Protein AF-A0A9D9IRI4-F1 (afdb_monomer)

Foldseek 3Di:
DDDDDDDDDDDDDDDDDDDDDDPPDVPDLDLADFFAAADLAAEEEELAPPDLQLLQQLLLLQLQQSNVHNHYFYWYPFQVVVVVVCVVQSSHPHYDYDPDSLLVLLVRQDPSAQAAEEADPVALQSSLVRLLCCQQVVHGYGYPVCVVSNCVSRVGDDYHYVVVVVDPHNLSSLVCCVVPRVVRADLSAAEAADGPDQQRSQASSNCSNRSHRYGHAAAPPDPRHDVSVVVSVVVSLQVGDAQGEYEAAQDDDPPVGDHGQDRVRVQLVSQLSRYHYAHQTPHYSLSNQLNHDDPDDAADPVLLLDDDDAFDPLFFEEAEEAAVCQQYLNLLRGCHCVVLAVVDPLHPVFAYEYAHALCCCRRHVHSVVCCRVRHDSRYHYAHHEAFNHHHALPSNRNVNYPDSLVSLQCNAQPSRLSSCVRNVHQEGEYADDPADDDDPVNVVSCVRRHVNHPNHQEYEYHLADHPAAQQRQWDDDPRYIYGYAQHDEDPDQQASPPPVCLVVRLVRQLCSCCPRHVNHRAHYHYYHSRRHYSVSVSVNCVVCVVVRYDGGHPSVRSVNVVSVVVVVVVVD

Sequence (572 aa):
MGKFFIAAVLCLLSALGLVSCAPTQSDDCDYLPQSPSASEDIYSINVEDLTEGMRLSVLSAQGLLNRDGAEVYTYVGQDAWLLDFYKERGYVKEVRDYDDPYRLLSDICGDGISGIVVYDPEKKFTINLATNIAGVEDRIIVHPDDLQKVSEATGLTDVIDLRDMGFIDVKESFRWYMDNVFPEQNHSVLSVAKSGVFMFDVYRDYLVEFRIPVFWLPGKSDADYDPDYERQVIEMFKATPENIPVLGFWPGVEDGKDIGYAEMDGVGFAGKYGKFTLVNTWVGNYSFHSGVKPHLKEYSQERVRRDTLEYDPQKKYVALIMAESGDAPAYYLYTGLYPRQWNDPDRGKVAISYGITPSLRMLAPAVLADLYETRTDNDYFFCSISGAGYCYPFLGYGSLTPDPDRCRSRYFLEMTADNMKMLDLDMLGIYTHPDIAWTQEDRQIAEKYIFPMSGLRSVVSGMHRTEYTAGNAHELHGDVSVHHNVTFWSMENFVWDDMSIDEKAVDHLENEIKTYGADGNFIMAMFYSWHYGPRRLNMLRERLEPEGYVFVTLDDFDRLWRQSQITTKTSS

Nearest PDB structures (foldseek):
  3sgg-assembly1_A  TM=8.177E-01  e=4.515E-28  Bacteroides thetaiotaomicron
  7cs4-assembly1_F-2  TM=1.800E-01  e=6.016E-01  Isatis tinctoria
  7tff-assembly1_C  TM=1.931E-01  e=1.148E+00  Homo sapiens
  4x3m-assembly1_B  TM=2.832E-01  e=4.978E+00  Thermus thermophilus HB8
  8wm7-assembly1_C  TM=1.899E-01  e=4.695E+00  Nostoc sp. PCC 7120 = FACHB-418

pLDDT: mean 91.2, std 15.53, range [25.09, 98.81]

InterPro domains:
  IPR025832 GxGYxYP putative glycoside hydrolase, C-terminal [PF14323] (315-561)
  IPR038410 GxGYxYP putative glycoside hydrolase, C-terminal domain superfamily [G3DSA:3.20.20.490] (300-565)
  IPR048309 GxGYxYP putative glycoside hydrolase, third N-terminal domain [PF20958] (199-291)
  IPR048310 GxGYxYP putative glycoside hydrolase, second N-terminal domain [PF20957] (113-182)

Structure (mmCIF, N/CA/C/O backbone):
data_AF-A0A9D9IRI4-F1
#
_entry.id   AF-A0A9D9IRI4-F1
#
loop_
_atom_site.group_PDB
_atom_site.id
_atom_site.type_symbol
_atom_site.label_atom_id
_atom_site.label_alt_id
_atom_site.label_comp_id
_atom_site.label_asym_id
_atom_site.label_entity_id
_atom_site.label_seq_id
_atom_site.pdbx_PDB_ins_code
_atom_site.Cartn_x
_atom_site.Cartn_y
_atom_site.Cartn_z
_atom_site.occupancy
_atom_site.B_iso_or_equiv
_atom_site.auth_seq_id
_atom_site.auth_comp_id
_atom_site.auth_asym_id
_atom_site.auth_atom_id
_atom_site.pdbx_PDB_model_num
ATOM 1 N N . MET A 1 1 ? 26.068 -35.580 58.996 1.00 31.72 1 MET A N 1
ATOM 2 C CA . MET A 1 1 ? 27.336 -35.937 58.318 1.00 31.72 1 MET A CA 1
ATOM 3 C C . MET A 1 1 ? 26.994 -36.711 57.048 1.00 31.72 1 MET A C 1
ATOM 5 O O . MET A 1 1 ? 26.300 -37.702 57.187 1.00 31.72 1 MET A O 1
ATOM 9 N N . GLY A 1 2 ? 27.469 -36.266 55.873 1.00 28.67 2 GLY A N 1
ATOM 10 C CA . GLY A 1 2 ? 27.495 -37.025 54.597 1.00 28.67 2 GLY A CA 1
ATOM 11 C C . GLY A 1 2 ? 26.173 -37.036 53.808 1.00 28.67 2 GLY A C 1
ATOM 12 O O . GLY A 1 2 ? 25.200 -37.554 54.327 1.00 28.67 2 GLY A O 1
ATOM 13 N N . LYS A 1 3 ? 25.989 -36.343 52.671 1.00 28.56 3 LYS A N 1
ATOM 14 C CA . LYS A 1 3 ? 26.628 -36.371 51.323 1.00 28.56 3 LYS A CA 1
ATOM 15 C C . LYS A 1 3 ? 25.971 -37.385 50.348 1.00 28.56 3 LYS A C 1
ATOM 17 O O . LYS A 1 3 ? 25.960 -38.563 50.659 1.00 28.56 3 LYS A O 1
ATOM 22 N N . PHE A 1 4 ? 25.282 -36.889 49.300 1.00 26.59 4 PHE A N 1
ATOM 23 C CA . PHE A 1 4 ? 25.613 -36.870 47.838 1.00 26.59 4 PHE A CA 1
ATOM 24 C C . PHE A 1 4 ? 25.393 -38.224 47.092 1.00 26.59 4 PHE A C 1
ATOM 26 O O . PHE A 1 4 ? 25.833 -39.237 47.611 1.00 26.59 4 PHE A O 1
ATOM 33 N N . PHE A 1 5 ? 24.606 -38.372 46.002 1.00 27.12 5 PHE A N 1
ATOM 34 C CA . PHE A 1 5 ? 24.633 -37.856 44.595 1.00 27.12 5 PHE A CA 1
ATOM 35 C C . PHE A 1 5 ? 25.507 -38.690 43.608 1.00 27.12 5 PHE A C 1
ATOM 37 O O . PHE A 1 5 ? 26.605 -39.077 43.991 1.00 27.12 5 PHE A O 1
ATOM 44 N N . ILE A 1 6 ? 25.049 -38.797 42.332 1.00 27.72 6 ILE A N 1
ATOM 45 C CA . ILE A 1 6 ? 25.803 -39.011 41.044 1.00 27.72 6 ILE A CA 1
ATOM 46 C C . ILE A 1 6 ? 26.210 -40.474 40.712 1.00 27.72 6 ILE A C 1
ATOM 48 O O . ILE A 1 6 ? 26.640 -41.182 41.608 1.00 27.72 6 ILE A O 1
ATOM 52 N N . ALA A 1 7 ? 26.223 -41.024 39.480 1.00 25.41 7 ALA A N 1
ATOM 53 C CA . ALA A 1 7 ? 25.723 -40.742 38.112 1.00 25.41 7 ALA A CA 1
ATOM 54 C C . ALA A 1 7 ? 26.097 -41.971 37.211 1.00 25.41 7 ALA A C 1
ATOM 56 O O . ALA A 1 7 ? 27.032 -42.687 37.550 1.00 25.41 7 ALA A O 1
ATOM 57 N N . ALA A 1 8 ? 25.282 -42.361 36.215 1.00 25.09 8 ALA A N 1
ATOM 58 C CA . ALA A 1 8 ? 25.439 -42.178 34.748 1.00 25.09 8 ALA A CA 1
ATOM 59 C C . ALA A 1 8 ? 26.263 -43.232 33.955 1.00 25.09 8 ALA A C 1
ATOM 61 O O . ALA A 1 8 ? 27.268 -43.722 34.457 1.00 25.09 8 ALA A O 1
ATOM 62 N N . VAL A 1 9 ? 25.831 -43.469 32.689 1.00 26.92 9 VAL A N 1
ATOM 63 C CA . VAL A 1 9 ? 26.614 -43.493 31.409 1.00 26.92 9 VAL A CA 1
ATOM 64 C C . VAL A 1 9 ? 26.321 -44.657 30.407 1.00 26.92 9 VAL A C 1
ATOM 66 O O . VAL A 1 9 ? 26.696 -45.793 30.664 1.00 26.92 9 VAL A O 1
ATOM 69 N N . LEU A 1 10 ? 25.751 -44.271 29.232 1.00 26.03 10 LEU A N 1
ATOM 70 C CA . LEU A 1 10 ? 25.992 -44.673 27.803 1.00 26.03 10 LEU A CA 1
ATOM 71 C C . LEU A 1 10 ? 25.719 -46.125 27.285 1.00 26.03 10 LEU A C 1
ATOM 73 O O . LEU A 1 10 ? 25.955 -47.074 28.010 1.00 26.03 10 LEU A O 1
ATOM 77 N N . CYS A 1 11 ? 25.357 -46.438 26.015 1.00 25.14 11 CYS A N 1
ATOM 78 C CA . CYS A 1 11 ? 24.922 -45.727 24.783 1.00 25.14 11 CYS A CA 1
ATOM 79 C C . CYS A 1 11 ? 24.646 -46.729 23.603 1.00 25.14 11 CYS A C 1
ATOM 81 O O . CYS A 1 11 ? 25.235 -47.806 23.596 1.00 25.14 11 CYS A O 1
ATOM 83 N N . LEU A 1 12 ? 23.907 -46.258 22.570 1.00 25.86 12 LEU A N 1
ATOM 84 C CA . LEU A 1 12 ? 23.994 -46.500 21.090 1.00 25.86 12 LEU A CA 1
ATOM 85 C C . LEU A 1 12 ? 23.214 -47.631 20.338 1.00 25.86 12 LEU A C 1
ATOM 87 O O . LEU A 1 12 ? 23.572 -48.799 20.414 1.00 25.86 12 LEU A O 1
ATOM 91 N N . LEU A 1 13 ? 22.285 -47.150 19.467 1.00 29.25 13 LEU A N 1
ATOM 92 C CA . LEU A 1 13 ? 22.023 -47.416 18.011 1.00 29.25 13 LEU A CA 1
ATOM 93 C C . LEU A 1 13 ? 21.553 -48.816 17.524 1.00 29.25 13 LEU A C 1
ATOM 95 O O . LEU A 1 13 ? 22.035 -49.824 18.012 1.00 29.25 13 LEU A O 1
ATOM 99 N N . SER A 1 14 ? 20.658 -49.001 16.526 1.00 29.80 14 SER A N 1
ATOM 100 C CA . SER A 1 14 ? 20.136 -48.152 15.416 1.00 29.80 14 SER A CA 1
ATOM 101 C C . SER A 1 14 ? 18.959 -48.816 14.635 1.00 29.80 14 SER A C 1
ATOM 103 O O . SER A 1 14 ? 18.997 -50.032 14.482 1.00 29.80 14 SER A O 1
ATOM 105 N N . ALA A 1 15 ? 18.021 -47.980 14.118 1.00 30.72 15 ALA A N 1
ATOM 106 C CA . ALA A 1 15 ? 17.304 -47.904 12.796 1.00 30.72 15 ALA A CA 1
ATOM 107 C C . ALA A 1 15 ? 16.653 -49.162 12.125 1.00 30.72 15 ALA A C 1
ATOM 109 O O . ALA A 1 15 ? 17.154 -50.258 12.308 1.00 30.72 15 ALA A O 1
ATOM 110 N N . LEU A 1 16 ? 15.582 -49.180 11.293 1.00 31.47 16 LEU A N 1
ATOM 111 C CA . LEU A 1 16 ? 14.730 -48.287 10.447 1.00 31.47 16 LEU A CA 1
ATOM 112 C C . LEU A 1 16 ? 13.278 -48.890 10.411 1.00 31.47 16 LEU A C 1
ATOM 114 O O . LEU A 1 16 ? 13.134 -50.049 10.779 1.00 31.47 16 LEU A O 1
ATOM 118 N N . GLY A 1 17 ? 12.156 -48.297 9.960 1.00 25.95 17 GLY A N 1
ATOM 119 C CA . GLY A 1 17 ? 11.840 -47.136 9.115 1.00 25.95 17 GLY A CA 1
ATOM 120 C C . GLY A 1 17 ? 10.311 -47.011 8.859 1.00 25.95 17 GLY A C 1
ATOM 121 O O . GLY A 1 17 ? 9.536 -47.807 9.386 1.00 25.95 17 GLY A O 1
ATOM 122 N N . LEU A 1 18 ? 9.939 -46.045 8.000 1.00 29.84 18 LEU A N 1
ATOM 123 C CA . LEU A 1 18 ? 8.602 -45.587 7.541 1.00 29.84 18 LEU A CA 1
ATOM 124 C C . LEU A 1 18 ? 7.936 -44.471 8.370 1.00 29.84 18 LEU A C 1
ATOM 126 O O . LEU A 1 18 ? 6.955 -44.676 9.077 1.00 29.84 18 LEU A O 1
ATOM 130 N N . VAL A 1 19 ? 8.449 -43.250 8.185 1.00 31.09 19 VAL A N 1
ATOM 131 C CA . VAL A 1 19 ? 7.706 -42.000 8.400 1.00 31.09 19 VAL A CA 1
ATOM 132 C C . VAL A 1 19 ? 7.176 -41.545 7.040 1.00 31.09 19 VAL A C 1
ATOM 134 O O . VAL A 1 19 ? 7.938 -41.424 6.083 1.00 31.09 19 VAL A O 1
ATOM 137 N N . SER A 1 20 ? 5.867 -41.323 6.957 1.00 28.22 20 SER A N 1
ATOM 138 C CA . SER A 1 20 ? 5.221 -40.617 5.852 1.00 28.22 20 SER A CA 1
ATOM 139 C C . SER A 1 20 ? 5.609 -39.141 5.931 1.00 28.22 20 SER A C 1
ATOM 141 O O . SER A 1 20 ? 5.132 -38.433 6.813 1.00 28.22 20 SER A O 1
ATOM 143 N N . CYS A 1 21 ? 6.479 -38.676 5.037 1.00 30.52 21 CYS A N 1
ATOM 144 C CA . CYS A 1 21 ? 6.724 -37.249 4.842 1.00 30.52 21 CYS A CA 1
ATOM 145 C C . CYS A 1 21 ? 5.589 -36.658 3.998 1.00 30.52 21 CYS A C 1
ATOM 147 O O . CYS A 1 21 ? 5.571 -36.830 2.782 1.00 30.52 21 CYS A O 1
ATOM 149 N N . ALA A 1 22 ? 4.662 -35.949 4.640 1.00 33.28 22 ALA A N 1
ATOM 150 C CA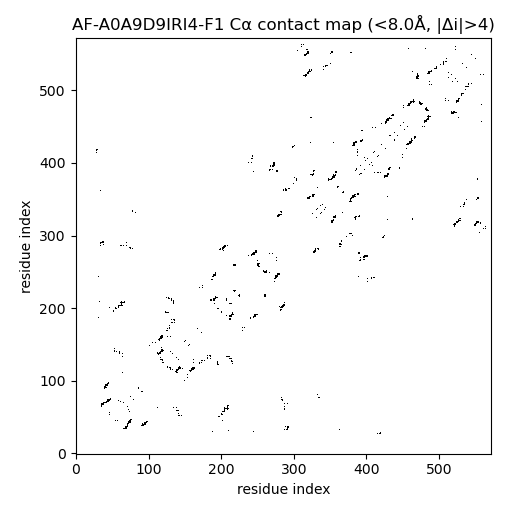 . ALA A 1 22 ? 4.047 -34.792 4.000 1.00 33.28 22 ALA A CA 1
ATOM 151 C C . ALA A 1 22 ? 5.086 -33.653 4.021 1.00 33.28 22 ALA A C 1
ATOM 153 O O . ALA A 1 22 ? 5.814 -33.540 5.014 1.00 33.28 22 ALA A O 1
ATOM 154 N N . PRO A 1 23 ? 5.218 -32.838 2.964 1.00 29.80 23 PRO A N 1
ATOM 155 C CA . PRO A 1 23 ? 6.068 -31.662 3.027 1.00 29.80 23 PRO A CA 1
ATOM 156 C C . PRO A 1 23 ? 5.391 -30.644 3.950 1.00 29.80 23 PRO A C 1
ATOM 158 O O . PRO A 1 23 ? 4.359 -30.083 3.607 1.00 29.80 23 PRO A O 1
ATOM 161 N N . THR A 1 24 ? 5.944 -30.427 5.140 1.00 32.06 24 THR A N 1
ATOM 162 C CA . THR A 1 24 ? 5.640 -29.233 5.933 1.00 32.06 24 THR A CA 1
ATOM 163 C C . THR A 1 24 ? 6.379 -28.073 5.277 1.00 32.06 24 THR A C 1
ATOM 165 O O . THR A 1 24 ? 7.594 -27.930 5.447 1.00 32.06 24 THR A O 1
ATOM 168 N N . GLN A 1 25 ? 5.659 -27.309 4.459 1.00 36.75 25 GLN A N 1
ATOM 169 C CA . GLN A 1 25 ? 6.038 -25.957 4.066 1.00 36.75 25 GLN A CA 1
ATOM 170 C C . GLN A 1 25 ? 6.251 -25.163 5.371 1.00 36.75 25 GLN A C 1
ATOM 172 O O . GLN A 1 25 ? 5.558 -25.388 6.361 1.00 36.75 25 GLN A O 1
ATOM 177 N N . SER A 1 26 ? 7.312 -24.363 5.473 1.00 36.03 26 SER A N 1
ATOM 178 C CA . SER A 1 26 ? 7.543 -23.546 6.669 1.00 36.03 26 SER A CA 1
ATOM 179 C C . SER A 1 26 ? 6.494 -22.430 6.690 1.00 36.03 26 SER A C 1
ATOM 181 O O . SER A 1 26 ? 6.667 -21.422 6.012 1.00 36.03 26 SER A O 1
ATOM 183 N N . ASP A 1 27 ? 5.395 -22.667 7.403 1.00 44.41 27 ASP A N 1
ATOM 184 C CA . ASP A 1 27 ? 4.094 -22.009 7.210 1.00 44.41 27 ASP A CA 1
ATOM 185 C C . ASP A 1 27 ? 3.921 -20.594 7.791 1.00 44.41 27 ASP A C 1
ATOM 187 O O . ASP A 1 27 ? 2.798 -20.111 7.781 1.00 44.41 27 ASP A O 1
ATOM 191 N N . ASP A 1 28 ? 4.948 -19.884 8.271 1.00 64.12 28 ASP A N 1
ATOM 192 C CA . ASP A 1 28 ? 4.696 -18.547 8.846 1.00 64.12 28 ASP A CA 1
ATOM 193 C C . ASP A 1 28 ? 5.734 -17.498 8.428 1.00 64.12 28 ASP A C 1
ATOM 195 O O . ASP A 1 28 ? 6.610 -17.093 9.191 1.00 64.12 28 ASP A O 1
ATOM 199 N N . CYS A 1 29 ? 5.655 -17.092 7.155 1.00 83.62 29 CYS A N 1
ATOM 200 C CA . CYS A 1 29 ? 6.262 -15.844 6.673 1.00 83.62 29 CYS A CA 1
ATOM 201 C C . CYS A 1 29 ? 5.263 -14.672 6.693 1.00 83.62 29 CYS A C 1
ATOM 203 O O . CYS A 1 29 ? 5.580 -13.592 6.189 1.00 83.62 29 CYS A O 1
ATOM 205 N N . ASP A 1 30 ? 4.068 -14.880 7.257 1.00 93.19 30 ASP A N 1
ATOM 206 C CA . ASP A 1 30 ? 3.081 -13.827 7.462 1.00 93.19 30 ASP A CA 1
ATOM 207 C C . ASP A 1 30 ? 3.568 -12.824 8.517 1.00 93.19 30 ASP A C 1
ATOM 209 O O . ASP A 1 30 ? 4.240 -13.155 9.493 1.00 93.19 30 ASP A O 1
ATOM 213 N N . TYR A 1 31 ? 3.262 -11.552 8.283 1.00 95.31 31 TYR A N 1
ATOM 214 C CA . TYR A 1 31 ? 3.676 -10.427 9.130 1.00 95.31 31 TYR A CA 1
ATOM 215 C C . TYR A 1 31 ? 2.544 -9.439 9.408 1.00 95.31 31 TYR A C 1
ATOM 217 O O . TYR A 1 31 ? 2.758 -8.368 9.977 1.00 95.31 31 TYR A O 1
ATOM 225 N N . LEU A 1 32 ? 1.333 -9.798 8.997 1.00 97.19 32 LEU A N 1
ATOM 226 C CA . LEU A 1 32 ? 0.100 -9.121 9.338 1.00 97.19 32 LEU A CA 1
ATOM 227 C C . LEU A 1 32 ? -0.859 -10.169 9.892 1.00 97.19 32 LEU A C 1
ATOM 229 O O . LEU A 1 32 ? -0.914 -11.281 9.362 1.00 97.19 32 LEU A O 1
ATOM 233 N N . PRO A 1 33 ? -1.614 -9.832 10.944 1.00 96.75 33 PRO A N 1
ATOM 234 C CA . PRO A 1 33 ? -2.674 -10.711 11.396 1.00 96.75 33 PRO A CA 1
ATOM 235 C C . PRO A 1 33 ? -3.741 -10.851 10.300 1.00 96.75 33 PRO A C 1
ATOM 237 O O . PRO A 1 33 ? -3.838 -10.028 9.399 1.00 96.75 33 PRO A O 1
ATOM 240 N N . GLN A 1 34 ? -4.533 -11.911 10.346 1.00 96.31 34 GLN A N 1
ATOM 241 C CA . GLN A 1 34 ? -5.636 -12.104 9.411 1.00 96.31 34 GLN A CA 1
ATOM 242 C C . GLN A 1 34 ? -6.868 -12.506 10.185 1.00 96.31 34 GLN A C 1
ATOM 244 O O . GLN A 1 34 ? -6.775 -13.240 11.174 1.00 96.31 34 GLN A O 1
ATOM 249 N N . SER A 1 35 ? -8.018 -12.071 9.696 1.00 97.06 35 SER A N 1
ATOM 250 C CA . SER A 1 35 ? -9.283 -12.395 10.328 1.00 97.06 35 SER A CA 1
ATOM 251 C C . SER A 1 35 ? -9.578 -13.889 10.192 1.00 97.06 35 SER A C 1
ATOM 253 O O . SER A 1 35 ? -9.046 -14.573 9.289 1.00 97.06 35 SER A O 1
ATOM 255 N N . PRO A 1 36 ? -10.438 -14.427 11.074 1.00 95.31 36 PRO A N 1
ATOM 256 C CA . PRO A 1 36 ? -11.089 -15.705 10.842 1.00 95.31 36 PRO A CA 1
ATOM 257 C C . PRO A 1 36 ? -11.739 -15.759 9.457 1.00 95.31 36 PRO A C 1
ATOM 259 O O . PRO A 1 36 ? -11.851 -14.760 8.748 1.00 95.31 36 PRO A O 1
ATOM 262 N N . SER A 1 37 ? -12.171 -16.951 9.047 1.00 95.81 37 SER A N 1
ATOM 263 C CA . SER A 1 37 ? -12.811 -17.094 7.734 1.00 95.81 37 SER A CA 1
ATOM 264 C C . SER A 1 37 ? -14.010 -16.151 7.616 1.00 95.81 37 SER A C 1
ATOM 266 O O . SER A 1 37 ? -14.868 -16.138 8.498 1.00 95.81 37 SER A O 1
ATOM 268 N N . ALA A 1 38 ? -14.044 -15.373 6.535 1.00 95.88 38 ALA A N 1
ATOM 269 C CA . ALA A 1 38 ? -15.162 -14.492 6.231 1.00 95.88 38 ALA A CA 1
ATOM 270 C C . ALA A 1 38 ? -16.454 -15.300 6.059 1.00 95.88 38 ALA A C 1
ATOM 272 O O . ALA A 1 38 ? -16.438 -16.402 5.500 1.00 95.88 38 ALA A O 1
ATOM 273 N N . SER A 1 39 ? -17.558 -14.746 6.553 1.00 95.31 39 SER A N 1
ATOM 274 C CA . SER A 1 39 ? -18.883 -15.329 6.393 1.00 95.31 39 SER A CA 1
ATOM 275 C C . SER A 1 39 ? -19.359 -15.192 4.949 1.00 95.31 39 SER A C 1
ATOM 277 O O . SER A 1 39 ? -19.117 -14.184 4.286 1.00 95.31 39 SER A O 1
ATOM 279 N N . GLU A 1 40 ? -20.082 -16.205 4.474 1.00 96.00 40 GLU A N 1
ATOM 280 C CA . GLU A 1 40 ? -20.793 -16.134 3.194 1.00 96.00 40 GLU A CA 1
ATOM 281 C C . GLU A 1 40 ? -22.097 -15.317 3.312 1.00 96.00 40 GLU A C 1
ATOM 283 O O . GLU A 1 40 ? -22.609 -14.836 2.301 1.00 96.00 40 GLU A O 1
ATOM 288 N N . ASP A 1 41 ? -22.614 -15.142 4.533 1.00 96.62 41 ASP A N 1
ATOM 289 C CA . ASP A 1 41 ? -23.808 -14.358 4.853 1.00 96.62 41 ASP A CA 1
ATOM 290 C C . ASP A 1 41 ? -23.386 -13.116 5.648 1.00 96.62 41 ASP A C 1
ATOM 292 O O . ASP A 1 41 ? -22.897 -13.243 6.774 1.00 96.62 41 ASP A O 1
ATOM 296 N N . ILE A 1 42 ? -23.559 -11.923 5.073 1.00 97.44 42 ILE A N 1
ATOM 297 C CA . ILE A 1 42 ? -22.985 -10.687 5.630 1.00 97.44 42 ILE A CA 1
ATOM 298 C C . ILE A 1 42 ? -24.023 -9.604 5.929 1.00 97.44 42 ILE A C 1
ATOM 300 O O . ILE A 1 42 ? -25.061 -9.497 5.267 1.00 97.44 42 ILE A O 1
ATOM 304 N N . TYR A 1 43 ? -23.697 -8.751 6.899 1.00 97.56 43 TYR A N 1
ATOM 305 C CA . TYR A 1 43 ? -24.343 -7.458 7.124 1.00 97.56 43 TYR A CA 1
ATOM 306 C C . TYR A 1 43 ? -23.554 -6.389 6.371 1.00 97.56 43 TYR A C 1
ATOM 308 O O . TYR A 1 43 ? -22.345 -6.281 6.570 1.00 97.56 43 TYR A O 1
ATOM 316 N N . SER A 1 44 ? -24.211 -5.596 5.525 1.00 97.56 44 SER A N 1
ATOM 317 C CA . SER A 1 44 ? -23.539 -4.552 4.750 1.00 97.56 44 SER A CA 1
ATOM 318 C C . SER A 1 44 ? -24.103 -3.161 4.998 1.00 97.56 44 SER A C 1
ATOM 320 O O . SER A 1 44 ? -25.305 -2.991 5.193 1.00 97.56 44 SER A O 1
ATOM 322 N N . ILE A 1 45 ? -23.219 -2.163 4.994 1.00 97.69 45 ILE A N 1
ATOM 323 C CA . ILE A 1 45 ? -23.567 -0.746 5.114 1.00 97.69 45 ILE A CA 1
ATOM 324 C C . ILE A 1 45 ? -22.550 0.124 4.367 1.00 97.69 45 ILE A C 1
ATOM 326 O O . ILE A 1 45 ? -21.340 -0.110 4.431 1.00 97.69 45 ILE A O 1
ATOM 330 N N . ASN A 1 46 ? -23.044 1.161 3.687 1.00 96.94 46 ASN A N 1
ATOM 331 C CA . ASN A 1 46 ? -22.202 2.228 3.152 1.00 96.94 46 ASN A CA 1
ATOM 332 C C . ASN A 1 46 ? -21.847 3.214 4.278 1.00 96.94 46 ASN A C 1
ATOM 334 O O . ASN A 1 46 ? -22.735 3.746 4.946 1.00 96.94 46 ASN A O 1
ATOM 338 N N . VAL A 1 47 ? -20.555 3.474 4.481 1.00 96.50 47 VAL A N 1
ATOM 339 C CA . VAL A 1 47 ? -20.061 4.363 5.548 1.00 96.50 47 VAL A CA 1
ATOM 340 C C . VAL A 1 47 ? -19.608 5.747 5.060 1.00 96.50 47 VAL A C 1
ATOM 342 O O . VAL A 1 47 ? -19.184 6.580 5.870 1.00 96.50 47 VAL A O 1
ATOM 345 N N . GLU A 1 48 ? -19.688 6.013 3.754 1.00 93.62 48 GLU A N 1
ATOM 346 C CA . GLU A 1 48 ? -19.278 7.278 3.133 1.00 93.62 48 GLU A CA 1
ATOM 347 C C . GLU A 1 48 ? -20.146 8.445 3.622 1.00 93.62 48 GLU A C 1
ATOM 349 O O . GLU A 1 48 ? -19.618 9.419 4.166 1.00 93.62 48 GLU A O 1
ATOM 354 N N . ASP A 1 49 ? -21.469 8.281 3.544 1.00 90.38 49 ASP A N 1
ATOM 355 C CA . ASP A 1 49 ? -22.463 9.314 3.871 1.00 90.38 49 ASP A CA 1
ATOM 356 C C . ASP A 1 49 ? -22.773 9.439 5.375 1.00 90.38 49 ASP A C 1
ATOM 358 O O . ASP A 1 49 ? -23.524 10.323 5.799 1.00 90.38 49 ASP A O 1
ATOM 362 N N . LEU A 1 50 ? -22.195 8.571 6.211 1.00 95.94 50 LEU A N 1
ATOM 363 C CA . LEU A 1 50 ? -22.346 8.653 7.662 1.00 95.94 50 LEU A CA 1
ATOM 364 C C . LEU A 1 50 ? -21.590 9.863 8.230 1.00 95.94 50 LEU A C 1
ATOM 366 O O . LEU A 1 50 ? -20.550 10.288 7.719 1.00 95.94 50 LEU A O 1
ATOM 370 N N . THR A 1 51 ? -22.080 10.396 9.354 1.00 96.19 51 THR A N 1
ATOM 371 C CA . THR A 1 51 ? -21.306 11.359 10.151 1.00 96.19 51 THR A CA 1
ATOM 372 C C . THR A 1 51 ? -19.999 10.715 10.629 1.00 96.19 51 THR A C 1
ATOM 374 O O . THR A 1 51 ? -19.927 9.496 10.781 1.00 96.19 51 THR A O 1
ATOM 377 N N . GLU A 1 52 ? -18.963 11.519 10.904 1.00 94.88 52 GLU A N 1
ATOM 378 C CA . GLU A 1 52 ? -17.688 11.016 11.454 1.00 94.88 52 GLU A CA 1
ATOM 379 C C . GLU A 1 52 ? -17.924 10.140 12.697 1.00 94.88 52 GLU A C 1
ATOM 381 O O . GLU A 1 52 ? -17.447 9.010 12.754 1.00 94.88 52 GLU A O 1
ATOM 386 N N . GLY A 1 53 ? -18.740 10.625 13.638 1.00 96.56 53 GLY A N 1
ATOM 387 C CA . GLY A 1 53 ? -19.093 9.898 14.856 1.00 96.56 53 GLY A CA 1
ATOM 388 C C . GLY A 1 53 ? -19.733 8.538 14.589 1.00 96.56 53 GLY A C 1
ATOM 389 O O . GLY A 1 53 ? -19.281 7.530 15.127 1.00 96.56 53 GLY A O 1
ATOM 390 N N . MET A 1 54 ? -20.743 8.492 13.716 1.00 97.56 54 MET A N 1
ATOM 391 C CA . MET A 1 54 ? -21.443 7.246 13.410 1.00 97.56 54 MET A CA 1
ATOM 392 C C . MET A 1 54 ? -20.576 6.272 12.609 1.00 97.56 54 MET A C 1
ATOM 394 O O . MET A 1 54 ? -20.633 5.064 12.830 1.00 97.56 54 MET A O 1
ATOM 398 N N . ARG A 1 55 ? -19.717 6.785 11.721 1.00 97.56 55 ARG A N 1
ATOM 399 C CA . ARG A 1 55 ? -18.718 5.979 11.016 1.00 97.56 55 ARG A CA 1
ATOM 400 C C . ARG A 1 55 ? -17.778 5.287 12.003 1.00 97.56 55 ARG A C 1
ATOM 402 O O . ARG A 1 55 ? -17.558 4.088 11.879 1.00 97.56 55 ARG A O 1
ATOM 409 N N . LEU A 1 56 ? -17.265 6.009 13.002 1.00 97.94 56 LEU A N 1
ATOM 410 C CA . LEU A 1 56 ? -16.416 5.425 14.047 1.00 97.94 56 LEU A CA 1
ATOM 411 C C . LEU A 1 56 ? -17.158 4.349 14.855 1.00 97.94 56 LEU A C 1
ATOM 413 O O . LEU A 1 56 ? -16.566 3.312 15.164 1.00 97.94 56 LEU A O 1
ATOM 417 N N . SER A 1 57 ? -18.448 4.545 15.148 1.00 98.31 57 SER A N 1
ATOM 418 C CA . SER A 1 57 ? -19.271 3.532 15.824 1.00 98.31 57 SER A CA 1
ATOM 419 C C . SER A 1 57 ? -19.429 2.262 14.992 1.00 98.31 57 SER A C 1
ATOM 421 O O . SER A 1 57 ? -19.175 1.171 15.494 1.00 98.31 57 SER A O 1
ATOM 423 N N . VAL A 1 58 ? -19.775 2.390 13.710 1.00 98.12 58 VAL A N 1
ATOM 424 C CA . VAL A 1 58 ? -19.930 1.241 12.806 1.00 98.12 58 VAL A CA 1
ATOM 425 C C . VAL A 1 58 ? -18.606 0.498 12.610 1.00 98.12 58 VAL A C 1
ATOM 427 O O . VAL A 1 58 ? -18.577 -0.723 12.726 1.00 98.12 58 VAL A O 1
ATOM 430 N N . LEU A 1 59 ? -17.503 1.211 12.361 1.00 97.88 59 LEU A N 1
ATOM 431 C CA . LEU A 1 59 ? -16.199 0.589 12.097 1.00 97.88 59 LEU A CA 1
ATOM 432 C C . LEU A 1 59 ? -15.604 -0.080 13.339 1.00 97.88 59 LEU A C 1
ATOM 434 O O . LEU A 1 59 ? -15.035 -1.163 13.238 1.00 97.88 59 LEU A O 1
ATOM 438 N N . SER A 1 60 ? -15.756 0.517 14.525 1.00 98.25 60 SER A N 1
ATOM 439 C CA . SER A 1 60 ? -15.323 -0.145 15.763 1.00 98.25 60 SER A CA 1
ATOM 440 C C . SER A 1 60 ? -16.174 -1.377 16.077 1.00 98.25 60 SER A C 1
ATOM 442 O O . SER A 1 60 ? -15.611 -2.412 16.418 1.00 98.25 60 SER A O 1
ATOM 444 N N . ALA A 1 61 ? -17.497 -1.321 15.880 1.00 97.62 61 ALA A N 1
ATOM 445 C CA . ALA A 1 61 ? -18.359 -2.495 16.020 1.00 97.62 61 ALA A CA 1
ATOM 446 C C . ALA A 1 61 ? -17.991 -3.606 15.019 1.00 97.62 61 ALA A C 1
ATOM 448 O O . ALA A 1 61 ? -17.870 -4.763 15.413 1.00 97.62 61 ALA A O 1
ATOM 449 N N . GLN A 1 62 ? -17.741 -3.254 13.752 1.00 97.56 62 GLN A N 1
ATOM 450 C CA . GLN A 1 62 ? -17.251 -4.181 12.729 1.00 97.56 62 GLN A CA 1
ATOM 451 C C . GLN A 1 62 ? -15.969 -4.887 13.182 1.00 97.56 62 GLN A C 1
ATOM 453 O O . GLN A 1 62 ? -15.905 -6.113 13.154 1.00 97.56 62 GLN A O 1
ATOM 458 N N . GLY A 1 63 ? -14.967 -4.121 13.624 1.00 97.44 63 GLY A N 1
ATOM 459 C CA . GLY A 1 63 ? -13.696 -4.675 14.082 1.00 97.44 63 GLY A CA 1
ATOM 460 C C . GLY A 1 63 ? -13.851 -5.645 15.251 1.00 97.44 63 GLY A C 1
ATOM 461 O O . GLY A 1 63 ? -13.176 -6.666 15.296 1.00 97.44 63 GLY A O 1
ATOM 462 N N . LEU A 1 64 ? -14.757 -5.361 16.190 1.00 97.19 64 LEU A N 1
ATOM 463 C CA . LEU A 1 64 ? -15.016 -6.251 17.323 1.00 97.19 64 LEU A CA 1
ATOM 464 C C . LEU A 1 64 ? -15.698 -7.553 16.902 1.00 97.19 64 LEU A C 1
ATOM 466 O O . LEU A 1 64 ? -15.279 -8.617 17.347 1.00 97.19 64 LEU A O 1
ATOM 470 N N . LEU A 1 65 ? -16.712 -7.485 16.039 1.00 94.94 65 LEU A N 1
ATOM 471 C CA . LEU A 1 65 ? -17.462 -8.673 15.623 1.00 94.94 65 LEU A CA 1
ATOM 472 C C . LEU A 1 65 ? -16.682 -9.568 14.666 1.00 94.94 65 LEU A C 1
ATOM 474 O O . LEU A 1 65 ? -16.751 -10.791 14.774 1.00 94.94 65 LEU A O 1
ATOM 478 N N . ASN A 1 66 ? -15.880 -8.973 13.782 1.00 95.38 66 ASN A N 1
ATOM 479 C CA . ASN A 1 66 ? -15.106 -9.733 12.808 1.00 95.38 66 ASN A CA 1
ATOM 480 C C . ASN A 1 66 ? -14.022 -10.627 13.453 1.00 95.38 66 ASN A C 1
ATOM 482 O O . ASN A 1 66 ? -13.522 -11.533 12.790 1.00 95.38 66 ASN A O 1
ATOM 486 N N . ARG A 1 67 ? -13.749 -10.475 14.762 1.00 93.81 67 ARG A N 1
ATOM 487 C CA . ARG A 1 67 ? -12.862 -11.357 15.547 1.00 93.81 67 ARG A CA 1
ATOM 488 C C . ARG A 1 67 ? -13.336 -12.800 15.672 1.00 93.81 67 ARG A C 1
ATOM 490 O O . ARG A 1 67 ? -12.493 -13.680 15.842 1.00 93.81 67 ARG A O 1
ATOM 497 N N . ASP A 1 68 ? -14.645 -13.037 15.629 1.00 86.81 68 ASP A N 1
ATOM 498 C CA . ASP A 1 68 ? -15.241 -14.373 15.800 1.00 86.81 68 ASP A CA 1
ATOM 499 C C . ASP A 1 68 ? -15.755 -14.960 14.473 1.00 86.81 68 ASP A C 1
ATOM 501 O O . ASP A 1 68 ? -15.883 -16.177 14.322 1.00 86.81 68 ASP A O 1
ATOM 505 N N . GLY A 1 69 ? -15.969 -14.096 13.482 1.00 85.69 69 GLY A N 1
ATOM 506 C CA . GLY A 1 69 ? -16.335 -14.420 12.110 1.00 85.69 69 GLY A CA 1
ATOM 507 C C . GLY A 1 69 ? -16.487 -13.120 11.333 1.00 85.69 69 GLY A C 1
ATOM 508 O O . GLY A 1 69 ? -17.219 -12.236 11.766 1.00 85.69 69 GLY A O 1
ATOM 509 N N . ALA A 1 70 ? -15.779 -12.968 10.210 1.00 87.12 70 ALA A N 1
ATOM 510 C CA . ALA A 1 70 ? -15.832 -11.737 9.423 1.00 87.12 70 ALA A CA 1
ATOM 511 C C . ALA A 1 70 ? -17.207 -11.603 8.733 1.00 87.12 70 ALA A C 1
ATOM 513 O O . ALA A 1 70 ? -17.407 -12.087 7.621 1.00 87.12 70 ALA A O 1
ATOM 514 N N . GLU A 1 71 ? -18.170 -11.003 9.434 1.00 92.81 71 GLU A N 1
ATOM 515 C CA . GLU A 1 71 ? -19.602 -10.963 9.102 1.00 92.81 71 GLU A CA 1
ATOM 516 C C . GLU A 1 71 ? -20.090 -9.567 8.702 1.00 92.81 71 GLU A C 1
ATOM 518 O O . GLU A 1 71 ? -21.097 -9.438 8.001 1.00 92.81 71 GLU A O 1
ATOM 523 N N . VAL A 1 72 ? -19.400 -8.513 9.139 1.00 96.06 72 VAL A N 1
ATOM 524 C CA . VAL A 1 72 ? -19.769 -7.131 8.820 1.00 96.06 72 VAL A CA 1
ATOM 525 C C . VAL A 1 72 ? -18.882 -6.616 7.693 1.00 96.06 72 VAL A C 1
ATOM 527 O O . VAL A 1 72 ? -17.652 -6.625 7.802 1.00 96.06 72 VAL A O 1
ATOM 530 N N . TYR A 1 73 ? -19.527 -6.146 6.626 1.00 97.44 73 TYR A N 1
ATOM 531 C CA . TYR A 1 73 ? -18.914 -5.614 5.416 1.00 97.44 73 TYR A CA 1
ATOM 532 C C . TYR A 1 73 ? -19.248 -4.129 5.259 1.00 97.44 73 TYR A C 1
ATOM 534 O O . TYR A 1 73 ? -20.383 -3.755 4.948 1.00 97.44 73 TYR A O 1
ATOM 542 N N . THR A 1 74 ? -18.251 -3.271 5.426 1.00 97.38 74 THR A N 1
ATOM 543 C CA . THR A 1 74 ? -18.380 -1.834 5.160 1.00 97.38 74 THR A CA 1
ATOM 544 C C . THR A 1 74 ? -17.788 -1.488 3.800 1.00 97.38 74 THR A C 1
ATOM 546 O O . THR A 1 74 ? -16.906 -2.181 3.299 1.00 97.38 74 THR A O 1
ATOM 549 N N . TYR A 1 75 ? -18.297 -0.433 3.171 1.00 95.62 75 TYR A N 1
ATOM 550 C CA . TYR A 1 75 ? -17.746 0.075 1.916 1.00 95.62 75 TYR A CA 1
ATOM 551 C C . TYR A 1 75 ? -18.005 1.569 1.755 1.00 95.62 75 TYR A C 1
ATOM 553 O O . TYR A 1 75 ? -18.809 2.174 2.473 1.00 95.62 75 TYR A O 1
ATOM 561 N N . VAL A 1 76 ? -17.310 2.150 0.788 1.00 94.44 76 VAL A N 1
ATOM 562 C CA . VAL A 1 76 ? -17.445 3.522 0.306 1.00 94.44 76 VAL A CA 1
ATOM 563 C C . VAL A 1 76 ? -17.626 3.489 -1.216 1.00 94.44 76 VAL A C 1
ATOM 565 O O . VAL A 1 76 ? -17.424 2.461 -1.863 1.00 94.44 76 VAL A O 1
ATOM 568 N N . GLY A 1 77 ? -17.994 4.603 -1.849 1.00 91.69 77 GLY A N 1
ATOM 569 C CA . GLY A 1 77 ? -18.235 4.619 -3.295 1.00 91.69 77 GLY A CA 1
ATOM 570 C C . GLY A 1 77 ? -17.044 4.137 -4.136 1.00 91.69 77 GLY A C 1
ATOM 571 O O . GLY A 1 77 ? -17.233 3.557 -5.204 1.00 91.69 77 GLY A O 1
ATOM 572 N N . GLN A 1 78 ? -15.812 4.330 -3.652 1.00 89.12 78 GLN A N 1
ATOM 573 C CA . GLN A 1 78 ? -14.592 3.968 -4.381 1.00 89.12 78 GLN A CA 1
ATOM 574 C C . GLN A 1 78 ? -14.250 2.469 -4.367 1.00 89.12 78 GLN A C 1
ATOM 576 O O . GLN A 1 78 ? -13.515 2.021 -5.247 1.00 89.12 78 GLN A O 1
ATOM 581 N N . ASP A 1 79 ? -14.752 1.701 -3.402 1.00 92.81 79 ASP A N 1
ATOM 582 C CA . ASP A 1 79 ? -14.491 0.261 -3.266 1.00 92.81 79 ASP A CA 1
ATOM 583 C C . ASP A 1 79 ? -15.770 -0.593 -3.346 1.00 92.81 79 ASP A C 1
ATOM 585 O O . ASP A 1 79 ? -15.704 -1.817 -3.262 1.00 92.81 79 ASP A O 1
ATOM 589 N N . ALA A 1 80 ? -16.928 0.023 -3.618 1.00 91.94 80 ALA A N 1
ATOM 590 C CA . ALA A 1 80 ? -18.220 -0.655 -3.759 1.00 91.94 80 ALA A CA 1
ATOM 591 C C . ALA A 1 80 ? -18.202 -1.836 -4.753 1.00 91.94 80 ALA A C 1
ATOM 593 O O . ALA A 1 80 ? -18.904 -2.828 -4.551 1.00 91.94 80 ALA A O 1
ATOM 594 N N . TRP A 1 81 ? -17.361 -1.768 -5.792 1.00 93.12 81 TRP A N 1
ATOM 595 C CA . TRP A 1 81 ? -17.184 -2.841 -6.778 1.00 93.12 81 TRP A CA 1
ATOM 596 C C . TRP A 1 81 ? -16.695 -4.162 -6.157 1.00 93.12 81 TRP A C 1
ATOM 598 O O . TRP A 1 81 ? -16.970 -5.232 -6.700 1.00 93.12 81 TRP A O 1
ATOM 608 N N . LEU A 1 82 ? -15.992 -4.109 -5.017 1.00 95.56 82 LEU A N 1
ATOM 609 C CA . LEU A 1 82 ? -15.475 -5.299 -4.343 1.00 95.56 82 LEU A CA 1
ATOM 610 C C . LEU A 1 82 ? -16.598 -6.208 -3.847 1.00 95.56 82 LEU A C 1
ATOM 612 O O . LEU A 1 82 ? -16.437 -7.426 -3.862 1.00 95.56 82 LEU A O 1
ATOM 616 N N . LEU A 1 83 ? -17.742 -5.651 -3.439 1.00 95.31 83 LEU A N 1
ATOM 617 C CA . LEU A 1 83 ? -18.865 -6.463 -2.976 1.00 95.31 83 LEU A CA 1
ATOM 618 C C . LEU A 1 83 ? -19.428 -7.315 -4.119 1.00 95.31 83 LEU A C 1
ATOM 620 O O . LEU A 1 83 ? -19.658 -8.512 -3.942 1.00 95.31 83 LEU A O 1
ATOM 624 N N . ASP A 1 84 ? -19.590 -6.719 -5.302 1.00 95.25 84 ASP A N 1
ATOM 625 C CA . ASP A 1 84 ? -19.999 -7.446 -6.505 1.00 95.25 84 ASP A CA 1
ATOM 626 C C . ASP A 1 84 ? -18.956 -8.506 -6.879 1.00 95.25 84 ASP A C 1
ATOM 628 O O . ASP A 1 84 ? -19.314 -9.663 -7.094 1.00 95.25 84 ASP A O 1
ATOM 632 N N . PHE A 1 85 ? -17.665 -8.163 -6.827 1.00 95.56 85 PHE A N 1
ATOM 633 C CA . PHE A 1 85 ? -16.570 -9.117 -7.017 1.00 95.56 85 PHE A CA 1
ATOM 634 C C . PHE A 1 85 ? -16.664 -10.321 -6.060 1.00 95.56 85 PHE A C 1
ATOM 636 O O . PHE A 1 85 ? -16.583 -11.471 -6.500 1.00 95.56 85 PHE A O 1
ATOM 643 N N . TYR A 1 86 ? -16.885 -10.099 -4.759 1.00 97.19 86 TYR A N 1
ATOM 644 C CA . TYR A 1 86 ? -17.011 -11.188 -3.786 1.00 97.19 86 TYR A CA 1
ATOM 645 C C . TYR A 1 86 ? -18.231 -12.078 -4.056 1.00 97.19 86 TYR A C 1
ATOM 647 O O . TYR A 1 86 ? -18.144 -13.297 -3.878 1.00 97.19 86 TYR A O 1
ATOM 655 N N . LYS A 1 87 ? -19.345 -11.501 -4.525 1.00 97.00 87 LYS A N 1
ATOM 656 C CA . LYS A 1 87 ? -20.558 -12.246 -4.904 1.00 97.00 87 LYS A CA 1
ATOM 657 C C . LYS A 1 87 ? -20.339 -13.073 -6.167 1.00 97.00 87 LYS A C 1
ATOM 659 O O . LYS A 1 87 ? -20.657 -14.259 -6.190 1.00 97.00 87 LYS A O 1
ATOM 664 N N . GLU A 1 88 ? -19.741 -12.483 -7.199 1.00 96.31 88 GLU A N 1
ATOM 665 C CA . GLU A 1 88 ? -19.437 -13.158 -8.467 1.00 96.31 88 GLU A CA 1
ATOM 666 C C . GLU A 1 88 ? -18.458 -14.321 -8.289 1.00 96.31 88 GLU A C 1
ATOM 668 O O . GLU A 1 88 ? -18.608 -15.373 -8.915 1.00 96.31 88 GLU A O 1
ATOM 673 N N . ARG A 1 89 ? -17.476 -14.160 -7.396 1.00 95.44 89 ARG A N 1
ATOM 674 C CA . ARG A 1 89 ? -16.513 -15.208 -7.040 1.00 95.44 89 ARG A CA 1
ATOM 675 C C . ARG A 1 89 ? -17.064 -16.242 -6.051 1.00 95.44 89 ARG A C 1
ATOM 677 O O . ARG A 1 89 ? -16.401 -17.246 -5.808 1.00 95.44 89 ARG A O 1
ATOM 684 N N . GLY A 1 90 ? -18.271 -16.036 -5.519 1.00 95.88 90 GLY A N 1
ATOM 685 C CA . GLY A 1 90 ? -18.948 -16.966 -4.614 1.00 95.88 90 GLY A CA 1
ATOM 686 C C . GLY A 1 90 ? -18.438 -16.948 -3.171 1.00 95.88 90 GLY A C 1
ATOM 687 O O . GLY A 1 90 ? -18.764 -17.862 -2.416 1.00 95.88 90 GLY A O 1
ATOM 688 N N . TYR A 1 91 ? -17.660 -15.932 -2.786 1.00 96.56 91 TYR A N 1
ATOM 689 C CA . TYR A 1 91 ? -17.213 -15.721 -1.405 1.00 96.56 91 TYR A CA 1
ATOM 690 C C . TYR A 1 91 ? -18.326 -15.147 -0.521 1.00 96.56 91 TYR A C 1
ATOM 692 O O . TYR A 1 91 ? -18.339 -15.392 0.679 1.00 96.56 91 TYR A O 1
ATOM 700 N N . VAL A 1 92 ? -19.266 -14.415 -1.123 1.00 97.44 92 VAL A N 1
ATOM 701 C CA . VAL A 1 92 ? -20.479 -13.901 -0.477 1.00 97.44 92 VAL A CA 1
ATOM 702 C C . VAL A 1 92 ? -21.695 -14.461 -1.210 1.00 97.44 92 VAL A C 1
ATOM 704 O O . VAL A 1 92 ? -21.763 -14.412 -2.438 1.00 97.44 92 VAL A O 1
ATOM 707 N N . LYS A 1 93 ? -22.662 -14.995 -0.463 1.00 97.06 93 LYS A N 1
ATOM 708 C CA . LYS A 1 93 ? -23.903 -15.588 -0.982 1.00 97.06 93 LYS A CA 1
ATOM 709 C C . LYS A 1 93 ? -25.112 -14.728 -0.658 1.00 97.06 93 LYS A C 1
ATOM 711 O O . LYS A 1 93 ? -25.885 -14.420 -1.562 1.00 97.06 93 LYS A O 1
ATOM 716 N N . GLU A 1 94 ? -25.241 -14.301 0.593 1.00 97.12 94 GLU A N 1
ATOM 717 C CA . GLU A 1 94 ? -26.357 -13.478 1.052 1.00 97.12 94 GLU A CA 1
ATOM 718 C C . GLU A 1 94 ? -25.852 -12.161 1.637 1.00 97.12 94 GLU A C 1
ATOM 720 O O . GLU A 1 94 ? -24.856 -12.110 2.359 1.00 97.12 94 GLU A O 1
ATOM 725 N N . VAL A 1 95 ? -26.569 -11.079 1.332 1.00 97.75 95 VAL A N 1
ATOM 726 C CA . VAL A 1 95 ? -26.258 -9.736 1.826 1.00 97.75 95 VAL A CA 1
ATOM 727 C C . VAL A 1 95 ? -27.502 -9.159 2.486 1.00 97.75 95 VAL A C 1
ATOM 729 O O . VAL A 1 95 ? -28.568 -9.095 1.870 1.00 97.75 95 VAL A O 1
ATOM 732 N N . ARG A 1 96 ? -27.373 -8.741 3.746 1.00 97.62 96 ARG A N 1
ATOM 733 C CA . ARG A 1 96 ? -28.366 -7.912 4.435 1.00 97.62 96 ARG A CA 1
ATOM 734 C C . ARG A 1 96 ? -27.880 -6.473 4.448 1.00 97.62 96 ARG A C 1
ATOM 736 O O . ARG A 1 96 ? -27.004 -6.131 5.237 1.00 97.62 96 ARG A O 1
ATOM 743 N N . ASP A 1 97 ? -28.467 -5.653 3.588 1.00 96.94 97 ASP A N 1
ATOM 744 C CA . ASP A 1 97 ? -28.119 -4.239 3.468 1.00 96.94 97 ASP A CA 1
ATOM 745 C C . ASP A 1 97 ? -28.832 -3.380 4.523 1.00 96.94 97 ASP A C 1
ATOM 747 O O . ASP A 1 97 ? -30.032 -3.537 4.780 1.00 96.94 97 ASP A O 1
ATOM 751 N N . TYR A 1 98 ? -28.085 -2.447 5.113 1.00 97.69 98 TYR A N 1
ATOM 752 C CA . TYR A 1 98 ? -28.560 -1.477 6.092 1.00 97.69 98 TYR A CA 1
ATOM 753 C C . TYR A 1 98 ? -28.282 -0.056 5.613 1.00 97.69 98 TYR A C 1
ATOM 755 O O . TYR A 1 98 ? -27.141 0.304 5.343 1.00 97.69 98 TYR A O 1
ATOM 763 N N . ASP A 1 99 ? -29.328 0.769 5.625 1.00 95.88 99 ASP A N 1
ATOM 764 C CA . ASP A 1 99 ? -29.218 2.226 5.466 1.00 95.88 99 ASP A CA 1
ATOM 765 C C . ASP A 1 99 ? -29.247 2.957 6.822 1.00 95.88 99 ASP A C 1
ATOM 767 O O . ASP A 1 99 ? -28.821 4.105 6.936 1.00 95.88 99 ASP A O 1
ATOM 771 N N . ASP A 1 100 ? -29.783 2.305 7.862 1.00 97.12 100 ASP A N 1
ATOM 772 C CA . ASP A 1 100 ? -29.874 2.848 9.219 1.00 97.12 100 ASP A CA 1
ATOM 773 C C . ASP A 1 100 ? -28.779 2.236 10.109 1.00 97.12 100 ASP A C 1
ATOM 775 O O . ASP A 1 100 ? -28.879 1.056 10.479 1.00 97.12 100 ASP A O 1
ATOM 779 N N . PRO A 1 101 ? -27.754 3.017 10.496 1.00 97.38 101 PRO A N 1
ATOM 780 C CA . PRO A 1 101 ? -26.650 2.510 11.295 1.00 97.38 101 PRO A CA 1
ATOM 781 C C . PRO A 1 101 ? -27.079 2.125 12.717 1.00 97.38 101 PRO A C 1
ATOM 783 O O . PRO A 1 101 ? -26.486 1.220 13.292 1.00 97.38 101 PRO A O 1
ATOM 786 N N . TYR A 1 102 ? -28.130 2.726 13.290 1.00 97.62 102 TYR A N 1
ATOM 787 C CA . TYR A 1 102 ? -28.610 2.316 14.615 1.00 97.62 102 TYR A CA 1
ATOM 788 C C . TYR A 1 102 ? -29.283 0.948 14.557 1.00 97.62 102 TYR A C 1
ATOM 790 O O . TYR A 1 102 ? -29.123 0.143 15.472 1.00 97.62 102 TYR A O 1
ATOM 798 N N . ARG A 1 103 ? -30.009 0.660 13.471 1.00 97.56 103 ARG A N 1
ATOM 799 C CA . ARG A 1 103 ? -30.595 -0.663 13.256 1.00 97.56 103 ARG A CA 1
ATOM 800 C C . ARG A 1 103 ? -29.513 -1.717 13.048 1.00 97.56 103 ARG A C 1
ATOM 802 O O . ARG A 1 103 ? -29.623 -2.790 13.626 1.00 97.56 103 ARG A O 1
ATOM 809 N N . LEU A 1 104 ? -28.473 -1.393 12.275 1.00 97.31 104 LEU A N 1
ATOM 810 C CA . LEU A 1 104 ? -27.307 -2.263 12.136 1.00 97.31 104 LEU A CA 1
ATOM 811 C C . LEU A 1 104 ? -26.709 -2.558 13.512 1.00 97.31 104 LEU A C 1
ATOM 813 O O . LEU A 1 104 ? -26.632 -3.716 13.894 1.00 97.31 104 LEU A O 1
ATOM 817 N N . LEU A 1 105 ? -26.358 -1.518 14.277 1.00 97.12 105 LEU A N 1
ATOM 818 C CA . LEU A 1 105 ? -25.786 -1.663 15.616 1.00 97.12 105 LEU A CA 1
ATOM 819 C C . LEU A 1 105 ? -26.686 -2.496 16.539 1.00 97.12 105 LEU A C 1
ATOM 821 O O . LEU A 1 105 ? -26.176 -3.335 17.269 1.00 97.12 105 LEU A O 1
ATOM 825 N N . SER A 1 106 ? -28.006 -2.322 16.476 1.00 96.00 106 SER A N 1
ATOM 826 C CA . SER A 1 106 ? -28.955 -3.129 17.252 1.00 96.00 106 SER A CA 1
ATOM 827 C C . SER A 1 106 ? -28.933 -4.615 16.879 1.00 96.00 106 SER A C 1
ATOM 829 O O . SER A 1 106 ? -29.026 -5.465 17.759 1.00 96.00 106 SER A O 1
ATOM 831 N N . ASP A 1 107 ? -28.782 -4.927 15.590 1.00 94.25 107 ASP A N 1
ATOM 832 C CA . ASP A 1 107 ? -28.778 -6.305 15.094 1.00 94.25 107 ASP A CA 1
ATOM 833 C C . ASP A 1 107 ? -27.427 -7.009 15.319 1.00 94.25 107 ASP A C 1
ATOM 835 O O . ASP A 1 107 ? -27.402 -8.228 15.493 1.00 94.25 107 ASP A O 1
ATOM 839 N N . ILE A 1 108 ? -26.315 -6.260 15.321 1.00 91.81 108 ILE A N 1
ATOM 840 C CA . ILE A 1 108 ? -24.960 -6.832 15.379 1.00 91.81 108 ILE A CA 1
ATOM 841 C C . ILE A 1 108 ? -24.326 -6.775 16.779 1.00 91.81 108 ILE A C 1
ATOM 843 O O . ILE A 1 108 ? -23.484 -7.609 17.103 1.00 91.81 108 ILE A O 1
ATOM 847 N N . CYS A 1 109 ? -24.702 -5.816 17.633 1.00 88.31 109 CYS A N 1
ATOM 848 C CA . CYS A 1 109 ? -24.109 -5.696 18.968 1.00 88.31 109 CYS A CA 1
ATOM 849 C C . CYS A 1 109 ? -24.673 -6.773 19.903 1.00 88.31 109 CYS A C 1
ATOM 851 O O . CYS A 1 109 ? -25.807 -6.675 20.370 1.00 88.31 109 CYS A O 1
ATOM 853 N N . GLY A 1 110 ? -23.862 -7.796 20.177 1.00 78.88 110 GLY A N 1
ATOM 854 C CA . GLY A 1 110 ? -24.167 -8.883 21.112 1.00 78.88 110 GLY A CA 1
ATOM 855 C C . GLY A 1 110 ? -23.172 -8.976 22.273 1.00 78.88 110 GLY A C 1
ATOM 856 O O . GLY A 1 110 ? -22.454 -8.025 22.575 1.00 78.88 110 GLY A O 1
ATOM 857 N N . ASP A 1 111 ? -23.096 -10.157 22.895 1.00 75.94 111 ASP A N 1
ATOM 858 C CA . ASP A 1 111 ? -22.287 -10.429 24.100 1.00 75.94 111 ASP A CA 1
ATOM 859 C C . ASP A 1 111 ? -20.767 -10.188 23.930 1.00 75.94 111 ASP A C 1
ATOM 861 O O . ASP A 1 111 ? -20.042 -10.143 24.922 1.00 75.94 111 ASP A O 1
ATOM 865 N N . GLY A 1 112 ? -20.272 -10.039 22.694 1.00 79.88 112 GLY A N 1
ATOM 866 C CA . GLY A 1 112 ? -18.861 -9.774 22.380 1.00 79.88 112 GLY A CA 1
ATOM 867 C C . GLY A 1 112 ? -18.419 -8.313 22.540 1.00 79.88 112 GLY A C 1
ATOM 868 O O . GLY A 1 112 ? -17.239 -8.018 22.373 1.00 79.88 112 GLY A O 1
ATOM 869 N N . ILE A 1 113 ? -19.339 -7.394 22.854 1.00 93.00 113 ILE A N 1
ATOM 870 C CA . ILE A 1 113 ? -19.043 -5.969 23.045 1.00 93.00 113 ILE A CA 1
ATOM 871 C C . ILE A 1 113 ? -19.308 -5.594 24.503 1.00 93.00 113 ILE A C 1
ATOM 873 O O . ILE A 1 113 ? -20.436 -5.658 24.988 1.00 93.00 113 ILE A O 1
ATOM 877 N N . SER A 1 114 ? -18.257 -5.173 25.203 1.00 95.62 114 SER A N 1
ATOM 878 C CA . SER A 1 114 ? -18.285 -4.922 26.647 1.00 95.62 114 SER A CA 1
ATOM 879 C C . SER A 1 114 ? -18.838 -3.545 27.017 1.00 95.62 114 SER A C 1
ATOM 881 O O . SER A 1 114 ? -19.333 -3.359 28.129 1.00 95.62 114 SER A O 1
ATOM 883 N N . GLY A 1 115 ? -18.774 -2.561 26.114 1.00 97.75 115 GLY A N 1
ATOM 884 C CA . GLY A 1 115 ? -19.261 -1.218 26.416 1.00 97.75 115 GLY A CA 1
ATOM 885 C C . GLY A 1 115 ? -18.992 -0.175 25.339 1.00 97.75 115 GLY A C 1
ATOM 886 O O . GLY A 1 115 ? -18.780 -0.480 24.168 1.00 97.75 115 GLY A O 1
ATOM 887 N N . ILE A 1 116 ? -19.010 1.085 25.761 1.00 98.69 116 ILE A N 1
ATOM 888 C CA . ILE A 1 116 ? -18.812 2.263 24.918 1.00 98.69 116 ILE A CA 1
ATOM 889 C C . ILE A 1 116 ? -17.594 3.045 25.416 1.00 98.69 116 ILE A C 1
ATOM 891 O O . ILE A 1 116 ? -17.370 3.166 26.623 1.00 98.69 116 ILE A O 1
ATOM 895 N N . VAL A 1 117 ? -16.824 3.601 24.483 1.00 98.75 117 VAL A N 1
ATOM 896 C CA . VAL A 1 117 ? -15.831 4.646 24.742 1.00 98.75 117 VAL A CA 1
ATOM 897 C C . VAL A 1 117 ? -16.225 5.918 23.989 1.00 98.75 117 VAL A C 1
ATOM 899 O O . VAL A 1 117 ? -16.387 5.917 22.769 1.00 98.75 117 VAL A O 1
ATOM 902 N N . VAL A 1 118 ? -16.406 7.015 24.722 1.00 98.69 118 VAL A N 1
ATOM 903 C CA . VAL A 1 118 ? -16.763 8.330 24.176 1.00 98.69 118 VAL A CA 1
ATOM 904 C C . VAL A 1 118 ? -15.502 9.167 24.028 1.00 98.69 118 VAL A C 1
ATOM 906 O O . VAL A 1 118 ? -14.785 9.387 25.003 1.00 98.69 118 VAL A O 1
ATOM 909 N N . TYR A 1 119 ? -15.226 9.635 22.812 1.00 98.12 119 TYR A N 1
ATOM 910 C CA . TYR A 1 119 ? -14.093 10.524 22.545 1.00 98.12 119 TYR A CA 1
ATOM 911 C C . TYR A 1 119 ? -14.448 11.998 22.786 1.00 98.12 119 TYR A C 1
ATOM 913 O O . TYR A 1 119 ? -15.618 12.374 22.857 1.00 98.12 119 TYR A O 1
ATOM 921 N N . ASP A 1 120 ? -13.425 12.845 22.908 1.00 97.19 120 ASP A N 1
ATOM 922 C CA . ASP A 1 120 ? -13.581 14.294 23.042 1.00 97.19 120 ASP A CA 1
ATOM 923 C C . ASP A 1 120 ? -13.478 14.956 21.650 1.00 97.19 120 ASP A C 1
ATOM 925 O O . ASP A 1 120 ? -12.374 15.029 21.096 1.00 97.19 120 ASP A O 1
ATOM 929 N N . PRO A 1 121 ? -14.586 15.441 21.053 1.00 95.31 121 PRO A N 1
ATOM 930 C CA . PRO A 1 121 ? -14.562 16.050 19.722 1.00 95.31 121 PRO A CA 1
ATOM 931 C C . PRO A 1 121 ? -13.752 17.356 19.669 1.00 95.31 121 PRO A C 1
ATOM 933 O O . PRO A 1 121 ? -13.236 17.705 18.606 1.00 95.31 121 PRO A O 1
ATOM 936 N N . GLU A 1 122 ? -13.556 18.037 20.804 1.00 94.38 122 GLU A N 1
ATOM 937 C CA . GLU A 1 122 ? -12.716 19.240 20.892 1.00 94.38 122 GLU A CA 1
ATOM 938 C C . GLU A 1 122 ? -11.217 18.894 20.931 1.00 94.38 122 GLU A C 1
ATOM 940 O O . GLU A 1 122 ? -10.360 19.753 20.714 1.00 94.38 122 GLU A O 1
ATOM 945 N N . LYS A 1 123 ? -10.876 17.623 21.177 1.00 94.50 123 LYS A N 1
ATOM 946 C CA . LYS A 1 123 ? -9.505 17.103 21.237 1.00 94.50 123 LYS A CA 1
ATOM 947 C C . LYS A 1 123 ? -9.381 15.879 20.344 1.00 94.50 123 LYS A C 1
ATOM 949 O O . LYS A 1 123 ? -9.313 14.747 20.824 1.00 94.50 123 LYS A O 1
ATOM 954 N N . LYS A 1 124 ? -9.293 16.105 19.029 1.00 90.50 124 LYS A N 1
ATOM 955 C CA . LYS A 1 124 ? -9.282 15.038 18.009 1.00 90.50 124 LYS A CA 1
ATOM 956 C C . LYS A 1 124 ? -8.279 13.908 18.270 1.00 90.50 124 LYS A C 1
ATOM 958 O O . LYS A 1 124 ? -8.585 12.771 17.935 1.00 90.50 124 LYS A O 1
ATOM 963 N N . PHE A 1 125 ? -7.136 14.161 18.920 1.00 92.31 125 PHE A N 1
ATOM 964 C CA . PHE A 1 125 ? -6.182 13.102 19.296 1.00 92.31 125 PHE A CA 1
ATOM 965 C C . PHE A 1 125 ? -6.808 11.983 20.154 1.00 92.31 125 PHE A C 1
ATOM 967 O O . PHE A 1 125 ? -6.322 10.851 20.151 1.00 92.31 125 PHE A O 1
ATOM 974 N N . THR A 1 126 ? -7.911 12.266 20.856 1.00 96.94 126 THR A N 1
ATOM 975 C CA . THR A 1 126 ? -8.655 11.273 21.638 1.00 96.94 126 THR A CA 1
ATOM 976 C C . THR A 1 126 ? -9.368 10.231 20.775 1.00 96.94 126 THR A C 1
ATOM 978 O O . THR A 1 126 ? -9.698 9.176 21.299 1.00 96.94 126 THR A O 1
ATOM 981 N N . ILE A 1 127 ? -9.540 10.438 19.462 1.00 97.44 127 ILE A N 1
ATOM 982 C CA . ILE A 1 127 ? -10.073 9.408 18.550 1.00 97.44 127 ILE A CA 1
ATOM 983 C C . ILE A 1 127 ? -9.102 8.222 18.456 1.00 97.44 127 ILE A C 1
ATOM 985 O O . ILE A 1 127 ? -9.524 7.067 18.525 1.00 97.44 127 ILE A O 1
ATOM 989 N N . ASN A 1 128 ? -7.792 8.479 18.347 1.00 97.62 128 ASN A N 1
ATOM 990 C CA . ASN A 1 128 ? -6.795 7.403 18.360 1.00 97.62 128 ASN A CA 1
ATOM 991 C C . ASN A 1 128 ? -6.736 6.728 19.737 1.00 97.62 128 ASN A C 1
ATOM 993 O O . ASN A 1 128 ? -6.678 5.503 19.800 1.00 97.62 128 ASN A O 1
ATOM 997 N N . LEU A 1 129 ? -6.850 7.495 20.831 1.00 98.44 129 LEU A N 1
ATOM 998 C CA . LEU A 1 129 ? -6.964 6.922 22.176 1.00 98.44 129 LEU A CA 1
ATOM 999 C C . LEU A 1 129 ? -8.191 6.008 22.305 1.00 98.44 129 LEU A C 1
ATOM 1001 O O . LEU A 1 129 ? -8.063 4.881 22.775 1.00 98.44 129 LEU A O 1
ATOM 1005 N N . ALA A 1 130 ? -9.355 6.470 21.846 1.00 98.62 130 ALA A N 1
ATOM 1006 C CA . ALA A 1 130 ? -10.590 5.698 21.837 1.00 98.62 130 ALA A CA 1
ATOM 1007 C C . ALA A 1 130 ? -10.457 4.439 20.976 1.00 98.62 130 ALA A C 1
ATOM 1009 O O . ALA A 1 130 ? -10.928 3.390 21.384 1.00 98.62 130 ALA A O 1
ATOM 1010 N N . THR A 1 131 ? -9.757 4.509 19.838 1.00 98.69 131 THR A N 1
ATOM 1011 C CA . THR A 1 131 ? -9.466 3.336 18.993 1.00 98.69 131 THR A CA 1
ATOM 1012 C C . THR A 1 131 ? -8.603 2.311 19.728 1.00 98.69 131 THR A C 1
ATOM 1014 O O . THR A 1 131 ? -8.902 1.119 19.701 1.00 98.69 131 THR A O 1
ATOM 1017 N N . ASN A 1 132 ? -7.566 2.767 20.436 1.00 98.75 132 ASN A N 1
ATOM 1018 C CA . ASN A 1 132 ? -6.699 1.890 21.220 1.00 98.75 132 ASN A CA 1
ATOM 1019 C C . ASN A 1 132 ? -7.461 1.215 22.373 1.00 98.75 132 ASN A C 1
ATOM 1021 O O . ASN A 1 132 ? -7.341 0.005 22.561 1.00 98.75 132 ASN A O 1
ATOM 1025 N N . ILE A 1 133 ? -8.281 1.978 23.106 1.00 98.81 133 ILE A N 1
ATOM 1026 C CA . ILE A 1 133 ? -9.138 1.456 24.184 1.00 98.81 133 ILE A CA 1
ATOM 1027 C C . ILE A 1 133 ? -10.182 0.488 23.621 1.00 98.81 133 ILE A C 1
ATOM 1029 O O . ILE A 1 133 ? -10.354 -0.593 24.168 1.00 98.81 133 ILE A O 1
ATOM 1033 N N . ALA A 1 134 ? -10.839 0.839 22.513 1.00 98.69 134 ALA A N 1
ATOM 1034 C CA . ALA A 1 134 ? -11.838 0.006 21.847 1.00 98.69 134 ALA A CA 1
ATOM 1035 C C . ALA A 1 134 ? -11.296 -1.384 21.506 1.00 98.69 134 ALA A C 1
ATOM 1037 O O . ALA A 1 134 ? -11.963 -2.381 21.769 1.00 98.69 134 ALA A O 1
ATOM 1038 N N . GLY A 1 135 ? -10.069 -1.458 20.979 1.00 98.25 135 GLY A N 1
ATOM 1039 C CA . GLY A 1 135 ? -9.418 -2.732 20.691 1.00 98.25 135 GLY A CA 1
ATOM 1040 C C . GLY A 1 135 ? -9.143 -3.570 21.947 1.00 98.25 135 GLY A C 1
ATOM 1041 O O . GLY A 1 135 ? -9.378 -4.776 21.943 1.00 98.25 135 GLY A O 1
ATOM 1042 N N . VAL A 1 136 ? -8.645 -2.968 23.027 1.00 98.44 136 VAL A N 1
ATOM 1043 C CA . VAL A 1 136 ? -8.248 -3.715 24.237 1.00 98.44 136 VAL A CA 1
ATOM 1044 C C . VAL A 1 136 ? -9.439 -4.084 25.125 1.00 98.44 136 VAL A C 1
ATOM 1046 O O . VAL A 1 136 ? -9.468 -5.187 25.663 1.00 98.44 136 VAL A O 1
ATOM 1049 N N . GLU A 1 137 ? -10.402 -3.178 25.280 1.00 98.31 137 GLU A N 1
ATOM 1050 C CA . GLU A 1 137 ? -11.532 -3.310 26.210 1.00 98.31 137 GLU A CA 1
ATOM 1051 C C . GLU A 1 137 ? -12.851 -3.709 25.540 1.00 98.31 137 GLU A C 1
ATOM 1053 O O . GLU A 1 137 ? -13.894 -3.725 26.190 1.00 98.31 137 GLU A O 1
ATOM 1058 N N . ASP A 1 138 ? -12.820 -4.017 24.246 1.00 97.75 138 ASP A N 1
ATOM 1059 C CA . ASP A 1 138 ? -13.972 -4.483 23.477 1.00 97.75 138 ASP A CA 1
ATOM 1060 C C . ASP A 1 138 ? -15.134 -3.472 23.488 1.00 97.75 138 ASP A C 1
ATOM 1062 O O . ASP A 1 138 ? -16.284 -3.804 23.788 1.00 97.75 138 ASP A O 1
ATOM 1066 N N . ARG A 1 139 ? -14.823 -2.200 23.198 1.00 98.19 139 ARG A N 1
ATOM 1067 C CA . ARG A 1 139 ? -15.775 -1.075 23.269 1.00 98.19 139 ARG A CA 1
ATOM 1068 C C . ARG A 1 139 ? -16.047 -0.435 21.913 1.00 98.19 139 ARG A C 1
ATOM 1070 O O . ARG A 1 139 ? -15.130 -0.243 21.123 1.00 98.19 139 ARG A O 1
ATOM 1077 N N . ILE A 1 140 ? -17.283 -0.000 21.683 1.00 98.12 140 ILE A N 1
ATOM 1078 C CA . ILE A 1 140 ? -17.640 0.807 20.505 1.00 98.12 140 ILE A CA 1
ATOM 1079 C C . ILE A 1 140 ? -17.245 2.264 20.745 1.00 98.12 140 ILE A C 1
ATOM 1081 O O . ILE A 1 140 ? -17.494 2.820 21.816 1.00 98.12 140 ILE A O 1
ATOM 1085 N N . ILE A 1 141 ? -16.663 2.899 19.730 1.00 98.62 141 ILE A N 1
ATOM 1086 C CA . ILE A 1 141 ? -16.314 4.322 19.742 1.00 98.62 141 ILE A CA 1
ATOM 1087 C C . ILE A 1 141 ? -17.560 5.139 19.408 1.00 98.62 141 ILE A C 1
ATOM 1089 O O . ILE A 1 141 ? -18.166 4.939 18.358 1.00 98.62 141 ILE A O 1
ATOM 1093 N N . VAL A 1 142 ? -17.942 6.081 20.267 1.00 98.56 142 VAL A N 1
ATOM 1094 C CA . VAL A 1 142 ? -19.185 6.848 20.092 1.00 98.56 142 VAL A CA 1
ATOM 1095 C C . VAL A 1 142 ? -18.932 8.344 20.238 1.00 98.56 142 VAL A C 1
ATOM 1097 O O . VAL A 1 142 ? -18.248 8.788 21.160 1.00 98.56 142 VAL A O 1
ATOM 1100 N N . HIS A 1 143 ? -19.492 9.140 19.324 1.00 98.31 143 HIS A N 1
ATOM 1101 C CA . HIS A 1 143 ? -19.530 10.593 19.479 1.00 98.31 143 HIS A CA 1
ATOM 1102 C C . HIS A 1 143 ? -20.501 10.965 20.610 1.00 98.31 143 HIS A C 1
ATOM 1104 O O . HIS A 1 143 ? -21.576 10.369 20.705 1.00 98.31 143 HIS A O 1
ATOM 1110 N N . PRO A 1 144 ? -20.193 11.959 21.460 1.00 98.19 144 PRO A N 1
ATOM 1111 C CA . PRO A 1 144 ? -21.029 12.287 22.613 1.00 98.19 144 PRO A CA 1
ATOM 1112 C C . PRO A 1 144 ? -22.498 12.593 22.283 1.00 98.19 144 PRO A C 1
ATOM 1114 O O . PRO A 1 144 ? -23.374 12.227 23.064 1.00 98.19 144 PRO A O 1
ATOM 1117 N N . ASP A 1 145 ? -22.781 13.204 21.129 1.00 97.88 145 ASP A N 1
ATOM 1118 C CA . ASP A 1 145 ? -24.161 13.495 20.698 1.00 97.88 145 ASP A CA 1
ATOM 1119 C C . ASP A 1 145 ? -24.951 12.238 20.285 1.00 97.88 145 ASP A C 1
ATOM 1121 O O . ASP A 1 145 ? -26.183 12.253 20.283 1.00 97.88 145 ASP A O 1
ATOM 1125 N N . ASP A 1 146 ? -24.260 11.143 19.962 1.00 98.06 146 ASP A N 1
ATOM 1126 C CA . ASP A 1 146 ? -24.862 9.870 19.556 1.00 98.06 146 ASP A CA 1
ATOM 1127 C C . ASP A 1 146 ? -25.020 8.884 20.725 1.00 98.06 146 ASP A C 1
ATOM 1129 O O . ASP A 1 146 ? -25.749 7.899 20.590 1.00 98.06 146 ASP A O 1
ATOM 1133 N N . LEU A 1 147 ? -24.408 9.167 21.885 1.00 98.25 147 LEU A N 1
ATOM 1134 C CA . LEU A 1 147 ? -24.335 8.261 23.039 1.00 98.25 147 LEU A CA 1
ATOM 1135 C C . LEU A 1 147 ? -25.694 7.688 23.438 1.00 98.25 147 LEU A C 1
ATOM 1137 O O . LEU A 1 147 ? -25.840 6.474 23.543 1.00 98.25 147 LEU A O 1
ATOM 1141 N N . GLN A 1 148 ? -26.701 8.546 23.622 1.00 97.94 148 GLN A N 1
ATOM 1142 C CA . GLN A 1 148 ? -28.020 8.090 24.056 1.00 97.94 148 GLN A CA 1
ATOM 1143 C C . GLN A 1 148 ? -28.631 7.104 23.051 1.00 97.94 148 GLN A C 1
ATOM 1145 O O . GLN A 1 148 ? -29.112 6.045 23.443 1.00 97.94 148 GLN A O 1
ATOM 1150 N N . LYS A 1 149 ? -28.595 7.434 21.756 1.00 97.56 149 LYS A N 1
ATOM 1151 C CA . LYS A 1 149 ? -29.211 6.605 20.714 1.00 97.56 149 LYS A CA 1
ATOM 1152 C C . LYS A 1 149 ? -28.456 5.298 20.505 1.00 97.56 149 LYS A C 1
ATOM 1154 O O . LYS A 1 149 ? -29.090 4.268 20.309 1.00 97.56 149 LYS A O 1
ATOM 1159 N N . VAL A 1 150 ? -27.124 5.326 20.567 1.00 97.75 150 VAL A N 1
ATOM 1160 C CA . VAL A 1 150 ? -26.307 4.110 20.472 1.00 97.75 150 VAL A CA 1
ATOM 1161 C C . VAL A 1 150 ? -26.556 3.208 21.679 1.00 97.75 150 VAL A C 1
ATOM 1163 O O . VAL A 1 150 ? -26.799 2.021 21.487 1.00 97.75 150 VAL A O 1
ATOM 1166 N N . SER A 1 151 ? -26.592 3.741 22.904 1.00 97.19 151 SER A N 1
ATOM 1167 C CA . SER A 1 151 ? -26.960 2.963 24.097 1.00 97.19 151 SER A CA 1
ATOM 1168 C C . SER A 1 151 ? -28.374 2.383 24.014 1.00 97.19 151 SER A C 1
ATOM 1170 O O . SER A 1 151 ? -28.578 1.234 24.390 1.00 97.19 151 SER A O 1
ATOM 1172 N N . GLU A 1 152 ? -29.355 3.134 23.504 1.00 96.94 152 GLU A N 1
ATOM 1173 C CA . GLU A 1 152 ? -30.724 2.634 23.303 1.00 96.94 152 GLU A CA 1
ATOM 1174 C C . GLU A 1 152 ? -30.793 1.523 22.242 1.00 96.94 152 GLU A C 1
ATOM 1176 O O . GLU A 1 152 ? -31.510 0.544 22.436 1.00 96.94 152 GLU A O 1
ATOM 1181 N N . ALA A 1 153 ? -30.041 1.652 21.144 1.00 96.50 153 ALA A N 1
ATOM 1182 C CA . ALA A 1 153 ? -30.011 0.670 20.061 1.00 96.50 153 ALA A CA 1
ATOM 1183 C C . ALA A 1 153 ? -29.290 -0.629 20.454 1.00 96.50 153 ALA A C 1
ATOM 1185 O O . ALA A 1 153 ? -29.743 -1.716 20.102 1.00 96.50 153 ALA A O 1
ATOM 1186 N N . THR A 1 154 ? -28.177 -0.512 21.182 1.00 96.31 154 THR A N 1
ATOM 1187 C CA . THR A 1 154 ? -27.275 -1.631 21.512 1.00 96.31 154 THR A CA 1
ATOM 1188 C C . THR A 1 154 ? -27.535 -2.245 22.886 1.00 96.31 154 THR A C 1
ATOM 1190 O O . THR A 1 154 ? -27.103 -3.358 23.158 1.00 96.31 154 THR A O 1
ATOM 1193 N N . GLY A 1 155 ? -28.201 -1.519 23.789 1.00 95.69 155 GLY A N 1
ATOM 1194 C CA . GLY A 1 155 ? -28.340 -1.906 25.193 1.00 95.69 155 GLY A CA 1
ATOM 1195 C C . GLY A 1 155 ? -27.072 -1.713 26.038 1.00 95.69 155 GLY A C 1
ATOM 1196 O O . GLY A 1 155 ? -27.087 -2.058 27.220 1.00 95.69 155 GLY A O 1
ATOM 1197 N N . LEU A 1 156 ? -25.989 -1.156 25.481 1.00 96.44 156 LEU A N 1
ATOM 1198 C CA . LEU A 1 156 ? -24.726 -0.950 26.193 1.00 96.44 156 LEU A CA 1
ATOM 1199 C C . LEU A 1 156 ? -24.827 0.203 27.199 1.00 96.44 156 LEU A C 1
ATOM 1201 O O . LEU A 1 156 ? -25.179 1.335 26.851 1.00 96.44 156 LEU A O 1
ATOM 1205 N N . THR A 1 157 ? -24.466 -0.084 28.451 1.00 95.19 157 THR A N 1
ATOM 1206 C CA . THR A 1 157 ? -24.542 0.878 29.565 1.00 95.19 157 THR A CA 1
ATOM 1207 C C . THR A 1 157 ? -23.202 1.195 30.219 1.00 95.19 157 THR A C 1
ATOM 1209 O O . THR A 1 157 ? -23.128 2.162 30.973 1.00 95.19 157 THR A O 1
ATOM 1212 N N . ASP A 1 158 ? -22.166 0.384 29.994 1.00 97.81 158 ASP A N 1
ATOM 1213 C CA . ASP A 1 158 ? -20.833 0.654 30.534 1.00 97.81 158 ASP A CA 1
ATOM 1214 C C . ASP A 1 158 ? -20.089 1.639 29.626 1.00 97.81 158 ASP A C 1
ATOM 1216 O O . ASP A 1 158 ? -19.807 1.333 28.466 1.00 97.81 158 ASP A O 1
ATOM 1220 N N . VAL A 1 159 ? -19.808 2.835 30.142 1.00 98.38 159 VAL A N 1
ATOM 1221 C CA . VAL A 1 159 ? -19.296 3.968 29.364 1.00 98.38 159 VAL A CA 1
ATOM 1222 C C . VAL A 1 159 ? -17.998 4.475 29.979 1.00 98.38 159 VAL A C 1
ATOM 1224 O O . VAL A 1 159 ? -17.976 4.897 31.135 1.00 98.38 159 VAL A O 1
ATOM 1227 N N . ILE A 1 160 ? -16.940 4.505 29.171 1.00 98.38 160 ILE A N 1
ATOM 1228 C CA . ILE A 1 160 ? -15.731 5.285 29.442 1.00 98.38 160 ILE A CA 1
ATOM 1229 C C . ILE A 1 160 ? -15.834 6.589 28.664 1.00 98.38 160 ILE A C 1
ATOM 1231 O O . ILE A 1 160 ? -15.876 6.576 27.438 1.00 98.38 160 ILE A O 1
ATOM 1235 N N . ASP A 1 161 ? -15.849 7.719 29.363 1.00 98.38 161 ASP A N 1
ATOM 1236 C CA . ASP A 1 161 ? -15.882 9.036 28.735 1.00 98.38 161 ASP A CA 1
ATOM 1237 C C . ASP A 1 161 ? -14.515 9.718 28.832 1.00 98.38 161 ASP A C 1
ATOM 1239 O O . ASP A 1 161 ? -14.067 10.118 29.908 1.00 98.38 161 ASP A O 1
ATOM 1243 N N . LEU A 1 162 ? -13.829 9.864 27.696 1.00 98.25 162 LEU A N 1
ATOM 1244 C CA . LEU A 1 162 ? -12.493 10.461 27.653 1.00 98.25 162 LEU A CA 1
ATOM 1245 C C . LEU A 1 162 ? -12.506 11.959 27.994 1.00 98.25 162 LEU A C 1
ATOM 1247 O O . LEU A 1 162 ? -11.462 12.515 28.342 1.00 98.25 162 LEU A O 1
ATOM 1251 N N . ARG A 1 163 ? -13.674 12.615 27.956 1.00 97.38 163 ARG A N 1
ATOM 1252 C CA . ARG A 1 163 ? -13.831 14.014 28.383 1.00 97.38 163 ARG A CA 1
ATOM 1253 C C . ARG A 1 163 ? -13.642 14.156 29.893 1.00 97.38 163 ARG A C 1
ATOM 1255 O O . ARG A 1 163 ? -13.057 15.143 30.342 1.00 97.38 163 ARG A O 1
ATOM 1262 N N . ASP A 1 164 ? -14.045 13.144 30.661 1.00 97.25 164 ASP A N 1
ATOM 1263 C CA . ASP A 1 164 ? -13.913 13.118 32.123 1.00 97.25 164 ASP A CA 1
ATOM 1264 C C . ASP A 1 164 ? -12.458 12.925 32.577 1.00 97.25 164 ASP A C 1
ATOM 1266 O O . ASP A 1 164 ? -12.100 13.274 33.703 1.00 97.25 164 ASP A O 1
ATOM 1270 N N . MET A 1 165 ? -11.591 12.419 31.692 1.00 95.44 165 MET A N 1
ATOM 1271 C CA . MET A 1 165 ? -10.164 12.236 31.973 1.00 95.44 165 MET A CA 1
ATOM 1272 C C . MET A 1 165 ? -9.378 13.551 31.959 1.00 95.44 165 MET A C 1
ATOM 1274 O O . MET A 1 165 ? -8.292 13.623 32.530 1.00 95.44 165 MET A O 1
ATOM 1278 N N . GLY A 1 166 ? -9.911 14.603 31.330 1.00 92.69 166 GLY A N 1
ATOM 1279 C CA . GLY A 1 166 ? -9.363 15.956 31.440 1.00 92.69 166 GLY A CA 1
ATOM 1280 C C . GLY A 1 166 ? -7.980 16.176 30.814 1.00 92.69 166 GLY A C 1
ATOM 1281 O O . GLY A 1 166 ? -7.340 17.167 31.161 1.00 92.69 166 GLY A O 1
ATOM 1282 N N . PHE A 1 167 ? -7.529 15.315 29.889 1.00 95.50 167 PHE A N 1
ATOM 1283 C CA . PHE A 1 167 ? -6.219 15.448 29.233 1.00 95.50 167 PHE A CA 1
ATOM 1284 C C . PHE A 1 167 ? -6.015 16.836 28.624 1.00 95.50 167 PHE A C 1
ATOM 1286 O O . PHE A 1 167 ? -6.870 17.320 27.878 1.00 95.50 167 PHE A O 1
ATOM 1293 N N . ILE A 1 168 ? -4.881 17.469 28.914 1.00 92.75 168 ILE A N 1
ATOM 1294 C CA . ILE A 1 168 ? -4.567 18.822 28.446 1.00 92.75 168 ILE A CA 1
ATOM 1295 C C . ILE A 1 168 ? -4.126 18.797 26.981 1.00 92.75 168 ILE A C 1
ATOM 1297 O O . ILE A 1 168 ? -4.558 19.633 26.189 1.00 92.75 168 ILE A O 1
ATOM 1301 N N . ASP A 1 169 ? -3.271 17.841 26.625 1.00 92.62 169 ASP A N 1
ATOM 1302 C CA . ASP A 1 169 ? -2.667 17.716 25.303 1.00 92.62 169 ASP A CA 1
ATOM 1303 C C . ASP A 1 169 ? -2.429 16.245 24.913 1.00 92.62 169 ASP A C 1
ATOM 1305 O O . ASP A 1 169 ? -2.643 15.312 25.698 1.00 92.62 169 ASP A O 1
ATOM 1309 N N . VAL A 1 170 ? -1.968 16.038 23.675 1.00 93.62 170 VAL A N 1
ATOM 1310 C CA . VAL A 1 170 ? -1.668 14.703 23.141 1.00 93.62 170 VAL A CA 1
ATOM 1311 C C . VAL A 1 170 ? -0.561 13.992 23.923 1.00 93.62 170 VAL A C 1
ATOM 1313 O O . VAL A 1 170 ? -0.591 12.774 24.034 1.00 93.62 170 VAL A O 1
ATOM 1316 N N . LYS A 1 171 ? 0.395 14.711 24.527 1.00 94.94 171 LYS A N 1
ATOM 1317 C CA . LYS A 1 171 ? 1.494 14.092 25.287 1.00 94.94 171 LYS A CA 1
ATOM 1318 C C . LYS A 1 171 ? 0.996 13.473 26.576 1.00 94.94 171 LYS A C 1
ATOM 1320 O O . LYS A 1 171 ? 1.450 12.399 26.954 1.00 94.94 171 LYS A O 1
ATOM 1325 N N . GLU A 1 172 ? 0.133 14.179 27.296 1.00 96.19 172 GLU A N 1
ATOM 1326 C CA . GLU A 1 172 ? -0.447 13.663 28.530 1.00 96.19 172 GLU A CA 1
ATOM 1327 C C . GLU A 1 172 ? -1.285 12.417 28.242 1.00 96.19 172 GLU A C 1
ATOM 1329 O O . GLU A 1 172 ? -1.072 11.376 28.866 1.00 96.19 172 GLU A O 1
ATOM 1334 N N . SER A 1 173 ? -2.145 12.504 27.225 1.00 97.00 173 SER A N 1
ATOM 1335 C CA . SER A 1 173 ? -2.943 11.378 26.744 1.00 97.00 173 SER A CA 1
ATOM 1336 C C . SER A 1 173 ? -2.075 10.200 26.297 1.00 97.00 173 SER A C 1
ATOM 1338 O O . SER A 1 173 ? -2.358 9.063 26.670 1.00 97.00 173 SER A O 1
ATOM 1340 N N . PHE A 1 174 ? -0.998 10.448 25.548 1.00 97.56 174 PHE A N 1
ATOM 1341 C CA . PHE A 1 174 ? -0.143 9.390 25.020 1.00 97.56 174 PHE A CA 1
ATOM 1342 C C . PHE A 1 174 ? 0.693 8.709 26.106 1.00 97.56 174 PHE A C 1
ATOM 1344 O O . PHE A 1 174 ? 0.834 7.492 26.076 1.00 97.56 174 PHE A O 1
ATOM 1351 N N . ARG A 1 175 ? 1.193 9.443 27.110 1.00 97.56 175 ARG A N 1
ATOM 1352 C CA . ARG A 1 175 ? 1.839 8.819 28.281 1.00 97.56 175 ARG A CA 1
ATOM 1353 C C . ARG A 1 175 ? 0.869 7.915 29.031 1.00 97.56 175 ARG A C 1
ATOM 1355 O O . ARG A 1 175 ? 1.211 6.775 29.316 1.00 97.56 175 ARG A O 1
ATOM 1362 N N . TRP A 1 176 ? -0.346 8.402 29.296 1.00 98.25 176 TRP A N 1
ATOM 1363 C CA . TRP A 1 176 ? -1.376 7.583 29.932 1.00 98.25 176 TRP A CA 1
ATOM 1364 C C . TRP A 1 176 ? -1.681 6.333 29.099 1.00 98.25 176 TRP A C 1
ATOM 1366 O O . TRP A 1 176 ? -1.717 5.229 29.632 1.00 98.25 176 TRP A O 1
ATOM 1376 N N . TYR A 1 177 ? -1.823 6.483 27.785 1.00 98.50 177 TYR A N 1
ATOM 1377 C CA . TYR A 1 177 ? -2.024 5.373 26.857 1.00 98.50 177 TYR A CA 1
ATOM 1378 C C . TYR A 1 177 ? -0.897 4.332 26.917 1.00 98.50 177 TYR A C 1
ATOM 1380 O O . TYR A 1 177 ? -1.182 3.140 27.041 1.00 98.50 177 TYR A O 1
ATOM 1388 N N . MET A 1 178 ? 0.364 4.776 26.873 1.00 98.44 178 MET A N 1
ATOM 1389 C CA . MET A 1 178 ? 1.532 3.893 26.929 1.00 98.44 178 MET A CA 1
ATOM 1390 C C . MET A 1 178 ? 1.591 3.087 28.234 1.00 98.44 178 MET A C 1
ATOM 1392 O O . MET A 1 178 ? 2.051 1.948 28.218 1.00 98.44 178 MET A O 1
ATOM 1396 N N . ASP A 1 179 ? 1.103 3.654 29.341 1.00 98.25 179 ASP A N 1
ATOM 1397 C CA . ASP A 1 179 ? 1.102 3.000 30.653 1.00 98.25 179 ASP A CA 1
ATOM 1398 C C . ASP A 1 179 ? -0.103 2.062 30.867 1.00 98.25 179 ASP A C 1
ATOM 1400 O O . ASP A 1 179 ? 0.021 1.075 31.591 1.00 98.25 179 ASP A O 1
ATOM 1404 N N . ASN A 1 180 ? -1.268 2.363 30.274 1.00 98.38 180 ASN A N 1
ATOM 1405 C CA . ASN A 1 180 ? -2.540 1.716 30.638 1.00 98.38 180 ASN A CA 1
ATOM 1406 C C . ASN A 1 180 ? -3.151 0.829 29.545 1.00 98.38 180 ASN A C 1
ATOM 1408 O O . ASN A 1 180 ? -3.911 -0.075 29.875 1.00 98.38 180 ASN A O 1
ATOM 1412 N N . VAL A 1 181 ? -2.855 1.078 28.267 1.00 98.69 181 VAL A N 1
ATOM 1413 C CA . VAL A 1 181 ? -3.511 0.391 27.136 1.00 98.69 181 VAL A CA 1
ATOM 1414 C C . VAL A 1 181 ? -2.493 -0.323 26.253 1.00 98.69 181 VAL A C 1
ATOM 1416 O O . VAL A 1 181 ? -2.663 -1.500 25.946 1.00 98.69 181 VAL A O 1
ATOM 1419 N N . PHE A 1 182 ? -1.400 0.358 25.891 1.00 98.81 182 PHE A N 1
ATOM 1420 C CA . PHE A 1 182 ? -0.349 -0.192 25.029 1.00 98.81 182 PHE A CA 1
ATOM 1421 C C . PHE A 1 182 ? 0.185 -1.574 25.466 1.00 98.81 182 PHE A C 1
ATOM 1423 O O . PHE A 1 182 ? 0.425 -2.393 24.579 1.00 98.81 182 PHE A O 1
ATOM 1430 N N . PRO A 1 183 ? 0.352 -1.901 26.769 1.00 98.62 183 PRO A N 1
ATOM 1431 C CA . PRO A 1 183 ? 0.859 -3.215 27.182 1.00 98.62 183 PRO A CA 1
ATOM 1432 C C . PRO A 1 183 ? -0.002 -4.411 26.745 1.00 98.62 183 PRO A C 1
ATOM 1434 O O . PRO A 1 183 ? 0.534 -5.505 26.600 1.00 98.62 183 PRO A O 1
ATOM 1437 N N . GLU A 1 184 ? -1.301 -4.203 26.512 1.00 98.56 184 GLU A N 1
ATOM 1438 C CA . GLU A 1 184 ? -2.272 -5.248 26.145 1.00 98.56 184 GLU A CA 1
ATOM 1439 C C . GLU A 1 184 ? -2.551 -5.302 24.625 1.00 98.56 184 GLU A C 1
ATOM 1441 O O . GLU A 1 184 ? -3.392 -6.075 24.154 1.00 98.56 184 GLU A O 1
ATOM 1446 N N . GLN A 1 185 ? -1.864 -4.468 23.838 1.00 98.62 185 GLN A N 1
ATOM 1447 C CA . GLN A 1 185 ? -2.025 -4.384 22.385 1.00 98.62 185 GLN A CA 1
ATOM 1448 C C . GLN A 1 185 ? -1.092 -5.326 21.612 1.00 98.62 185 GLN A C 1
ATOM 1450 O O . GLN A 1 185 ? -0.077 -5.808 22.114 1.00 98.62 185 GLN A O 1
ATOM 1455 N N . ASN A 1 186 ? -1.418 -5.567 20.340 1.00 97.81 186 ASN A N 1
ATOM 1456 C CA . ASN A 1 186 ? -0.578 -6.342 19.433 1.00 97.81 186 ASN A CA 1
ATOM 1457 C C . ASN A 1 186 ? 0.625 -5.513 18.965 1.00 97.81 186 ASN A C 1
ATOM 1459 O O . ASN A 1 186 ? 0.490 -4.613 18.143 1.00 97.81 186 ASN A O 1
ATOM 1463 N N . HIS A 1 187 ? 1.824 -5.852 19.434 1.00 98.12 187 HIS A N 1
ATOM 1464 C CA . HIS A 1 187 ? 3.047 -5.122 19.073 1.00 98.12 187 HIS A CA 1
ATOM 1465 C C . HIS A 1 187 ? 3.657 -5.532 17.730 1.00 98.12 187 HIS A C 1
ATOM 1467 O O . HIS A 1 187 ? 4.691 -4.989 17.358 1.00 98.12 187 HIS A O 1
ATOM 1473 N N . SER A 1 188 ? 3.050 -6.464 16.991 1.00 97.44 188 SER A N 1
ATOM 1474 C CA . SER A 1 188 ? 3.577 -6.945 15.702 1.00 97.44 188 SER A CA 1
ATOM 1475 C C . SER A 1 188 ? 3.221 -6.040 14.520 1.00 97.44 188 SER A C 1
ATOM 1477 O O . SER A 1 188 ? 3.679 -6.290 13.412 1.00 97.44 188 SER A O 1
ATOM 1479 N N . VAL A 1 189 ? 2.395 -5.014 14.737 1.00 98.38 189 VAL A N 1
ATOM 1480 C CA . VAL A 1 189 ? 1.955 -4.031 13.739 1.00 98.38 189 VAL A CA 1
ATOM 1481 C C . VAL A 1 189 ? 1.753 -2.696 14.451 1.00 98.38 189 VAL A C 1
ATOM 1483 O O . VAL A 1 189 ? 1.364 -2.671 15.613 1.00 98.38 189 VAL A O 1
ATOM 1486 N N . LEU A 1 190 ? 1.993 -1.583 13.767 1.00 98.69 190 LEU A N 1
ATOM 1487 C CA . LEU A 1 190 ? 1.620 -0.241 14.219 1.00 98.69 190 LEU A CA 1
ATOM 1488 C C . LEU A 1 190 ? 0.673 0.400 13.203 1.00 98.69 190 LEU A C 1
ATOM 1490 O O . LEU A 1 190 ? 0.620 -0.027 12.051 1.00 98.69 190 LEU A O 1
ATOM 1494 N N . SER A 1 191 ? -0.022 1.472 13.582 1.00 98.06 191 SER A N 1
ATOM 1495 C CA . SER A 1 191 ? -0.709 2.334 12.621 1.00 98.06 191 SER A CA 1
ATOM 1496 C C . SER A 1 191 ? -0.508 3.819 12.895 1.00 98.06 191 SER A C 1
ATOM 1498 O O . SER A 1 191 ? -0.628 4.277 14.030 1.00 98.06 191 SER A O 1
ATOM 1500 N N . VAL A 1 192 ? -0.238 4.570 11.827 1.00 95.75 192 VAL A N 1
ATOM 1501 C CA . VAL A 1 192 ? -0.241 6.031 11.809 1.00 95.75 192 VAL A CA 1
ATOM 1502 C C . VAL A 1 192 ? -1.559 6.527 11.211 1.00 95.75 192 VAL A C 1
ATOM 1504 O O . VAL A 1 192 ? -1.867 6.258 10.053 1.00 95.75 192 VAL A O 1
ATOM 1507 N N . ALA A 1 193 ? -2.355 7.244 12.004 1.00 92.94 193 ALA A N 1
ATOM 1508 C CA . ALA A 1 193 ? -3.681 7.705 11.601 1.00 92.94 193 ALA A CA 1
ATOM 1509 C C . ALA A 1 193 ? -3.937 9.151 12.034 1.00 92.94 193 ALA A C 1
ATOM 1511 O O . ALA A 1 193 ? -3.946 9.445 13.234 1.00 92.94 193 ALA A O 1
ATOM 1512 N N . LYS A 1 194 ? -4.194 10.055 11.079 1.00 90.75 194 LYS A N 1
ATOM 1513 C CA . LYS A 1 194 ? -4.636 11.418 11.401 1.00 90.75 194 LYS A CA 1
ATOM 1514 C C . LYS A 1 194 ? -6.069 11.364 11.909 1.00 90.75 194 LYS A C 1
ATOM 1516 O O . LYS A 1 194 ? -6.969 10.931 11.198 1.00 90.75 194 LYS A O 1
ATOM 1521 N N . SER A 1 195 ? -6.288 11.789 13.145 1.00 86.56 195 SER A N 1
ATOM 1522 C CA . SER A 1 195 ? -7.612 11.718 13.758 1.00 86.56 195 SER A CA 1
ATOM 1523 C C . SER A 1 195 ? -8.624 12.656 13.092 1.00 86.56 195 SER A C 1
ATOM 1525 O O . SER A 1 195 ? -8.334 13.835 12.875 1.00 86.56 195 SER A O 1
ATOM 1527 N N . GLY A 1 196 ? -9.832 12.146 12.835 1.00 82.94 196 GLY A N 1
ATOM 1528 C CA . GLY A 1 196 ? -10.953 12.915 12.287 1.00 82.94 196 GLY A CA 1
ATOM 1529 C C . GLY A 1 196 ? -10.745 13.340 10.834 1.00 82.94 196 GLY A C 1
ATOM 1530 O O . GLY A 1 196 ? -11.027 14.487 10.471 1.00 82.94 196 GLY A O 1
ATOM 1531 N N . VAL A 1 197 ? -10.163 12.438 10.041 1.00 88.44 197 VAL A N 1
ATOM 1532 C CA . VAL A 1 197 ? -9.933 12.577 8.604 1.00 88.44 197 VAL A CA 1
ATOM 1533 C C . VAL A 1 197 ? -10.364 11.271 7.944 1.00 88.44 197 VAL A C 1
ATOM 1535 O O . VAL A 1 197 ? -9.836 10.206 8.253 1.00 88.44 197 VAL A O 1
ATOM 1538 N N . PHE A 1 198 ? -11.292 11.372 6.990 1.00 91.06 198 PHE A N 1
ATOM 1539 C CA . PHE A 1 198 ? -11.991 10.236 6.380 1.00 91.06 198 PHE A CA 1
ATOM 1540 C C . PHE A 1 198 ? -11.079 9.064 5.995 1.00 91.06 198 PHE A C 1
ATOM 1542 O O . PHE A 1 198 ? -11.301 7.943 6.444 1.00 91.06 198 PHE A O 1
ATOM 1549 N N . MET A 1 199 ? -10.021 9.329 5.219 1.00 90.06 199 MET A N 1
ATOM 1550 C CA . MET A 1 199 ? -9.113 8.292 4.709 1.00 90.06 199 MET A CA 1
ATOM 1551 C C . MET A 1 199 ? -8.399 7.490 5.809 1.00 90.06 199 MET A C 1
ATOM 1553 O O . MET A 1 199 ? -7.908 6.399 5.530 1.00 90.06 199 MET A O 1
ATOM 1557 N N . PHE A 1 200 ? -8.317 8.044 7.025 1.00 90.81 200 PHE A N 1
ATOM 1558 C CA . PHE A 1 200 ? -7.712 7.415 8.197 1.00 90.81 200 PHE A CA 1
ATOM 1559 C C . PHE A 1 200 ? -8.720 6.703 9.093 1.00 90.81 200 PHE A C 1
ATOM 1561 O O . PHE A 1 200 ? -8.345 5.833 9.875 1.00 90.81 200 PHE A O 1
ATOM 1568 N N . ASP A 1 201 ? -9.994 7.070 8.992 1.00 91.81 201 ASP A N 1
ATOM 1569 C CA . ASP A 1 201 ? -11.036 6.468 9.806 1.00 91.81 201 ASP A CA 1
ATOM 1570 C C . ASP A 1 201 ? -11.549 5.169 9.187 1.00 91.81 201 ASP A C 1
ATOM 1572 O O . ASP A 1 201 ? -11.801 4.226 9.928 1.00 91.81 201 ASP A O 1
ATOM 1576 N N . VAL A 1 202 ? -11.633 5.085 7.854 1.00 93.75 202 VAL A N 1
ATOM 1577 C CA . VAL A 1 202 ? -12.279 3.971 7.130 1.00 93.75 202 VAL A CA 1
ATOM 1578 C C . VAL A 1 202 ? -11.685 2.581 7.382 1.00 93.75 202 VAL A C 1
ATOM 1580 O O . VAL A 1 202 ? -12.419 1.612 7.255 1.00 93.75 202 VAL A O 1
ATOM 1583 N N . TYR A 1 203 ? -10.415 2.463 7.783 1.00 95.44 203 TYR A N 1
ATOM 1584 C CA . TYR A 1 203 ? -9.765 1.171 8.063 1.00 95.44 203 TYR A CA 1
ATOM 1585 C C . TYR A 1 203 ? -9.648 0.839 9.564 1.00 95.44 203 TYR A C 1
ATOM 1587 O O . TYR A 1 203 ? -8.932 -0.091 9.952 1.00 95.44 203 TYR A O 1
ATOM 1595 N N . ARG A 1 204 ? -10.305 1.612 10.446 1.00 97.44 204 ARG A N 1
ATOM 1596 C CA . ARG A 1 204 ? -10.243 1.394 11.904 1.00 97.44 204 ARG A CA 1
ATOM 1597 C C . ARG A 1 204 ? -10.853 0.066 12.345 1.00 97.44 204 ARG A C 1
ATOM 1599 O O . ARG A 1 204 ? -10.513 -0.387 13.434 1.00 97.44 204 ARG A O 1
ATOM 1606 N N . ASP A 1 205 ? -11.678 -0.566 11.515 1.00 98.12 205 ASP A N 1
ATOM 1607 C CA . ASP A 1 205 ? -12.196 -1.915 11.743 1.00 98.12 205 ASP A CA 1
ATOM 1608 C C . ASP A 1 205 ? -11.060 -2.908 12.016 1.00 98.12 205 ASP A C 1
ATOM 1610 O O . ASP A 1 205 ? -11.031 -3.559 13.057 1.00 98.12 205 ASP A O 1
ATOM 1614 N N . TYR A 1 206 ? -10.042 -2.916 11.160 1.00 98.44 206 TYR A N 1
ATOM 1615 C CA . TYR A 1 206 ? -8.889 -3.803 11.290 1.00 98.44 206 TYR A CA 1
ATOM 1616 C C . TYR A 1 206 ? -7.984 -3.430 12.475 1.00 98.44 206 TYR A C 1
ATOM 1618 O O . TYR A 1 206 ? -7.405 -4.295 13.134 1.00 98.44 206 TYR A O 1
ATOM 1626 N N . LEU A 1 207 ? -7.874 -2.132 12.790 1.00 98.56 207 LEU A N 1
ATOM 1627 C CA . LEU A 1 207 ? -7.101 -1.668 13.948 1.00 98.56 207 LEU A CA 1
ATOM 1628 C C . LEU A 1 207 ? -7.727 -2.136 15.265 1.00 98.56 207 LEU A C 1
ATOM 1630 O O . LEU A 1 207 ? -7.014 -2.589 16.163 1.00 98.56 207 LEU A O 1
ATOM 1634 N N . VAL A 1 208 ? -9.055 -2.033 15.364 1.00 98.62 208 VAL A N 1
ATOM 1635 C CA . VAL A 1 208 ? -9.826 -2.476 16.527 1.00 98.62 208 VAL A CA 1
ATOM 1636 C C . VAL A 1 208 ? -9.798 -3.996 16.626 1.00 98.62 208 VAL A C 1
ATOM 1638 O O . VAL A 1 208 ? -9.480 -4.511 17.699 1.00 98.62 208 VAL A O 1
ATOM 1641 N N . GLU A 1 209 ? -10.043 -4.718 15.528 1.00 98.25 209 GLU A N 1
ATOM 1642 C CA . GLU A 1 209 ? -10.034 -6.185 15.500 1.00 98.25 209 GLU A CA 1
ATOM 1643 C C . GLU A 1 209 ? -8.742 -6.753 16.092 1.00 98.25 209 GLU A C 1
ATOM 1645 O O . GLU A 1 209 ? -8.784 -7.543 17.036 1.00 98.25 209 GLU A O 1
ATOM 1650 N N . PHE A 1 210 ? -7.591 -6.278 15.615 1.00 98.44 210 PHE A N 1
ATOM 1651 C CA . PHE A 1 210 ? -6.287 -6.828 15.986 1.00 98.44 210 PHE A CA 1
ATOM 1652 C C . PHE A 1 210 ? -5.572 -6.087 17.108 1.00 98.44 210 PHE A C 1
ATOM 1654 O O . PHE A 1 210 ? -4.398 -6.365 17.361 1.00 98.44 210 PHE A O 1
ATOM 1661 N N . ARG A 1 211 ? -6.260 -5.167 17.796 1.00 98.62 211 ARG A N 1
ATOM 1662 C CA . ARG A 1 211 ? -5.701 -4.386 18.911 1.00 98.62 211 ARG A CA 1
ATOM 1663 C C . ARG A 1 211 ? -4.402 -3.680 18.516 1.00 98.62 211 ARG A C 1
ATOM 1665 O O . ARG A 1 211 ? -3.425 -3.719 19.261 1.00 98.62 211 ARG A O 1
ATOM 1672 N N . ILE A 1 212 ? -4.369 -3.087 17.326 1.00 98.75 212 ILE A N 1
ATOM 1673 C CA . ILE A 1 212 ? -3.160 -2.473 16.768 1.00 98.75 212 ILE A CA 1
ATOM 1674 C C . ILE A 1 212 ? -2.919 -1.115 17.447 1.00 98.75 212 ILE A C 1
ATOM 1676 O O . ILE A 1 212 ? -3.835 -0.293 17.467 1.00 98.75 212 ILE A O 1
ATOM 1680 N N . PRO A 1 213 ? -1.704 -0.838 17.959 1.00 98.69 213 PRO A N 1
ATOM 1681 C CA . PRO A 1 213 ? -1.299 0.485 18.422 1.00 98.69 213 PRO A CA 1
ATOM 1682 C C . PRO A 1 213 ? -1.485 1.559 17.346 1.00 98.69 213 PRO A C 1
ATOM 1684 O O . PRO A 1 213 ? -0.834 1.525 16.298 1.00 98.69 213 PRO A O 1
ATOM 1687 N N . VAL A 1 214 ? -2.340 2.543 17.624 1.00 97.94 214 VAL A N 1
ATOM 1688 C CA . VAL A 1 214 ? -2.621 3.671 16.729 1.00 97.94 214 VAL A CA 1
ATOM 1689 C C . VAL A 1 214 ? -2.052 4.957 17.311 1.00 97.94 214 VAL A C 1
ATOM 1691 O O . VAL A 1 214 ? -2.339 5.325 18.453 1.00 97.94 214 VAL A O 1
ATOM 1694 N N . PHE A 1 215 ? -1.276 5.678 16.509 1.00 96.25 215 PHE A N 1
ATOM 1695 C CA . PHE A 1 215 ? -0.713 6.977 16.864 1.00 96.25 215 PHE A CA 1
ATOM 1696 C C . PHE A 1 215 ? -0.858 7.973 15.713 1.00 96.25 215 PHE A C 1
ATOM 1698 O O . PHE A 1 215 ? -1.187 7.619 14.584 1.00 96.25 215 PHE A O 1
ATOM 1705 N N . TRP A 1 216 ? -0.603 9.242 16.008 1.00 93.56 216 TRP A N 1
ATOM 1706 C CA . TRP A 1 216 ? -0.378 10.264 14.996 1.00 93.56 216 TRP A CA 1
ATOM 1707 C C . TRP A 1 216 ? 0.985 10.895 15.241 1.00 93.56 216 TRP A C 1
ATOM 1709 O O . TRP A 1 216 ? 1.426 10.952 16.383 1.00 93.56 216 TRP A O 1
ATOM 1719 N N . LEU A 1 217 ? 1.664 11.364 14.198 1.00 90.88 217 LEU A N 1
ATOM 1720 C CA . LEU A 1 217 ? 2.909 12.106 14.364 1.00 90.88 217 LEU A CA 1
ATOM 1721 C C . LEU A 1 217 ? 2.854 13.397 13.536 1.00 90.88 217 LEU A C 1
ATOM 1723 O O . LEU A 1 217 ? 3.092 13.345 12.325 1.00 90.88 217 LEU A O 1
ATOM 1727 N N . PRO A 1 218 ? 2.547 14.542 14.175 1.00 88.62 218 PRO A N 1
ATOM 1728 C CA . PRO A 1 218 ? 2.665 15.847 13.539 1.00 88.62 218 PRO A CA 1
ATOM 1729 C C . PRO A 1 218 ? 4.095 16.091 13.042 1.00 88.62 218 PRO A C 1
ATOM 1731 O O . PRO A 1 218 ? 5.069 15.684 13.680 1.00 88.62 218 PRO A O 1
ATOM 1734 N N . GLY A 1 219 ? 4.224 16.746 11.896 1.00 85.75 219 GLY A N 1
ATOM 1735 C CA . GLY A 1 219 ? 5.489 17.122 11.283 1.00 85.75 219 GLY A CA 1
ATOM 1736 C C . GLY A 1 219 ? 6.023 18.407 11.881 1.00 85.75 219 GLY A C 1
ATOM 1737 O O . GLY A 1 219 ? 5.290 19.186 12.467 1.00 85.75 219 GLY A O 1
ATOM 1738 N N . LYS A 1 220 ? 7.315 18.680 11.706 1.00 85.31 220 LYS A N 1
ATOM 1739 C CA . LYS A 1 220 ? 7.991 19.812 12.373 1.00 85.31 220 LYS A CA 1
ATOM 1740 C C . LYS A 1 220 ? 7.402 21.191 12.069 1.00 85.31 220 LYS A C 1
ATOM 1742 O O . LYS A 1 220 ? 7.659 22.126 12.826 1.00 85.31 220 LYS A O 1
ATOM 1747 N N . SER A 1 221 ? 6.685 21.332 10.961 1.00 84.00 221 SER A N 1
ATOM 1748 C CA . SER A 1 221 ? 6.009 22.565 10.563 1.00 84.00 221 SER A CA 1
ATOM 1749 C C . SER A 1 221 ? 4.514 22.605 10.916 1.00 84.00 221 SER A C 1
ATOM 1751 O O . SER A 1 221 ? 3.866 23.629 10.684 1.00 84.00 221 SER A O 1
ATOM 1753 N N . ASP A 1 222 ? 3.975 21.553 11.538 1.00 84.50 222 ASP A N 1
ATOM 1754 C CA . ASP A 1 222 ? 2.626 21.569 12.096 1.00 84.50 222 ASP A CA 1
ATOM 1755 C C . ASP A 1 222 ? 2.532 22.429 13.358 1.00 84.50 222 ASP A C 1
ATOM 1757 O O . ASP A 1 222 ? 3.459 22.521 14.166 1.00 84.50 222 ASP A O 1
ATOM 1761 N N . ALA A 1 223 ? 1.362 23.043 13.552 1.00 85.81 223 ALA A N 1
ATOM 1762 C CA . ALA A 1 223 ? 1.090 23.885 14.716 1.00 85.81 223 ALA A CA 1
ATOM 1763 C C . ALA A 1 223 ? 1.045 23.091 16.034 1.00 85.81 223 ALA A C 1
ATOM 1765 O O . ALA A 1 223 ? 1.318 23.655 17.092 1.00 85.81 223 ALA A O 1
ATOM 1766 N N . ASP A 1 224 ? 0.693 21.808 15.970 1.00 86.06 224 ASP A N 1
ATOM 1767 C CA . ASP A 1 224 ? 0.611 20.876 17.095 1.00 86.06 224 ASP A CA 1
ATOM 1768 C C . ASP A 1 224 ? 1.850 19.970 17.220 1.00 86.06 224 ASP A C 1
ATOM 1770 O O . ASP A 1 224 ? 1.853 19.034 18.023 1.00 86.06 224 ASP A O 1
ATOM 1774 N N . TYR A 1 225 ? 2.927 20.262 16.480 1.00 90.88 225 TYR A N 1
ATOM 1775 C CA . TYR A 1 225 ? 4.204 19.582 16.661 1.00 90.88 225 TYR A CA 1
ATOM 1776 C C . TYR A 1 225 ? 4.787 19.817 18.047 1.00 90.88 225 TYR A C 1
ATOM 1778 O O . TYR A 1 225 ? 4.933 20.949 18.517 1.00 90.88 225 TYR A O 1
ATOM 1786 N N . ASP A 1 226 ? 5.222 18.722 18.666 1.00 92.75 226 ASP A N 1
ATOM 1787 C CA . ASP A 1 226 ? 5.897 18.760 19.946 1.00 92.75 226 ASP A CA 1
ATOM 1788 C C . ASP A 1 226 ? 7.062 17.753 19.983 1.00 92.75 226 ASP A C 1
ATOM 1790 O O . ASP A 1 226 ? 6.842 16.543 19.855 1.00 92.75 226 ASP A O 1
ATOM 1794 N N . PRO A 1 227 ? 8.311 18.205 20.210 1.00 94.56 227 PRO A N 1
ATOM 1795 C CA . PRO A 1 227 ? 9.466 17.313 20.250 1.00 94.56 227 PRO A CA 1
ATOM 1796 C C . PRO A 1 227 ? 9.414 16.316 21.416 1.00 94.56 227 PRO A C 1
ATOM 1798 O O . PRO A 1 227 ? 10.084 15.284 21.373 1.00 94.56 227 PRO A O 1
ATOM 1801 N N . ASP A 1 228 ? 8.680 16.602 22.493 1.00 95.62 228 ASP A N 1
ATOM 1802 C CA . ASP A 1 228 ? 8.486 15.664 23.600 1.00 95.62 228 ASP A CA 1
ATOM 1803 C C . ASP A 1 228 ? 7.485 14.568 23.228 1.00 95.62 228 ASP A C 1
ATOM 1805 O O . ASP A 1 228 ? 7.597 13.454 23.743 1.00 95.62 228 ASP A O 1
ATOM 1809 N N . TYR A 1 229 ? 6.523 14.873 22.352 1.00 95.75 229 TYR A N 1
ATOM 1810 C CA . TYR A 1 229 ? 5.611 13.880 21.791 1.00 95.75 229 TYR A CA 1
ATOM 1811 C C . TYR A 1 229 ? 6.329 12.983 20.778 1.00 95.75 229 TYR A C 1
ATOM 1813 O O . TYR A 1 229 ? 6.258 11.762 20.896 1.00 95.75 229 TYR A O 1
ATOM 1821 N N . GLU A 1 230 ? 7.123 13.566 19.872 1.00 95.62 230 GLU A N 1
ATOM 1822 C CA . GLU A 1 230 ? 7.972 12.806 18.939 1.00 95.62 230 GLU A CA 1
ATOM 1823 C C . GLU A 1 230 ? 8.863 11.806 19.693 1.00 95.62 230 GLU A C 1
ATOM 1825 O O . GLU A 1 230 ? 8.945 10.634 19.323 1.00 95.62 230 GLU A O 1
ATOM 1830 N N . ARG A 1 231 ? 9.474 12.225 20.813 1.00 97.06 231 ARG A N 1
ATOM 1831 C CA . ARG A 1 231 ? 10.262 11.315 21.660 1.00 97.06 231 ARG A CA 1
ATOM 1832 C C . ARG A 1 231 ? 9.434 10.167 22.236 1.00 97.06 231 ARG A C 1
ATOM 1834 O O . ARG A 1 231 ? 9.957 9.065 22.318 1.00 97.06 231 ARG A O 1
ATOM 1841 N N . GLN A 1 232 ? 8.172 10.381 22.603 1.00 97.56 232 GLN A N 1
ATOM 1842 C CA . GLN A 1 232 ? 7.306 9.296 23.085 1.00 97.56 232 GLN A CA 1
ATOM 1843 C C . GLN A 1 232 ? 6.959 8.299 21.971 1.00 97.56 232 GLN A C 1
ATOM 1845 O O . GLN A 1 232 ? 6.977 7.094 22.211 1.00 97.56 232 GLN A O 1
ATOM 1850 N N . VAL A 1 233 ? 6.724 8.777 20.746 1.00 97.25 233 VAL A N 1
ATOM 1851 C CA . VAL A 1 233 ? 6.524 7.910 19.573 1.00 97.25 233 VAL A CA 1
ATOM 1852 C C . VAL A 1 233 ? 7.794 7.107 19.259 1.00 97.25 233 VAL A C 1
ATOM 1854 O O . VAL A 1 233 ? 7.713 5.912 18.985 1.00 97.25 233 VAL A O 1
ATOM 1857 N N . ILE A 1 234 ? 8.982 7.711 19.389 1.00 98.00 234 ILE A N 1
ATOM 1858 C CA . ILE A 1 234 ? 10.262 6.987 19.291 1.00 98.00 234 ILE A CA 1
ATOM 1859 C C . ILE A 1 234 ? 10.359 5.881 20.350 1.00 98.00 234 ILE A C 1
ATOM 1861 O O . ILE A 1 234 ? 10.804 4.777 20.037 1.00 98.00 234 ILE A O 1
ATOM 1865 N N . GLU A 1 235 ? 9.958 6.143 21.596 1.00 98.19 235 GLU A N 1
ATOM 1866 C CA . GLU A 1 235 ? 9.960 5.105 22.632 1.00 98.19 235 GLU A CA 1
ATOM 1867 C C . GLU A 1 235 ? 8.986 3.966 22.296 1.00 98.19 235 GLU A C 1
ATOM 1869 O O . GLU A 1 235 ? 9.344 2.807 22.478 1.00 98.19 235 GLU A O 1
ATOM 1874 N N . MET A 1 236 ? 7.828 4.251 21.690 1.00 98.50 236 MET A N 1
ATOM 1875 C CA . MET A 1 236 ? 6.934 3.213 21.155 1.00 98.50 236 MET A CA 1
ATOM 1876 C C . MET A 1 236 ? 7.595 2.403 20.019 1.00 98.50 236 MET A C 1
ATOM 1878 O O . MET A 1 236 ? 7.500 1.175 19.996 1.00 98.50 236 MET A O 1
ATOM 1882 N N . PHE A 1 237 ? 8.328 3.046 19.100 1.00 98.50 237 PHE A N 1
ATOM 1883 C CA . PHE A 1 237 ? 9.074 2.337 18.047 1.00 98.50 237 PHE A CA 1
ATOM 1884 C C . PHE A 1 237 ? 10.166 1.419 18.599 1.00 98.50 237 PHE A C 1
ATOM 1886 O O . PHE A 1 237 ? 10.421 0.364 18.018 1.00 98.50 237 PHE A O 1
ATOM 1893 N N . LYS A 1 238 ? 10.804 1.807 19.708 1.00 98.25 238 LYS A N 1
ATOM 1894 C CA . LYS A 1 238 ? 11.799 0.985 20.413 1.00 98.25 238 LYS A CA 1
ATOM 1895 C C . LYS A 1 238 ? 11.167 -0.104 21.279 1.00 98.25 238 LYS A C 1
ATOM 1897 O O . LYS A 1 238 ? 11.796 -1.135 21.495 1.00 98.25 238 LYS A O 1
ATOM 1902 N N . ALA A 1 239 ? 9.958 0.130 21.788 1.00 98.00 239 ALA A N 1
ATOM 1903 C CA . ALA A 1 239 ? 9.202 -0.827 22.591 1.00 98.00 239 ALA A CA 1
ATOM 1904 C C . ALA A 1 239 ? 8.524 -1.918 21.745 1.00 98.00 239 ALA A C 1
ATOM 1906 O O . ALA A 1 239 ? 8.044 -2.902 22.299 1.00 98.00 239 ALA A O 1
ATOM 1907 N N . THR A 1 240 ? 8.505 -1.767 20.419 1.00 98.44 240 THR A N 1
ATOM 1908 C CA . THR A 1 240 ? 7.961 -2.747 19.471 1.00 98.44 240 THR A CA 1
ATOM 1909 C C . THR A 1 240 ? 9.066 -3.430 18.654 1.00 98.44 240 THR A C 1
ATOM 1911 O O . THR A 1 240 ? 10.124 -2.830 18.430 1.00 98.44 240 THR A O 1
ATOM 1914 N N . PRO A 1 241 ? 8.858 -4.678 18.186 1.00 98.06 241 PRO A N 1
ATOM 1915 C CA . PRO A 1 241 ? 9.839 -5.408 17.387 1.00 98.06 241 PRO A CA 1
ATOM 1916 C C . PRO A 1 241 ? 10.303 -4.656 16.132 1.00 98.06 241 PRO A C 1
ATOM 1918 O O . PRO A 1 241 ? 9.602 -3.819 15.566 1.00 98.06 241 PRO A O 1
ATOM 1921 N N . GLU A 1 242 ? 11.516 -4.956 15.681 1.00 98.06 242 GLU A N 1
ATOM 1922 C CA . GLU A 1 242 ? 12.013 -4.562 14.358 1.00 98.06 242 GLU A CA 1
ATOM 1923 C C . GLU A 1 242 ? 11.282 -5.336 13.252 1.00 98.06 242 GLU A C 1
ATOM 1925 O O . GLU A 1 242 ? 10.765 -6.426 13.491 1.00 98.06 242 GLU A O 1
ATOM 1930 N N . ASN A 1 243 ? 11.322 -4.808 12.031 1.00 98.06 243 ASN A N 1
ATOM 1931 C CA . ASN A 1 243 ? 10.736 -5.382 10.820 1.00 98.06 243 ASN A CA 1
ATOM 1932 C C . ASN A 1 243 ? 9.234 -5.661 10.958 1.00 98.06 243 ASN A C 1
ATOM 1934 O O . ASN A 1 243 ? 8.758 -6.727 10.577 1.00 98.06 243 ASN A O 1
ATOM 1938 N N . ILE A 1 244 ? 8.498 -4.679 11.482 1.00 98.31 244 ILE A N 1
ATOM 1939 C CA . ILE A 1 244 ? 7.033 -4.700 11.545 1.00 98.31 244 ILE A CA 1
ATOM 1940 C C . ILE A 1 244 ? 6.425 -3.578 10.689 1.00 98.31 244 ILE A C 1
ATOM 1942 O O . ILE A 1 244 ? 7.056 -2.519 10.535 1.00 98.31 244 ILE A O 1
ATOM 1946 N N . PRO A 1 245 ? 5.211 -3.783 10.151 1.00 98.12 245 PRO A N 1
ATOM 1947 C CA . PRO A 1 245 ? 4.526 -2.775 9.359 1.00 98.12 245 PRO A CA 1
ATOM 1948 C C . PRO A 1 245 ? 3.984 -1.618 10.207 1.00 98.12 245 PRO A C 1
ATOM 1950 O O . PRO A 1 245 ? 3.557 -1.795 11.349 1.00 98.12 245 PRO A O 1
ATOM 1953 N N . VAL A 1 246 ? 3.932 -0.440 9.589 1.00 98.31 246 VAL A N 1
ATOM 1954 C CA . VAL A 1 246 ? 3.128 0.716 9.985 1.00 98.31 246 VAL A CA 1
ATOM 1955 C C . VAL A 1 246 ? 2.033 0.888 8.937 1.00 98.31 246 VAL A C 1
ATOM 1957 O O . VAL A 1 246 ? 2.310 1.260 7.796 1.00 98.31 246 VAL A O 1
ATOM 1960 N N . LEU A 1 247 ? 0.797 0.592 9.326 1.00 97.69 247 LEU A N 1
ATOM 1961 C CA . LEU A 1 247 ? -0.399 0.815 8.523 1.00 97.69 247 LEU A CA 1
ATOM 1962 C C . LEU A 1 247 ? -0.766 2.301 8.515 1.00 97.69 247 LEU A C 1
ATOM 1964 O O . LEU A 1 247 ? -0.650 2.985 9.532 1.00 97.69 247 LEU A O 1
ATOM 1968 N N . GLY A 1 248 ? -1.290 2.779 7.403 1.00 94.50 248 GLY A N 1
ATOM 1969 C CA . GLY A 1 248 ? -1.838 4.113 7.224 1.00 94.50 248 GLY A CA 1
ATOM 1970 C C . GLY A 1 248 ? -1.087 4.848 6.130 1.00 94.50 248 GLY A C 1
ATOM 1971 O O . GLY A 1 248 ? -0.613 4.255 5.166 1.00 94.50 248 GLY A O 1
ATOM 1972 N N . PHE A 1 249 ? -0.988 6.162 6.261 1.00 91.06 249 PHE A N 1
ATOM 1973 C CA . PHE A 1 249 ? -0.198 6.970 5.344 1.00 91.06 249 PHE A CA 1
ATOM 1974 C C . PHE A 1 249 ? 0.470 8.118 6.089 1.00 91.06 249 PHE A C 1
ATOM 1976 O O . PHE A 1 249 ? -0.084 8.672 7.040 1.00 91.06 249 PHE A O 1
ATOM 1983 N N . TRP A 1 250 ? 1.669 8.467 5.637 1.00 88.75 250 TRP A N 1
ATOM 1984 C CA . TRP A 1 250 ? 2.430 9.597 6.146 1.00 88.75 250 TRP A CA 1
ATOM 1985 C C . TRP A 1 250 ? 1.990 10.837 5.354 1.00 88.75 250 TRP A C 1
ATOM 1987 O O . TRP A 1 250 ? 2.285 10.931 4.164 1.00 88.75 250 TRP A O 1
ATOM 1997 N N . PRO A 1 251 ? 1.189 11.732 5.950 1.00 77.50 251 PRO A N 1
ATOM 1998 C CA . PRO A 1 251 ? 0.573 12.860 5.237 1.00 77.50 251 PRO A CA 1
ATOM 1999 C C . PRO A 1 251 ? 1.605 13.768 4.567 1.00 77.50 251 PRO A C 1
ATOM 2001 O O . PRO A 1 251 ? 2.666 14.002 5.127 1.00 77.50 251 PRO A O 1
ATOM 2004 N N . GLY A 1 252 ? 1.253 14.440 3.474 1.00 58.69 252 GLY A N 1
ATOM 2005 C CA . GLY A 1 252 ? 2.004 15.628 3.078 1.00 58.69 252 GLY A CA 1
ATOM 2006 C C . GLY A 1 252 ? 1.390 16.411 1.926 1.00 58.69 252 GLY A C 1
ATOM 2007 O O . GLY A 1 252 ? 1.156 15.832 0.879 1.00 58.69 252 GLY A O 1
ATOM 2008 N N . VAL A 1 253 ? 1.194 17.716 2.123 1.00 58.22 253 VAL A N 1
ATOM 2009 C CA . VAL A 1 253 ? 1.501 18.869 1.260 1.00 58.22 253 VAL A CA 1
ATOM 2010 C C . VAL A 1 253 ? 1.525 20.120 2.154 1.00 58.22 253 VAL A C 1
ATOM 2012 O O . VAL A 1 253 ? 0.577 20.390 2.891 1.00 58.22 253 VAL A O 1
ATOM 2015 N N . GLU A 1 254 ? 2.570 20.936 2.023 1.00 48.75 254 GLU A N 1
ATOM 2016 C CA . GLU A 1 254 ? 2.709 22.284 2.598 1.00 48.75 254 GLU A CA 1
ATOM 2017 C C . GLU A 1 254 ? 2.982 23.269 1.435 1.00 48.75 254 GLU A C 1
ATOM 2019 O O . GLU A 1 254 ? 3.762 22.930 0.555 1.00 48.75 254 GLU A O 1
ATOM 2024 N N . ASP A 1 255 ? 2.406 24.463 1.254 1.00 54.34 255 ASP A N 1
ATOM 2025 C CA . ASP A 1 255 ? 1.546 25.330 2.067 1.00 54.34 255 ASP A CA 1
ATOM 2026 C C . ASP A 1 255 ? 0.110 25.415 1.500 1.00 54.34 255 ASP A C 1
ATOM 2028 O O . ASP A 1 255 ? -0.272 26.398 0.856 1.00 54.34 255 ASP A O 1
ATOM 2032 N N . GLY A 1 256 ? -0.711 24.390 1.759 1.00 56.06 256 GLY A N 1
ATOM 2033 C CA . GLY A 1 256 ? -2.105 24.395 1.322 1.00 56.06 256 GLY A CA 1
ATOM 2034 C C . GLY A 1 256 ? -3.132 23.465 1.980 1.00 56.06 256 GLY A C 1
ATOM 2035 O O . GLY A 1 256 ? -4.230 23.393 1.449 1.00 56.06 256 GLY A O 1
ATOM 2036 N N . LYS A 1 257 ? -2.982 22.759 3.103 1.00 58.19 257 LYS A N 1
ATOM 2037 C CA . LYS A 1 257 ? -1.889 22.290 3.965 1.00 58.19 257 LYS A CA 1
ATOM 2038 C C . LYS A 1 257 ? -2.476 21.019 4.590 1.00 58.19 257 LYS A C 1
ATOM 2040 O O . LYS A 1 257 ? -3.449 21.118 5.330 1.00 58.19 257 LYS A O 1
ATOM 2045 N N . ASP A 1 258 ? -1.889 19.868 4.339 1.00 59.28 258 ASP A N 1
ATOM 2046 C CA . ASP A 1 258 ? -2.021 18.717 5.223 1.00 59.28 258 ASP A CA 1
ATOM 2047 C C . ASP A 1 258 ? -0.605 18.231 5.424 1.00 59.28 258 ASP A C 1
ATOM 2049 O O . ASP A 1 258 ? -0.030 17.671 4.501 1.00 59.28 258 ASP A O 1
ATOM 2053 N N . ILE A 1 259 ? -0.011 18.444 6.589 1.00 65.44 259 ILE A N 1
ATOM 2054 C CA . ILE A 1 259 ? 1.217 17.729 6.894 1.00 65.44 259 ILE A CA 1
ATOM 2055 C C . ILE A 1 259 ? 1.114 17.048 8.248 1.00 65.44 259 ILE A C 1
ATOM 2057 O O . ILE A 1 259 ? 0.200 17.237 9.042 1.00 65.44 259 ILE A O 1
ATOM 2061 N N . GLY A 1 260 ? 2.016 16.109 8.354 1.00 72.19 260 GLY A N 1
ATOM 2062 C CA . GLY A 1 260 ? 2.539 15.403 9.491 1.00 72.19 260 GLY A CA 1
ATOM 2063 C C . GLY A 1 260 ? 3.979 15.196 9.043 1.00 72.19 260 GLY A C 1
ATOM 2064 O O . GLY A 1 260 ? 4.558 16.044 8.355 1.00 72.19 260 GLY A O 1
ATOM 2065 N N . TYR A 1 261 ? 4.551 14.030 9.280 1.00 74.19 261 TYR A N 1
ATOM 2066 C CA . TYR A 1 261 ? 5.729 13.661 8.502 1.00 74.19 261 TYR A CA 1
ATOM 2067 C C . TYR A 1 261 ? 5.304 13.407 7.047 1.00 74.19 261 TYR A C 1
ATOM 2069 O O . TYR A 1 261 ? 4.561 12.458 6.812 1.00 74.19 261 TYR A O 1
ATOM 2077 N N . ALA A 1 262 ? 5.766 14.250 6.109 1.00 84.38 262 ALA A N 1
ATOM 2078 C CA . ALA A 1 262 ? 5.677 14.033 4.657 1.00 84.38 262 ALA A CA 1
ATOM 2079 C C . ALA A 1 262 ? 6.049 12.590 4.300 1.00 84.38 262 ALA A C 1
ATOM 2081 O O . ALA A 1 262 ? 6.873 12.012 5.000 1.00 84.38 262 ALA A O 1
ATOM 2082 N N . GLU A 1 263 ? 5.520 12.019 3.213 1.00 87.94 263 GLU A N 1
ATOM 2083 C CA . GLU A 1 263 ? 5.776 10.617 2.833 1.00 87.94 263 GLU A CA 1
ATOM 2084 C C . GLU A 1 263 ? 7.257 10.214 2.972 1.00 87.94 263 GLU A C 1
ATOM 2086 O O . GLU A 1 263 ? 7.593 9.312 3.742 1.00 87.94 263 GLU A O 1
ATOM 2091 N N . MET A 1 264 ? 8.144 10.979 2.328 1.00 88.50 264 MET A N 1
ATOM 2092 C CA . MET A 1 264 ? 9.601 10.822 2.408 1.00 88.50 264 MET A CA 1
ATOM 2093 C C . MET A 1 264 ? 10.157 10.892 3.834 1.00 88.50 264 MET A C 1
ATOM 2095 O O . MET A 1 264 ? 11.024 10.109 4.226 1.00 88.50 264 MET A O 1
ATOM 2099 N N . ASP A 1 265 ? 9.670 11.820 4.646 1.00 89.81 265 ASP A N 1
ATOM 2100 C CA . ASP A 1 265 ? 10.167 11.977 6.007 1.00 89.81 265 ASP A CA 1
ATOM 2101 C C . ASP A 1 265 ? 9.622 10.886 6.932 1.00 89.81 265 ASP A C 1
ATOM 2103 O O . ASP A 1 265 ? 10.360 10.375 7.770 1.00 89.81 265 ASP A O 1
ATOM 2107 N N . GLY A 1 266 ? 8.356 10.502 6.782 1.00 93.31 266 GLY A N 1
ATOM 2108 C CA . GLY A 1 266 ? 7.662 9.541 7.636 1.00 93.31 266 GLY A CA 1
ATOM 2109 C C . GLY A 1 266 ? 8.153 8.120 7.417 1.00 93.31 266 GLY A C 1
ATOM 2110 O O . GLY A 1 266 ? 8.594 7.464 8.366 1.00 93.31 266 GLY A O 1
ATOM 2111 N N . VAL A 1 267 ? 8.187 7.683 6.154 1.00 94.81 267 VAL A N 1
ATOM 2112 C CA . VAL A 1 267 ? 8.727 6.374 5.762 1.00 94.81 267 VAL A CA 1
ATOM 2113 C C . VAL A 1 267 ? 10.198 6.272 6.166 1.00 94.81 267 VAL A C 1
ATOM 2115 O O . VAL A 1 267 ? 10.615 5.273 6.757 1.00 94.81 267 VAL A O 1
ATOM 2118 N N . GLY A 1 268 ? 10.989 7.325 5.927 1.00 94.75 268 GLY A N 1
ATOM 2119 C CA . GLY A 1 268 ? 12.399 7.364 6.310 1.00 94.75 268 GLY A CA 1
ATOM 2120 C C . GLY A 1 268 ? 12.616 7.372 7.826 1.00 94.75 268 GLY A C 1
ATOM 2121 O O . GLY A 1 268 ? 13.520 6.702 8.331 1.00 94.75 268 GLY A O 1
ATOM 2122 N N . PHE A 1 269 ? 11.793 8.104 8.576 1.00 95.12 269 PHE A N 1
ATOM 2123 C CA . PHE A 1 269 ? 11.896 8.203 10.030 1.00 95.12 269 PHE A CA 1
ATOM 2124 C C . PHE A 1 269 ? 11.552 6.884 10.721 1.00 95.12 269 PHE A C 1
ATOM 2126 O O . PHE A 1 269 ? 12.363 6.385 11.504 1.00 95.12 269 PHE A O 1
ATOM 2133 N N . ALA A 1 270 ? 10.408 6.282 10.389 1.00 97.19 270 ALA A N 1
ATOM 2134 C CA . ALA A 1 270 ? 10.019 4.970 10.903 1.00 97.19 270 ALA A CA 1
ATOM 2135 C C . ALA A 1 270 ? 11.005 3.877 10.436 1.00 97.19 270 ALA A C 1
ATOM 2137 O O . ALA A 1 270 ? 11.440 3.038 11.232 1.00 97.19 270 ALA A O 1
ATOM 2138 N N . GLY A 1 271 ? 11.460 3.967 9.179 1.00 97.88 271 GLY A N 1
ATOM 2139 C CA . GLY A 1 271 ? 12.470 3.101 8.569 1.00 97.88 271 GLY A CA 1
ATOM 2140 C C . GLY A 1 271 ? 13.755 2.983 9.376 1.00 97.88 271 GLY A C 1
ATOM 2141 O O . GLY A 1 271 ? 14.276 1.881 9.545 1.00 97.88 271 GLY A O 1
ATOM 2142 N N . LYS A 1 272 ? 14.248 4.081 9.960 1.00 98.38 272 LYS A N 1
ATOM 2143 C CA . LYS A 1 272 ? 15.456 4.058 10.804 1.00 98.38 272 LYS A CA 1
ATOM 2144 C C . LYS A 1 272 ? 15.327 3.142 12.023 1.00 98.38 272 LYS A C 1
ATOM 2146 O O . LYS A 1 272 ? 16.334 2.585 12.451 1.00 98.38 272 LYS A O 1
ATOM 2151 N N . TYR A 1 273 ? 14.115 2.926 12.530 1.00 98.56 273 TYR A N 1
ATOM 2152 C CA . TYR A 1 273 ? 13.810 2.016 13.642 1.00 98.56 273 TYR A CA 1
ATOM 2153 C C . TYR A 1 273 ? 13.323 0.629 13.175 1.00 98.56 273 TYR A C 1
ATOM 2155 O O . TYR A 1 273 ? 12.693 -0.109 13.940 1.00 98.56 273 TYR A O 1
ATOM 2163 N N . GLY A 1 274 ? 13.599 0.277 11.914 1.00 98.19 274 GLY A N 1
ATOM 2164 C CA . GLY A 1 274 ? 13.245 -1.012 11.321 1.00 98.19 274 GLY A CA 1
ATOM 2165 C C . GLY A 1 274 ? 11.751 -1.165 11.043 1.00 98.19 274 GLY A C 1
ATOM 2166 O O . GLY A 1 274 ? 11.253 -2.281 11.029 1.00 98.19 274 GLY A O 1
ATOM 2167 N N . LYS A 1 275 ? 11.003 -0.073 10.883 1.00 98.50 275 LYS A N 1
ATOM 2168 C CA . LYS A 1 275 ? 9.568 -0.114 10.575 1.00 98.50 275 LYS A CA 1
ATOM 2169 C C . LYS A 1 275 ? 9.359 0.172 9.090 1.00 98.50 275 LYS A C 1
ATOM 2171 O O . LYS A 1 275 ? 10.059 1.011 8.535 1.00 98.50 275 LYS A O 1
ATOM 2176 N N . PHE A 1 276 ? 8.437 -0.515 8.431 1.00 98.00 276 PHE A N 1
ATOM 2177 C CA . PHE A 1 276 ? 8.133 -0.282 7.012 1.00 98.00 276 PHE A CA 1
ATOM 2178 C C . PHE A 1 276 ? 6.660 0.073 6.840 1.00 98.00 276 PHE A C 1
ATOM 2180 O O . PHE A 1 276 ? 5.839 -0.301 7.665 1.00 98.00 276 PHE A O 1
ATOM 2187 N N . THR A 1 277 ? 6.315 0.815 5.799 1.00 97.56 277 THR A N 1
ATOM 2188 C CA . THR A 1 277 ? 4.959 1.346 5.615 1.00 97.56 277 THR A CA 1
ATOM 2189 C C . THR A 1 277 ? 4.140 0.434 4.715 1.00 97.56 277 THR A C 1
ATOM 2191 O O . THR A 1 277 ? 4.669 -0.122 3.755 1.00 97.56 277 THR A O 1
ATOM 2194 N N . LEU A 1 278 ? 2.848 0.303 5.005 1.00 96.69 278 LEU A N 1
ATOM 2195 C CA . LEU A 1 278 ? 1.867 -0.266 4.085 1.00 96.69 278 LEU A CA 1
ATOM 2196 C C . LEU A 1 278 ? 0.718 0.722 3.929 1.00 96.69 278 LEU A C 1
ATOM 2198 O O . LEU A 1 278 ? 0.021 1.023 4.898 1.00 96.69 278 LEU A O 1
ATOM 2202 N N . VAL A 1 279 ? 0.528 1.222 2.709 1.00 94.19 279 VAL A N 1
ATOM 2203 C CA . VAL A 1 279 ? -0.479 2.249 2.436 1.00 94.19 279 VAL A CA 1
ATOM 2204 C C . VAL A 1 279 ? -1.857 1.613 2.258 1.00 94.19 279 VAL A C 1
ATOM 2206 O O . VAL A 1 279 ? -2.174 1.049 1.210 1.00 94.19 279 VAL A O 1
ATOM 2209 N N . ASN A 1 280 ? -2.674 1.700 3.304 1.00 91.56 280 ASN A N 1
ATOM 2210 C CA . ASN A 1 280 ? -4.003 1.084 3.400 1.00 91.56 280 ASN A CA 1
ATOM 2211 C C . ASN A 1 280 ? -5.107 2.117 3.722 1.00 91.56 280 ASN A C 1
ATOM 2213 O O . ASN A 1 280 ? -6.060 1.829 4.436 1.00 91.56 280 ASN A O 1
ATOM 2217 N N . THR A 1 281 ? -4.936 3.352 3.249 1.00 91.81 281 THR A N 1
ATOM 2218 C CA . THR A 1 281 ? -5.888 4.457 3.436 1.00 91.81 281 THR A CA 1
ATOM 2219 C C . THR A 1 281 ? -6.884 4.548 2.276 1.00 91.81 281 THR A C 1
ATOM 2221 O O . THR A 1 281 ? -6.725 3.866 1.266 1.00 91.81 281 THR A O 1
ATOM 2224 N N . TRP A 1 282 ? -7.908 5.402 2.413 1.00 89.25 282 TRP A N 1
ATOM 2225 C CA . TRP A 1 282 ? -8.998 5.643 1.436 1.00 89.25 282 TRP A CA 1
ATOM 2226 C C . TRP A 1 282 ? -10.007 4.509 1.247 1.00 89.25 282 TRP A C 1
ATOM 2228 O O . TRP A 1 282 ? -11.126 4.776 0.817 1.00 89.25 282 TRP A O 1
ATOM 2238 N N . VAL A 1 283 ? -9.640 3.290 1.620 1.00 90.94 283 VAL A N 1
ATOM 2239 C CA . VAL A 1 283 ? -10.503 2.107 1.650 1.00 90.94 283 VAL A CA 1
ATOM 2240 C C . VAL A 1 283 ? -10.445 1.461 3.022 1.00 90.94 283 VAL A C 1
ATOM 2242 O O . VAL A 1 283 ? -9.470 1.636 3.757 1.00 90.94 283 VAL A O 1
ATOM 2245 N N . GLY A 1 284 ? -11.516 0.764 3.379 1.00 93.44 284 GLY A N 1
ATOM 2246 C CA . GLY A 1 284 ? -11.690 0.156 4.692 1.00 93.44 284 GLY A CA 1
ATOM 2247 C C . GLY A 1 284 ? -11.800 -1.357 4.632 1.00 93.44 284 GLY A C 1
ATOM 2248 O O . GLY A 1 284 ? -11.275 -1.996 3.722 1.00 93.44 284 GLY A O 1
ATOM 2249 N N . ASN A 1 285 ? -12.530 -1.913 5.600 1.00 97.06 285 ASN A N 1
ATOM 2250 C CA . ASN A 1 285 ? -13.063 -3.275 5.537 1.00 97.06 285 ASN A CA 1
ATOM 2251 C C . ASN A 1 285 ? -11.987 -4.377 5.462 1.00 97.06 285 ASN A C 1
ATOM 2253 O O . ASN A 1 285 ? -12.252 -5.514 5.061 1.00 97.06 285 ASN A O 1
ATOM 2257 N N . TYR A 1 286 ? -10.757 -4.061 5.874 1.00 97.81 286 TYR A N 1
ATOM 2258 C CA . TYR A 1 286 ? -9.639 -5.003 5.892 1.00 97.81 286 TYR A CA 1
ATOM 2259 C C . TYR A 1 286 ? -9.891 -6.179 6.847 1.00 97.81 286 TYR A C 1
ATOM 2261 O O . TYR A 1 286 ? -9.388 -7.278 6.597 1.00 97.81 286 TYR A O 1
ATOM 2269 N N . SER A 1 287 ? -10.704 -5.978 7.892 1.00 97.69 287 SER A N 1
ATOM 2270 C CA . SER A 1 287 ? -11.184 -7.061 8.765 1.00 97.69 287 SER A CA 1
ATOM 2271 C C . SER A 1 287 ? -12.010 -8.099 8.000 1.00 97.69 287 SER A C 1
ATOM 2273 O O . SER A 1 287 ? -11.919 -9.296 8.237 1.00 97.69 287 SER A O 1
ATOM 2275 N N . PHE A 1 288 ? -12.779 -7.687 6.993 1.00 98.12 288 PHE A N 1
ATOM 2276 C CA . PHE A 1 288 ? -13.466 -8.644 6.134 1.00 98.12 288 PHE A CA 1
ATOM 2277 C C . PHE A 1 288 ? -12.519 -9.225 5.079 1.00 98.12 288 PHE A C 1
ATOM 2279 O O . PHE A 1 288 ? -12.409 -10.444 4.927 1.00 98.12 288 PHE A O 1
ATOM 2286 N N . HIS A 1 289 ? -11.806 -8.357 4.352 1.00 97.62 289 HIS A N 1
ATOM 2287 C CA . HIS A 1 289 ? -10.967 -8.753 3.218 1.00 97.62 289 HIS A CA 1
ATOM 2288 C C . HIS A 1 289 ? -9.892 -9.781 3.601 1.00 97.62 289 HIS A C 1
ATOM 2290 O O . HIS A 1 289 ? -9.696 -10.754 2.868 1.00 97.62 289 HIS A O 1
ATOM 2296 N N . SER A 1 290 ? -9.246 -9.624 4.764 1.00 97.75 290 SER A N 1
ATOM 2297 C CA . SER A 1 290 ? -8.210 -10.552 5.248 1.00 97.75 290 SER A CA 1
ATOM 2298 C C . SER A 1 290 ? -8.762 -11.929 5.666 1.00 97.75 290 SER A C 1
ATOM 2300 O O . SER A 1 290 ? -8.043 -12.941 5.662 1.00 97.75 290 SER A O 1
ATOM 2302 N N . GLY A 1 291 ? -10.061 -11.991 5.974 1.00 96.81 291 GLY A N 1
ATOM 2303 C CA . GLY A 1 291 ? -10.785 -13.209 6.323 1.00 96.81 291 GLY A CA 1
ATOM 2304 C C . GLY A 1 291 ? -11.171 -14.071 5.122 1.00 96.81 291 GLY A C 1
ATOM 2305 O O . GLY A 1 291 ? -11.375 -15.279 5.272 1.00 96.81 291 GLY A O 1
ATOM 2306 N N . VAL A 1 292 ? -11.233 -13.509 3.911 1.00 96.88 292 VAL A N 1
ATOM 2307 C CA . VAL A 1 292 ? -11.629 -14.263 2.711 1.00 96.88 292 VAL A CA 1
ATOM 2308 C C . VAL A 1 292 ? -10.542 -15.272 2.340 1.00 96.88 292 VAL A C 1
ATOM 2310 O O . VAL A 1 292 ? -9.381 -14.919 2.160 1.00 96.88 292 VAL A O 1
ATOM 2313 N N . LYS A 1 293 ? -10.889 -16.556 2.206 1.00 94.31 293 LYS A N 1
ATOM 2314 C CA . LYS A 1 293 ? -9.914 -17.613 1.887 1.00 94.31 293 LYS A CA 1
ATOM 2315 C C . LYS A 1 293 ? -10.051 -18.041 0.420 1.00 94.31 293 LYS A C 1
ATOM 2317 O O . LYS A 1 293 ? -10.986 -18.776 0.098 1.00 94.31 293 LYS A O 1
ATOM 2322 N N . PRO A 1 294 ? -9.139 -17.623 -0.481 1.00 93.94 294 PRO A N 1
ATOM 2323 C CA . PRO A 1 294 ? -9.273 -17.915 -1.899 1.00 93.94 294 PRO A CA 1
ATOM 2324 C C . PRO A 1 294 ? -9.129 -19.406 -2.218 1.00 93.94 294 PRO A C 1
ATOM 2326 O O . PRO A 1 294 ? -8.508 -20.202 -1.493 1.00 93.94 294 PRO A O 1
ATOM 2329 N N . HIS A 1 295 ? -9.707 -19.788 -3.357 1.00 88.44 295 HIS A N 1
ATOM 2330 C CA . HIS A 1 295 ? -9.578 -21.140 -3.893 1.00 88.44 295 HIS A CA 1
ATOM 2331 C C . HIS A 1 295 ? -8.162 -21.428 -4.399 1.00 88.44 295 HIS A C 1
ATOM 2333 O O . HIS A 1 295 ? -7.676 -22.542 -4.191 1.00 88.44 295 HIS A O 1
ATOM 2339 N N . LEU A 1 296 ? -7.498 -20.433 -5.001 1.00 90.75 296 LEU A N 1
ATOM 2340 C CA . LEU A 1 296 ? -6.111 -20.527 -5.448 1.00 90.75 296 LEU A CA 1
ATOM 2341 C C . LEU A 1 296 ? -5.188 -20.863 -4.266 1.00 90.75 296 LEU A C 1
ATOM 2343 O O . LEU A 1 296 ? -5.213 -20.188 -3.237 1.00 90.75 296 LEU A O 1
ATOM 2347 N N . LYS A 1 297 ? -4.402 -21.936 -4.406 1.00 86.19 297 LYS A N 1
ATOM 2348 C CA . LYS A 1 297 ? -3.498 -22.434 -3.352 1.00 86.19 297 LYS A CA 1
ATOM 2349 C C . LYS A 1 297 ? -2.035 -22.103 -3.592 1.00 86.19 297 LYS A C 1
ATOM 2351 O O . LYS A 1 297 ? -1.285 -21.993 -2.631 1.00 86.19 297 LYS A O 1
ATOM 2356 N N . GLU A 1 298 ? -1.651 -21.933 -4.849 1.00 91.88 298 GLU A N 1
ATOM 2357 C CA . GLU A 1 298 ? -0.280 -21.650 -5.247 1.00 91.88 298 GLU A CA 1
ATOM 2358 C C . GLU A 1 298 ? -0.286 -20.561 -6.313 1.00 91.88 298 GLU A C 1
ATOM 2360 O O . GLU A 1 298 ? -1.073 -20.599 -7.262 1.00 91.88 298 GLU A O 1
ATOM 2365 N N . TYR A 1 299 ? 0.599 -19.589 -6.139 1.00 95.38 299 TYR A N 1
ATOM 2366 C CA . TYR A 1 299 ? 0.838 -18.530 -7.102 1.00 95.38 299 TYR A CA 1
ATOM 2367 C C . TYR A 1 299 ? 1.939 -18.982 -8.058 1.00 95.38 299 TYR A C 1
ATOM 2369 O O . TYR A 1 299 ? 2.950 -19.534 -7.631 1.00 95.38 299 TYR A O 1
ATOM 2377 N N . SER A 1 300 ? 1.734 -18.784 -9.360 1.00 95.00 300 SER A N 1
ATOM 2378 C CA . SER A 1 300 ? 2.721 -19.156 -10.371 1.00 95.00 300 SER A CA 1
ATOM 2379 C C . SER A 1 300 ? 2.738 -18.172 -11.528 1.00 95.00 300 SER A C 1
ATOM 2381 O O . SER A 1 300 ? 1.696 -17.802 -12.082 1.00 95.00 300 SER A O 1
ATOM 2383 N N . GLN A 1 301 ? 3.950 -17.825 -11.939 1.00 93.69 301 GLN A N 1
ATOM 2384 C CA . GLN A 1 301 ? 4.299 -17.020 -13.094 1.00 93.69 301 GLN A CA 1
ATOM 2385 C C . GLN A 1 301 ? 4.912 -17.849 -14.241 1.00 93.69 301 GLN A C 1
ATOM 2387 O O . GLN A 1 301 ? 5.298 -17.294 -15.263 1.00 93.69 301 GLN A O 1
ATOM 2392 N N . GLU A 1 302 ? 4.901 -19.186 -14.180 1.00 88.06 302 GLU A N 1
ATOM 2393 C CA . GLU A 1 302 ? 5.482 -20.049 -15.231 1.00 88.06 302 GLU A CA 1
ATOM 2394 C C . GLU A 1 302 ? 4.928 -19.787 -16.639 1.00 88.06 302 GLU A C 1
ATOM 2396 O O . GLU A 1 302 ? 5.647 -19.911 -17.627 1.00 88.06 302 GLU A O 1
ATOM 2401 N N . ARG A 1 303 ? 3.639 -19.434 -16.748 1.00 85.19 303 ARG A N 1
ATOM 2402 C CA . ARG A 1 303 ? 2.989 -19.170 -18.040 1.00 85.19 303 ARG A CA 1
ATOM 2403 C C . ARG A 1 303 ? 3.607 -17.983 -18.789 1.00 85.19 303 ARG A C 1
ATOM 2405 O O . ARG A 1 303 ? 3.781 -18.104 -19.997 1.00 85.19 303 ARG A O 1
ATOM 2412 N N . VAL A 1 304 ? 3.917 -16.891 -18.084 1.00 85.12 304 VAL A N 1
ATOM 2413 C CA . VAL A 1 304 ? 4.486 -15.673 -18.691 1.00 85.12 304 VAL A CA 1
ATOM 2414 C C . VAL A 1 304 ? 5.979 -15.846 -18.970 1.00 85.12 304 VAL A C 1
ATOM 2416 O O . VAL A 1 304 ? 6.439 -15.445 -20.026 1.00 85.12 304 VAL A O 1
ATOM 2419 N N . ARG A 1 305 ? 6.694 -16.618 -18.136 1.00 85.69 305 ARG A N 1
ATOM 2420 C CA . ARG A 1 305 ? 8.123 -16.944 -18.316 1.00 85.69 305 ARG A CA 1
ATOM 2421 C C . ARG A 1 305 ? 8.433 -17.934 -19.447 1.00 85.69 305 ARG A C 1
ATOM 2423 O O . ARG A 1 305 ? 9.489 -18.574 -19.450 1.00 85.69 305 ARG A O 1
ATOM 2430 N N . ARG A 1 306 ? 7.507 -18.154 -20.382 1.00 79.31 306 ARG A N 1
ATOM 2431 C CA . ARG A 1 306 ? 7.723 -19.084 -21.497 1.00 79.31 306 ARG A CA 1
ATOM 2432 C C . ARG A 1 306 ? 8.597 -18.419 -22.552 1.00 79.31 306 ARG A C 1
ATOM 2434 O O . ARG A 1 306 ? 8.184 -17.469 -23.203 1.00 79.31 306 ARG A O 1
ATOM 2441 N N . ASP A 1 307 ? 9.782 -18.987 -22.752 1.00 70.12 307 ASP A N 1
ATOM 2442 C CA . ASP A 1 307 ? 10.776 -18.476 -23.692 1.00 70.12 307 ASP A CA 1
ATOM 2443 C C . ASP A 1 307 ? 10.280 -18.542 -25.144 1.00 70.12 307 ASP A C 1
ATOM 2445 O O . ASP A 1 307 ? 10.076 -19.625 -25.704 1.00 70.12 307 ASP A O 1
ATOM 2449 N N . THR A 1 308 ? 10.063 -17.373 -25.745 1.00 78.38 308 THR A N 1
ATOM 2450 C CA . THR A 1 308 ? 9.623 -17.261 -27.144 1.00 78.38 308 THR A CA 1
ATOM 2451 C C . THR A 1 308 ? 10.402 -16.236 -27.967 1.00 78.38 308 THR A C 1
ATOM 2453 O O . THR A 1 308 ? 10.278 -16.237 -29.193 1.00 78.38 308 THR A O 1
ATOM 2456 N N . LEU A 1 309 ? 11.220 -15.387 -27.334 1.00 89.62 309 LEU A N 1
ATOM 2457 C CA . LEU A 1 309 ? 11.917 -14.276 -27.988 1.00 89.62 309 LEU A CA 1
ATOM 2458 C C . LEU A 1 309 ? 13.433 -14.436 -27.881 1.00 89.62 309 LEU A C 1
ATOM 2460 O O . LEU A 1 309 ? 13.953 -14.644 -26.792 1.00 89.62 309 LEU A O 1
ATOM 2464 N N . GLU A 1 310 ? 14.143 -14.251 -28.988 1.00 93.25 310 GLU A N 1
ATOM 2465 C CA . GLU A 1 310 ? 15.610 -14.246 -29.042 1.00 93.25 310 GLU A CA 1
ATOM 2466 C C . GLU A 1 310 ? 16.138 -12.821 -29.218 1.00 93.25 310 GLU A C 1
ATOM 2468 O O . GLU A 1 310 ? 15.517 -12.002 -29.904 1.00 93.25 310 GLU A O 1
ATOM 2473 N N . TYR A 1 311 ? 17.302 -12.527 -28.637 1.00 95.88 311 TYR A N 1
ATOM 2474 C CA . TYR A 1 311 ? 17.924 -11.212 -28.766 1.00 95.88 311 TYR A CA 1
ATOM 2475 C C . TYR A 1 311 ? 18.331 -10.885 -30.215 1.00 95.88 311 TYR A C 1
ATOM 2477 O O . TYR A 1 311 ? 19.235 -11.488 -30.793 1.00 95.88 311 TYR A O 1
ATOM 2485 N N . ASP A 1 312 ? 17.703 -9.847 -30.767 1.00 96.12 312 ASP A N 1
ATOM 2486 C CA . ASP A 1 312 ? 18.095 -9.149 -31.996 1.00 96.12 312 ASP A CA 1
ATOM 2487 C C . ASP A 1 312 ? 18.784 -7.799 -31.675 1.00 96.12 312 ASP A C 1
ATOM 2489 O O . ASP A 1 312 ? 18.140 -6.912 -31.098 1.00 96.12 312 ASP A O 1
ATOM 2493 N N . PRO A 1 313 ? 20.061 -7.589 -32.067 1.00 95.44 313 PRO A N 1
ATOM 2494 C CA . PRO A 1 313 ? 20.786 -6.337 -31.834 1.00 95.44 313 PRO A CA 1
ATOM 2495 C C . PRO A 1 313 ? 20.260 -5.135 -32.635 1.00 95.44 313 PRO A C 1
ATOM 2497 O O . PRO A 1 313 ? 20.664 -4.007 -32.352 1.00 95.44 313 PRO A O 1
ATOM 2500 N N . GLN A 1 314 ? 19.382 -5.344 -33.621 1.00 96.44 314 GLN A N 1
ATOM 2501 C CA . GLN A 1 314 ? 18.734 -4.273 -34.387 1.00 96.44 314 GLN A CA 1
ATOM 2502 C C . GLN A 1 314 ? 17.474 -3.721 -33.707 1.00 96.44 314 GLN A C 1
ATOM 2504 O O . GLN A 1 314 ? 16.905 -2.741 -34.190 1.00 96.44 314 GLN A O 1
ATOM 2509 N N . LYS A 1 315 ? 17.022 -4.344 -32.613 1.00 98.12 315 LYS A N 1
ATOM 2510 C CA . LYS A 1 315 ? 15.816 -3.959 -31.873 1.00 98.12 315 LYS A CA 1
ATOM 2511 C C . LYS A 1 315 ? 16.147 -3.197 -30.593 1.00 98.12 315 LYS A C 1
ATOM 2513 O O . LYS A 1 315 ? 17.204 -3.392 -29.989 1.00 98.12 315 LYS A O 1
ATOM 2518 N N . LYS A 1 316 ? 15.201 -2.357 -30.167 1.00 98.44 316 LYS A N 1
ATOM 2519 C CA . LYS A 1 316 ? 15.181 -1.728 -28.839 1.00 98.44 316 LYS A CA 1
ATOM 2520 C C . LYS A 1 316 ? 14.072 -2.360 -27.998 1.00 98.44 316 LYS A C 1
ATOM 2522 O O . LYS A 1 316 ? 12.909 -2.288 -28.374 1.00 98.44 316 LYS A O 1
ATOM 2527 N N . TYR A 1 317 ? 14.421 -2.967 -26.874 1.00 98.69 317 TYR A N 1
ATOM 2528 C CA . TYR A 1 317 ? 13.489 -3.617 -25.956 1.00 98.69 317 TYR A CA 1
ATOM 2529 C C . TYR A 1 317 ? 13.037 -2.633 -24.880 1.00 98.69 317 TYR A C 1
ATOM 2531 O O . TYR A 1 317 ? 13.870 -1.964 -24.264 1.00 98.69 317 TYR A O 1
ATOM 2539 N N . VAL A 1 318 ? 11.725 -2.551 -24.659 1.00 98.81 318 VAL A N 1
ATOM 2540 C CA . VAL A 1 318 ? 11.098 -1.683 -23.657 1.00 98.81 318 VAL A CA 1
ATOM 2541 C C . VAL A 1 318 ? 10.349 -2.543 -22.647 1.00 98.81 318 VAL A C 1
ATOM 2543 O O . VAL A 1 318 ? 9.441 -3.278 -23.032 1.00 98.81 318 VAL A O 1
ATOM 2546 N N . ALA A 1 319 ? 10.700 -2.420 -21.368 1.00 98.44 319 ALA A N 1
ATOM 2547 C CA . ALA A 1 319 ? 9.906 -2.957 -20.265 1.00 98.44 319 ALA A CA 1
ATOM 2548 C C . ALA A 1 319 ? 9.095 -1.824 -19.635 1.00 98.44 319 ALA A C 1
ATOM 2550 O O . ALA A 1 319 ? 9.673 -0.899 -19.063 1.00 98.44 319 ALA A O 1
ATOM 2551 N N . LEU A 1 320 ? 7.768 -1.895 -19.745 1.00 98.50 320 LEU A N 1
ATOM 2552 C CA . LEU A 1 320 ? 6.858 -0.969 -19.071 1.00 98.50 320 LEU A CA 1
ATOM 2553 C C . LEU A 1 320 ? 6.593 -1.466 -17.649 1.00 98.50 320 LEU A C 1
ATOM 2555 O O . LEU A 1 320 ? 6.078 -2.574 -17.477 1.00 98.50 320 LEU A O 1
ATOM 2559 N N . ILE A 1 321 ? 6.931 -0.656 -16.644 1.00 97.06 321 ILE A N 1
ATOM 2560 C CA . ILE A 1 321 ? 6.807 -1.032 -15.230 1.00 97.06 321 ILE A CA 1
ATOM 2561 C C . ILE A 1 321 ? 5.889 -0.076 -14.455 1.00 97.06 321 ILE A C 1
ATOM 2563 O O . ILE A 1 321 ? 5.987 1.140 -14.600 1.00 97.06 321 ILE A O 1
ATOM 2567 N N . MET A 1 322 ? 5.031 -0.627 -13.596 1.00 96.69 322 MET A N 1
ATOM 2568 C CA . MET A 1 322 ? 4.325 0.113 -12.542 1.00 96.69 322 MET A CA 1
ATOM 2569 C C . MET A 1 322 ? 5.041 -0.148 -11.215 1.00 96.69 322 MET A C 1
ATOM 2571 O O . MET A 1 322 ? 4.982 -1.270 -10.713 1.00 96.69 322 MET A O 1
ATOM 2575 N N . ALA A 1 323 ? 5.717 0.855 -10.651 1.00 91.44 323 ALA A N 1
ATOM 2576 C CA . ALA A 1 323 ? 6.570 0.681 -9.465 1.00 91.44 323 ALA A CA 1
ATOM 2577 C C . ALA A 1 323 ? 6.085 1.471 -8.236 1.00 91.44 323 ALA A C 1
ATOM 2579 O O . ALA A 1 323 ? 6.223 1.016 -7.110 1.00 91.44 323 ALA A O 1
ATOM 2580 N N . GLU A 1 324 ? 5.496 2.639 -8.456 1.00 89.38 324 GLU A N 1
ATOM 2581 C CA . GLU A 1 324 ? 5.182 3.692 -7.486 1.00 89.38 324 GLU A CA 1
ATOM 2582 C C . GLU A 1 324 ? 3.842 3.558 -6.758 1.00 89.38 324 GLU A C 1
ATOM 2584 O O . GLU A 1 324 ? 3.454 4.429 -5.986 1.00 89.38 324 GLU A O 1
ATOM 2589 N N . SER A 1 325 ? 3.066 2.528 -7.070 1.00 91.88 325 SER A N 1
ATOM 2590 C CA . SER A 1 325 ? 1.792 2.251 -6.390 1.00 91.88 325 SER A CA 1
ATOM 2591 C C . SER A 1 325 ? 1.603 0.773 -6.075 1.00 91.88 325 SER A C 1
ATOM 2593 O O . SER A 1 325 ? 0.621 0.380 -5.450 1.00 91.88 325 SER A O 1
ATOM 2595 N N . GLY A 1 326 ? 2.565 -0.058 -6.481 1.00 92.81 326 GLY A N 1
ATOM 2596 C CA . GLY A 1 326 ? 2.523 -1.490 -6.251 1.00 92.81 326 GLY A CA 1
ATOM 2597 C C . GLY A 1 326 ? 2.708 -1.880 -4.787 1.00 92.81 326 GLY A C 1
ATOM 2598 O O . GLY A 1 326 ? 2.309 -2.970 -4.386 1.00 92.81 326 GLY A O 1
ATOM 2599 N N . ASP A 1 327 ? 3.318 -0.997 -3.995 1.00 92.56 327 ASP A N 1
ATOM 2600 C CA . ASP A 1 327 ? 3.620 -1.169 -2.575 1.00 92.56 327 ASP A CA 1
ATOM 2601 C C . ASP A 1 327 ? 2.404 -0.917 -1.671 1.00 92.56 327 ASP A C 1
ATOM 2603 O O . ASP A 1 327 ? 2.386 -1.397 -0.537 1.00 92.56 327 ASP A O 1
ATOM 2607 N N . ALA A 1 328 ? 1.385 -0.223 -2.190 1.00 94.75 328 ALA A N 1
ATOM 2608 C CA . ALA A 1 328 ? 0.184 0.198 -1.485 1.00 94.75 328 ALA A CA 1
ATOM 2609 C C . ALA A 1 328 ? -0.958 -0.828 -1.629 1.00 94.75 328 ALA A C 1
ATOM 2611 O O . ALA A 1 328 ? -1.587 -0.884 -2.688 1.00 94.75 328 ALA A O 1
ATOM 2612 N N . PRO A 1 329 ? -1.320 -1.600 -0.582 1.00 95.00 329 PRO A N 1
ATOM 2613 C CA . PRO A 1 329 ? -2.459 -2.519 -0.645 1.00 95.00 329 PRO A CA 1
ATOM 2614 C C . PRO A 1 329 ? -3.766 -1.839 -1.047 1.00 95.00 329 PRO A C 1
ATOM 2616 O O . PRO A 1 329 ? -4.541 -2.414 -1.808 1.00 95.00 329 PRO A O 1
ATOM 2619 N N . ALA A 1 330 ? -3.997 -0.602 -0.586 1.00 94.81 330 ALA A N 1
ATOM 2620 C CA . ALA A 1 330 ? -5.178 0.168 -0.963 1.00 94.81 330 ALA A CA 1
ATOM 2621 C C . ALA A 1 330 ? -5.323 0.285 -2.484 1.00 94.81 330 ALA A C 1
ATOM 2623 O O . ALA A 1 330 ? -6.444 0.195 -2.981 1.00 94.81 330 ALA A O 1
ATOM 2624 N N . TYR A 1 331 ? -4.217 0.415 -3.233 1.00 95.12 331 TYR A N 1
ATOM 2625 C CA . TYR A 1 331 ? -4.235 0.583 -4.691 1.00 95.12 331 TYR A CA 1
ATOM 2626 C C . TYR A 1 331 ? -4.958 -0.530 -5.442 1.00 95.12 331 TYR A C 1
ATOM 2628 O O . TYR A 1 331 ? -5.530 -0.293 -6.503 1.00 95.12 331 TYR A O 1
ATOM 2636 N N . TYR A 1 332 ? -5.013 -1.719 -4.860 1.00 95.94 332 TYR A N 1
ATOM 2637 C CA . TYR A 1 332 ? -5.680 -2.878 -5.439 1.00 95.94 332 TYR A CA 1
ATOM 2638 C C . TYR A 1 332 ? -7.170 -2.957 -5.110 1.00 95.94 332 TYR A C 1
ATOM 2640 O O . TYR A 1 332 ? -7.890 -3.705 -5.764 1.00 95.94 332 TYR A O 1
ATOM 2648 N N . LEU A 1 333 ? -7.616 -2.210 -4.100 1.00 93.88 333 LEU A N 1
ATOM 2649 C CA . LEU A 1 333 ? -8.964 -2.276 -3.534 1.00 93.88 333 LEU A CA 1
ATOM 2650 C C . LEU A 1 333 ? -9.807 -1.055 -3.900 1.00 93.88 333 LEU A C 1
ATOM 2652 O O . LEU A 1 333 ? -10.992 -1.185 -4.201 1.00 93.88 333 LEU A O 1
ATOM 2656 N N . TYR A 1 334 ? -9.195 0.130 -3.913 1.00 86.81 334 TYR A N 1
ATOM 2657 C CA . TYR A 1 334 ? -9.870 1.360 -4.325 1.00 86.81 334 TYR A CA 1
ATOM 2658 C C . TYR A 1 334 ? -10.020 1.402 -5.858 1.00 86.81 334 TYR A C 1
ATOM 2660 O O . TYR A 1 334 ? -9.649 0.469 -6.573 1.00 86.81 334 TYR A O 1
ATOM 2668 N N . THR A 1 335 ? -10.501 2.519 -6.407 1.00 83.69 335 THR A N 1
ATOM 2669 C CA . THR A 1 335 ? -10.475 2.828 -7.854 1.00 83.69 335 THR A CA 1
ATOM 2670 C C . THR A 1 335 ? -9.068 2.947 -8.488 1.00 83.69 335 THR A C 1
ATOM 2672 O O . THR A 1 335 ? -8.888 3.642 -9.488 1.00 83.69 335 THR A O 1
ATOM 2675 N N . GLY A 1 336 ? -8.068 2.277 -7.911 1.00 88.38 336 GLY A N 1
ATOM 2676 C CA . GLY A 1 336 ? -6.674 2.222 -8.326 1.00 88.38 336 GLY A CA 1
ATOM 2677 C C . GLY A 1 336 ? -6.454 1.318 -9.517 1.00 88.38 336 GLY A C 1
ATOM 2678 O O . GLY A 1 336 ? -6.742 1.689 -10.652 1.00 88.38 336 GLY A O 1
ATOM 2679 N N . LEU A 1 337 ? -5.932 0.125 -9.254 1.00 95.00 337 LEU A N 1
ATOM 2680 C CA . LEU A 1 337 ? -5.537 -0.821 -10.283 1.00 95.00 337 LEU A CA 1
ATOM 2681 C C . LEU A 1 337 ? -6.712 -1.224 -11.176 1.00 95.00 337 LEU A C 1
ATOM 2683 O O . LEU A 1 337 ? -6.573 -1.207 -12.396 1.00 95.00 337 LEU A O 1
ATOM 2687 N N . TYR A 1 338 ? -7.857 -1.605 -10.601 1.00 94.25 338 TYR A N 1
ATOM 2688 C CA . TYR A 1 338 ? -8.923 -2.237 -11.382 1.00 94.25 338 TYR A CA 1
ATOM 2689 C C . TYR A 1 338 ? -9.512 -1.304 -12.443 1.00 94.25 338 TYR A C 1
ATOM 2691 O O . TYR A 1 338 ? -9.422 -1.641 -13.623 1.00 94.25 338 TYR A O 1
ATOM 2699 N N . PRO A 1 339 ? -10.038 -0.113 -12.104 1.00 90.50 339 PRO A N 1
ATOM 2700 C CA . PRO A 1 339 ? -10.584 0.783 -13.121 1.00 90.50 339 PRO A CA 1
ATOM 2701 C C . PRO A 1 339 ? -9.539 1.331 -14.097 1.00 90.50 339 PRO A C 1
ATOM 2703 O O . PRO A 1 339 ? -9.873 1.555 -15.257 1.00 90.50 339 PRO A O 1
ATOM 2706 N N . ARG A 1 340 ? -8.293 1.548 -13.648 1.00 92.06 340 ARG A N 1
ATOM 2707 C CA . ARG A 1 340 ? -7.259 2.223 -14.455 1.00 92.06 340 ARG A CA 1
ATOM 2708 C C . ARG A 1 340 ? -6.412 1.285 -15.304 1.00 92.06 340 ARG A C 1
ATOM 2710 O O . ARG A 1 340 ? -5.852 1.721 -16.304 1.00 92.06 340 ARG A O 1
ATOM 2717 N N . GLN A 1 341 ? -6.281 0.030 -14.882 1.00 95.25 341 GLN A N 1
ATOM 2718 C CA . GLN A 1 341 ? -5.384 -0.953 -15.489 1.00 95.25 341 GLN A CA 1
ATOM 2719 C C . GLN A 1 341 ? -6.107 -2.268 -15.787 1.00 95.25 341 GLN A C 1
ATOM 2721 O O . GLN A 1 341 ? -6.184 -2.700 -16.933 1.00 95.25 341 GLN A O 1
ATOM 2726 N N . TRP A 1 342 ? -6.640 -2.923 -14.755 1.00 96.75 342 TRP A N 1
ATOM 2727 C CA . TRP A 1 342 ? -7.052 -4.328 -14.837 1.00 96.75 342 TRP A CA 1
ATOM 2728 C C . TRP A 1 342 ? -8.309 -4.540 -15.694 1.00 96.75 342 TRP A C 1
ATOM 2730 O O . TRP A 1 342 ? -8.420 -5.525 -16.423 1.00 96.75 342 TRP A O 1
ATOM 2740 N N . ASN A 1 343 ? -9.242 -3.591 -15.654 1.00 95.19 343 ASN A N 1
ATOM 2741 C CA . ASN A 1 343 ? -10.496 -3.641 -16.406 1.00 95.19 343 ASN A CA 1
ATOM 2742 C C . ASN A 1 343 ? -10.417 -2.903 -17.753 1.00 95.19 343 ASN A C 1
ATOM 2744 O O . ASN A 1 343 ? -11.423 -2.815 -18.458 1.00 95.19 343 ASN A O 1
ATOM 2748 N N . ASP A 1 344 ? -9.249 -2.366 -18.120 1.00 96.31 344 ASP A N 1
ATOM 2749 C CA . ASP A 1 344 ? -9.066 -1.665 -19.391 1.00 96.31 344 ASP A CA 1
ATOM 2750 C C . ASP A 1 344 ? -9.202 -2.657 -20.573 1.00 96.31 344 ASP A C 1
ATOM 2752 O O . ASP A 1 344 ? -8.514 -3.685 -20.592 1.00 96.31 344 ASP A O 1
ATOM 2756 N N . PRO A 1 345 ? -10.058 -2.381 -21.580 1.00 96.56 345 PRO A N 1
ATOM 2757 C CA . PRO A 1 345 ? -10.234 -3.247 -22.751 1.00 96.56 345 PRO A CA 1
ATOM 2758 C C . PRO A 1 345 ? -8.969 -3.478 -23.593 1.00 96.56 345 PRO A C 1
ATOM 2760 O O . PRO A 1 345 ? -8.924 -4.428 -24.379 1.00 96.56 345 PRO A O 1
ATOM 2763 N N . ASP A 1 346 ? -7.962 -2.612 -23.468 1.00 97.50 346 ASP A N 1
ATOM 2764 C CA . ASP A 1 346 ? -6.677 -2.738 -24.154 1.00 97.50 346 ASP A CA 1
ATOM 2765 C C . ASP A 1 346 ? -5.645 -3.546 -23.349 1.00 97.50 346 ASP A C 1
ATOM 2767 O O . ASP A 1 346 ? -4.549 -3.812 -23.857 1.00 97.50 346 ASP A O 1
ATOM 2771 N N . ARG A 1 347 ? -5.977 -3.997 -22.128 1.00 97.50 347 ARG A N 1
ATOM 2772 C CA . ARG A 1 347 ? -5.105 -4.884 -21.346 1.00 97.50 347 ARG A CA 1
ATOM 2773 C C . ARG A 1 347 ? -4.764 -6.145 -22.139 1.00 97.50 347 ARG A C 1
ATOM 2775 O O . ARG A 1 347 ? -5.607 -6.757 -22.793 1.00 97.50 347 ARG A O 1
ATOM 2782 N N . GLY A 1 348 ? -3.489 -6.520 -22.091 1.00 96.31 348 GLY A N 1
ATOM 2783 C CA . GLY A 1 348 ? -2.950 -7.649 -22.840 1.00 96.31 348 GLY A CA 1
ATOM 2784 C C . GLY A 1 348 ? -2.569 -7.335 -24.291 1.00 96.31 348 GLY A C 1
ATOM 2785 O O . GLY A 1 348 ? -2.009 -8.208 -24.950 1.00 96.31 348 GLY A O 1
ATOM 2786 N N . LYS A 1 349 ? -2.807 -6.119 -24.813 1.00 97.75 349 LYS A N 1
ATOM 2787 C CA . LYS A 1 349 ? -2.293 -5.707 -26.139 1.00 97.75 349 LYS A CA 1
ATOM 2788 C C . LYS A 1 349 ? -0.827 -5.276 -26.111 1.00 97.75 349 LYS A C 1
ATOM 2790 O O . LYS A 1 349 ? -0.151 -5.364 -27.131 1.00 97.75 349 LYS A O 1
ATOM 2795 N N . VAL A 1 350 ? -0.341 -4.827 -24.960 1.00 97.62 350 VAL A N 1
ATOM 2796 C CA . VAL A 1 350 ? 1.051 -4.446 -24.707 1.00 97.62 350 VAL A CA 1
ATOM 2797 C C . VAL A 1 350 ? 1.523 -5.145 -23.435 1.00 97.62 350 VAL A C 1
ATOM 2799 O O . VAL A 1 350 ? 0.724 -5.342 -22.520 1.00 97.62 350 VAL A O 1
ATOM 2802 N N . ALA A 1 351 ? 2.794 -5.544 -23.396 1.00 97.62 351 ALA A N 1
ATOM 2803 C CA . ALA A 1 351 ? 3.398 -6.140 -22.213 1.00 97.62 351 ALA A CA 1
ATOM 2804 C C . ALA A 1 351 ? 3.566 -5.097 -21.098 1.00 97.62 351 ALA A C 1
ATOM 2806 O O . ALA A 1 351 ? 4.140 -4.028 -21.326 1.00 97.62 351 ALA A O 1
ATOM 2807 N N . ILE A 1 352 ? 3.063 -5.410 -19.904 1.00 98.25 352 ILE A N 1
ATOM 2808 C CA . ILE A 1 352 ? 3.113 -4.557 -18.716 1.00 98.25 352 ILE A CA 1
ATOM 2809 C C . ILE A 1 352 ? 3.552 -5.403 -17.522 1.00 98.25 352 ILE A C 1
ATOM 2811 O O . ILE A 1 352 ? 3.057 -6.506 -17.293 1.00 98.25 352 ILE A O 1
ATOM 2815 N N . SER A 1 353 ? 4.490 -4.871 -16.743 1.00 98.31 353 SER A N 1
ATOM 2816 C CA . SER A 1 353 ? 4.920 -5.484 -15.489 1.00 98.31 353 SER A CA 1
ATOM 2817 C C . SER A 1 353 ? 4.426 -4.659 -14.305 1.00 98.31 353 SER A C 1
ATOM 2819 O O . SER A 1 353 ? 4.738 -3.474 -14.188 1.00 98.31 353 SER A O 1
ATOM 2821 N N . TYR A 1 354 ? 3.658 -5.282 -13.419 1.00 98.25 354 TYR A N 1
ATOM 2822 C CA . TYR A 1 354 ? 3.048 -4.648 -12.258 1.00 98.25 354 TYR A CA 1
ATOM 2823 C C . TYR A 1 354 ? 3.819 -5.028 -10.997 1.00 98.25 354 TYR A C 1
ATOM 2825 O O . TYR A 1 354 ? 3.961 -6.209 -10.671 1.00 98.25 354 TYR A O 1
ATOM 2833 N N . GLY A 1 355 ? 4.317 -4.031 -10.271 1.00 97.62 355 GLY A N 1
ATOM 2834 C CA . GLY A 1 355 ? 4.855 -4.251 -8.937 1.00 97.62 355 GLY A CA 1
ATOM 2835 C C . GLY A 1 355 ? 3.704 -4.603 -8.011 1.00 97.62 355 GLY A C 1
ATOM 2836 O O . GLY A 1 355 ? 2.721 -3.877 -8.010 1.00 97.62 355 GLY A O 1
ATOM 2837 N N . ILE A 1 356 ? 3.815 -5.681 -7.236 1.00 97.44 356 ILE A N 1
ATOM 2838 C CA . ILE A 1 356 ? 2.829 -6.098 -6.235 1.00 97.44 356 ILE A CA 1
ATOM 2839 C C . ILE A 1 356 ? 3.456 -6.161 -4.846 1.00 97.44 356 ILE A C 1
ATOM 2841 O O . ILE A 1 356 ? 4.616 -6.546 -4.682 1.00 97.44 356 ILE A O 1
ATOM 2845 N N . THR A 1 357 ? 2.686 -5.782 -3.830 1.00 96.25 357 THR A N 1
ATOM 2846 C CA . THR A 1 357 ? 3.095 -5.902 -2.431 1.00 96.25 357 THR A CA 1
ATOM 2847 C C . THR A 1 357 ? 2.750 -7.296 -1.916 1.00 96.25 357 THR A C 1
ATOM 2849 O O . THR A 1 357 ? 1.596 -7.725 -2.052 1.00 96.25 357 THR A O 1
ATOM 2852 N N . PRO A 1 358 ? 3.694 -8.017 -1.281 1.00 96.50 358 PRO A N 1
ATOM 2853 C CA . PRO A 1 358 ? 3.387 -9.329 -0.726 1.00 96.50 358 PRO A CA 1
ATOM 2854 C C . PRO A 1 358 ? 2.289 -9.302 0.341 1.00 96.50 358 PRO A C 1
ATOM 2856 O O . PRO A 1 358 ? 1.595 -10.298 0.554 1.00 96.50 358 PRO A O 1
ATOM 2859 N N . SER A 1 359 ? 2.067 -8.134 0.951 1.00 97.06 359 SER A N 1
ATOM 2860 C CA . SER A 1 359 ? 1.040 -7.939 1.968 1.00 97.06 359 SER A CA 1
ATOM 2861 C C . SER A 1 359 ? -0.392 -8.173 1.480 1.00 97.06 359 SER A C 1
ATOM 2863 O O . SER A 1 359 ? -1.264 -8.462 2.301 1.00 97.06 359 SER A O 1
ATOM 2865 N N . LEU A 1 360 ? -0.647 -8.155 0.163 1.00 96.88 360 LEU A N 1
ATOM 2866 C CA . LEU A 1 360 ? -1.952 -8.530 -0.390 1.00 96.88 360 LEU A CA 1
ATOM 2867 C C . LEU A 1 360 ? -2.351 -9.966 -0.035 1.00 96.88 360 LEU A C 1
ATOM 2869 O O . LEU A 1 360 ? -3.541 -10.224 0.121 1.00 96.88 360 LEU A O 1
ATOM 2873 N N . ARG A 1 361 ? -1.391 -10.886 0.166 1.00 95.69 361 ARG A N 1
ATOM 2874 C CA . ARG A 1 361 ? -1.682 -12.262 0.613 1.00 95.69 361 ARG A CA 1
ATOM 2875 C C . ARG A 1 361 ? -2.381 -12.289 1.974 1.00 95.69 361 ARG A C 1
ATOM 2877 O O . ARG A 1 361 ? -3.124 -13.225 2.254 1.00 95.69 361 ARG A O 1
ATOM 2884 N N . MET A 1 362 ? -2.150 -11.272 2.798 1.00 96.44 362 MET A N 1
ATOM 2885 C CA . MET A 1 362 ? -2.728 -11.172 4.133 1.00 96.44 362 MET A CA 1
ATOM 2886 C C . MET A 1 362 ? -3.938 -10.245 4.158 1.00 96.44 362 MET A C 1
ATOM 2888 O O . MET A 1 362 ? -4.970 -10.628 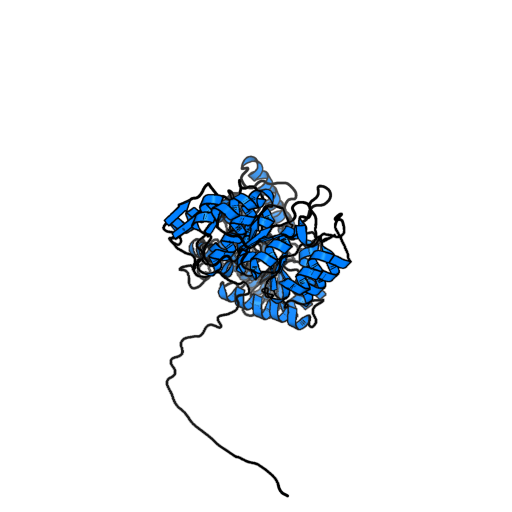4.693 1.00 96.44 362 MET A O 1
ATOM 2892 N N . LEU A 1 363 ? -3.835 -9.064 3.541 1.00 97.56 363 LEU A N 1
ATOM 2893 C CA . LEU A 1 363 ? -4.860 -8.016 3.619 1.00 97.56 363 LEU A CA 1
ATOM 2894 C C . LEU A 1 363 ? -6.016 -8.194 2.632 1.00 97.56 363 LEU A C 1
ATOM 2896 O O . LEU A 1 363 ? -7.131 -7.786 2.934 1.00 97.56 363 LEU A O 1
ATOM 2900 N N . ALA A 1 364 ? -5.759 -8.763 1.453 1.00 97.19 364 ALA A N 1
ATOM 2901 C CA . ALA A 1 364 ? -6.767 -8.946 0.409 1.00 97.19 364 ALA A CA 1
ATOM 2902 C C . ALA A 1 364 ? -6.483 -10.179 -0.473 1.00 97.19 364 ALA A C 1
ATOM 2904 O O . ALA A 1 364 ? -6.349 -1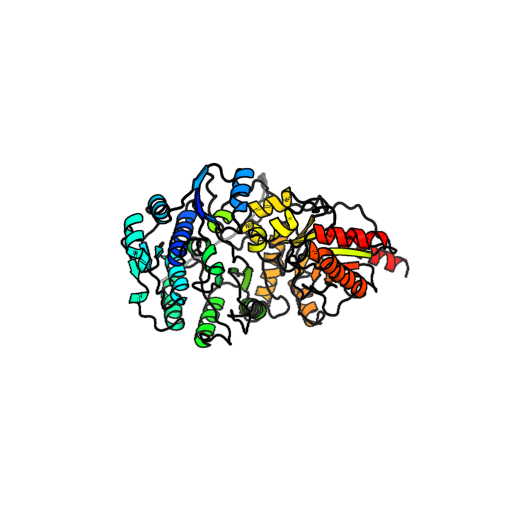0.068 -1.699 1.00 97.19 364 ALA A O 1
ATOM 2905 N N . PRO A 1 365 ? -6.386 -11.379 0.126 1.00 97.31 365 PRO A N 1
ATOM 2906 C CA . PRO A 1 365 ? -5.985 -12.603 -0.569 1.00 97.31 365 PRO A CA 1
ATOM 2907 C C . PRO A 1 365 ? -6.867 -12.962 -1.773 1.00 97.31 365 PRO A C 1
ATOM 2909 O O . PRO A 1 365 ? -6.363 -13.492 -2.760 1.00 97.31 365 PRO A O 1
ATOM 2912 N N . ALA A 1 366 ? -8.169 -12.668 -1.729 1.00 97.44 366 ALA A N 1
ATOM 2913 C CA . ALA A 1 366 ? -9.069 -12.915 -2.856 1.00 97.44 366 ALA A CA 1
ATOM 2914 C C . ALA A 1 366 ? -8.754 -12.035 -4.072 1.00 97.44 366 ALA A C 1
ATOM 2916 O O . ALA A 1 366 ? -8.775 -12.523 -5.200 1.00 97.44 366 ALA A O 1
ATOM 2917 N N . VAL A 1 367 ? -8.418 -10.764 -3.839 1.00 97.31 367 VAL A N 1
ATOM 2918 C CA . VAL A 1 367 ? -8.020 -9.834 -4.902 1.00 97.31 367 VAL A CA 1
ATOM 2919 C C . VAL A 1 367 ? -6.686 -10.269 -5.497 1.00 97.31 367 VAL A C 1
ATOM 2921 O O . VAL A 1 367 ? -6.556 -10.315 -6.714 1.00 97.31 367 VAL A O 1
ATOM 2924 N N . LEU A 1 368 ? -5.724 -10.683 -4.666 1.00 97.94 368 LEU A N 1
ATOM 2925 C CA . LEU A 1 368 ? -4.462 -11.244 -5.152 1.00 97.94 368 LEU A CA 1
ATOM 2926 C C . LEU A 1 368 ? -4.677 -12.502 -6.005 1.00 97.94 368 LEU A C 1
ATOM 2928 O O . LEU A 1 368 ? -4.071 -12.634 -7.065 1.00 97.94 368 LEU A O 1
ATOM 2932 N N . ALA A 1 369 ? -5.549 -13.416 -5.573 1.00 97.81 369 ALA A N 1
ATOM 2933 C CA . ALA A 1 369 ? -5.882 -14.606 -6.349 1.00 97.81 369 ALA A CA 1
ATOM 2934 C C . ALA A 1 369 ? -6.495 -14.251 -7.713 1.00 97.81 369 ALA A C 1
ATOM 2936 O O . ALA A 1 369 ? -6.081 -14.823 -8.721 1.00 97.81 369 ALA A O 1
ATOM 2937 N N . ASP A 1 370 ? -7.403 -13.269 -7.766 1.00 97.50 370 ASP A N 1
ATOM 2938 C CA . ASP A 1 370 ? -7.965 -12.774 -9.028 1.00 97.50 370 ASP A CA 1
ATOM 2939 C C . ASP A 1 370 ? -6.872 -12.284 -9.983 1.00 97.50 370 ASP A C 1
ATOM 2941 O O . ASP A 1 370 ? -6.870 -12.680 -11.152 1.00 97.50 370 ASP A O 1
ATOM 2945 N N . LEU A 1 371 ? -5.899 -11.511 -9.482 1.00 97.38 371 LEU A N 1
ATOM 2946 C CA . LEU A 1 371 ? -4.789 -11.021 -10.300 1.00 97.38 371 LEU A CA 1
ATOM 2947 C C . LEU A 1 371 ? -4.024 -12.174 -10.963 1.00 97.38 371 LEU A C 1
ATOM 2949 O O . LEU A 1 371 ? -3.721 -12.124 -12.153 1.00 97.38 371 LEU A O 1
ATOM 2953 N N . TYR A 1 372 ? -3.738 -13.246 -10.225 1.00 97.88 372 TYR A N 1
ATOM 2954 C CA . TYR A 1 372 ? -3.017 -14.397 -10.776 1.00 97.88 372 TYR A CA 1
ATOM 2955 C C . TYR A 1 372 ? -3.858 -15.249 -11.726 1.00 97.88 372 TYR A C 1
ATOM 2957 O O . TYR A 1 372 ? -3.320 -15.791 -12.694 1.00 97.88 372 TYR A O 1
ATOM 2965 N N . GLU A 1 373 ? -5.157 -15.375 -11.466 1.00 96.19 373 GLU A N 1
ATOM 2966 C CA . GLU A 1 373 ? -6.074 -16.167 -12.286 1.00 96.19 373 GLU A CA 1
ATOM 2967 C C . GLU A 1 373 ? -6.432 -15.479 -13.608 1.00 96.19 373 GLU A C 1
ATOM 2969 O O . GLU A 1 373 ? -6.632 -16.155 -14.618 1.00 96.19 373 GLU A O 1
ATOM 2974 N N . THR A 1 374 ? -6.518 -14.146 -13.612 1.00 95.94 374 THR A N 1
ATOM 2975 C CA . THR A 1 374 ? -7.014 -13.366 -14.756 1.00 95.94 374 THR A CA 1
ATOM 2976 C C . THR A 1 374 ? -5.916 -12.697 -15.579 1.00 95.94 374 THR A C 1
ATOM 2978 O O . THR A 1 374 ? -6.215 -12.137 -16.636 1.00 95.94 374 THR A O 1
ATOM 2981 N N . ARG A 1 375 ? -4.651 -12.768 -15.142 1.00 95.62 375 ARG A N 1
ATOM 2982 C CA . ARG A 1 375 ? -3.507 -12.244 -15.900 1.00 95.62 375 ARG A CA 1
ATOM 2983 C C . ARG A 1 375 ? -3.417 -12.843 -17.307 1.00 95.62 375 ARG A C 1
ATOM 2985 O O . ARG A 1 375 ? -3.633 -14.040 -17.531 1.00 95.62 375 ARG A O 1
ATOM 2992 N N . THR A 1 376 ? -3.051 -12.001 -18.260 1.00 95.31 376 THR A N 1
ATOM 2993 C CA . THR A 1 376 ? -2.752 -12.388 -19.638 1.00 95.31 376 THR A CA 1
ATOM 2994 C C . THR A 1 376 ? -1.300 -12.862 -19.771 1.00 95.31 376 THR A C 1
ATOM 2996 O O . THR A 1 376 ? -0.529 -12.837 -18.814 1.00 95.31 376 THR A O 1
ATOM 2999 N N . ASP A 1 377 ? -0.903 -13.289 -20.973 1.00 93.25 377 ASP A N 1
ATOM 3000 C CA . ASP A 1 377 ? 0.507 -13.591 -21.277 1.00 93.25 377 ASP A CA 1
ATOM 3001 C C . ASP A 1 377 ? 1.393 -12.330 -21.310 1.00 93.25 377 ASP A C 1
ATOM 3003 O O . ASP A 1 377 ? 2.608 -12.443 -21.364 1.00 93.25 377 ASP A O 1
ATOM 3007 N N . ASN A 1 378 ? 0.788 -11.139 -21.262 1.00 95.94 378 ASN A N 1
ATOM 3008 C CA . ASN A 1 378 ? 1.462 -9.843 -21.289 1.00 95.94 378 ASN A CA 1
ATOM 3009 C C . ASN A 1 378 ? 1.457 -9.143 -19.919 1.00 95.94 378 ASN A C 1
ATOM 3011 O O . ASN A 1 378 ? 1.879 -7.994 -19.829 1.00 95.94 378 ASN A O 1
ATOM 3015 N N . ASP A 1 379 ? 0.996 -9.820 -18.864 1.00 97.69 379 ASP A N 1
ATOM 3016 C CA . ASP A 1 379 ? 0.991 -9.300 -17.498 1.00 97.69 379 ASP A CA 1
ATOM 3017 C C . ASP A 1 379 ? 2.019 -10.069 -16.644 1.00 97.69 379 ASP A C 1
ATOM 3019 O O . ASP A 1 379 ? 1.892 -11.280 -16.416 1.00 97.69 379 ASP A O 1
ATOM 3023 N N . TYR A 1 380 ? 3.035 -9.353 -16.158 1.00 98.12 380 TYR A N 1
ATOM 3024 C CA . TYR A 1 380 ? 4.080 -9.879 -15.273 1.00 98.12 380 TYR A CA 1
ATOM 3025 C C . TYR A 1 380 ? 4.018 -9.222 -13.894 1.00 98.12 380 TYR A C 1
ATOM 3027 O O . TYR A 1 380 ? 3.773 -8.022 -13.798 1.00 98.12 380 TYR A O 1
ATOM 3035 N N . PHE A 1 381 ? 4.281 -9.971 -12.828 1.00 98.56 381 PHE A N 1
ATOM 3036 C CA . PHE A 1 381 ? 4.354 -9.451 -11.466 1.00 98.56 381 PHE A CA 1
ATOM 3037 C C . PHE A 1 381 ? 5.788 -9.459 -10.938 1.00 98.56 381 PHE A C 1
ATOM 3039 O O . PHE A 1 381 ? 6.517 -10.442 -11.070 1.00 98.56 381 PHE A O 1
ATOM 3046 N N . PHE A 1 382 ? 6.179 -8.378 -10.270 1.00 98.44 382 PHE A N 1
ATOM 3047 C CA . PHE A 1 382 ? 7.426 -8.297 -9.505 1.00 98.44 382 PHE A CA 1
ATOM 3048 C C . PHE A 1 382 ? 7.147 -7.755 -8.100 1.00 98.44 382 PHE A C 1
ATOM 3050 O O . PHE A 1 382 ? 6.089 -7.183 -7.855 1.00 98.44 382 PHE A O 1
ATOM 3057 N N . CYS A 1 383 ? 8.064 -7.940 -7.151 1.00 98.25 383 CYS A N 1
ATOM 3058 C CA . CYS A 1 383 ? 7.887 -7.403 -5.802 1.00 98.25 383 CYS A CA 1
ATOM 3059 C C . CYS A 1 383 ? 8.067 -5.885 -5.824 1.00 98.25 383 CYS A C 1
ATOM 3061 O O . CYS A 1 383 ? 9.107 -5.406 -6.269 1.00 98.25 383 CYS A O 1
ATOM 3063 N N . SER A 1 384 ? 7.078 -5.132 -5.348 1.00 95.31 384 SER A N 1
ATOM 3064 C CA . SER A 1 384 ? 7.133 -3.667 -5.353 1.00 95.31 384 SER A CA 1
ATOM 3065 C C . SER A 1 384 ? 8.156 -3.095 -4.358 1.00 95.31 384 SER A C 1
ATOM 3067 O O . SER A 1 384 ? 8.760 -3.813 -3.553 1.00 95.31 384 SER A O 1
ATOM 3069 N N . ILE A 1 385 ? 8.340 -1.775 -4.416 1.00 94.25 385 ILE A N 1
ATOM 3070 C CA . ILE A 1 385 ? 9.277 -1.018 -3.583 1.00 94.25 385 ILE A CA 1
ATOM 3071 C C . ILE A 1 385 ? 8.898 -1.090 -2.084 1.00 94.25 385 ILE A C 1
ATOM 3073 O O . ILE A 1 385 ? 7.769 -0.827 -1.701 1.00 94.25 385 ILE A O 1
ATOM 3077 N N . SER A 1 386 ? 9.770 -1.452 -1.145 1.00 95.31 386 SER A N 1
ATOM 3078 C CA . SER A 1 386 ? 11.083 -2.085 -1.313 1.00 95.31 386 SER A CA 1
ATOM 3079 C C . SER A 1 386 ? 11.091 -3.413 -0.556 1.00 95.31 386 SER A C 1
ATOM 3081 O O . SER A 1 386 ? 11.780 -3.553 0.455 1.00 95.31 386 SER A O 1
ATOM 3083 N N . GLY A 1 387 ? 10.291 -4.379 -1.015 1.00 95.44 387 GLY A N 1
ATOM 3084 C CA . GLY A 1 387 ? 10.213 -5.723 -0.439 1.00 95.44 387 GLY A CA 1
ATOM 3085 C C . GLY A 1 387 ? 8.901 -6.000 0.289 1.00 95.44 387 GLY A C 1
ATOM 3086 O O . GLY A 1 387 ? 7.824 -5.794 -0.265 1.00 95.44 387 GLY A O 1
ATOM 3087 N N . ALA A 1 388 ? 8.982 -6.479 1.534 1.00 96.00 388 ALA A N 1
ATOM 3088 C CA . ALA A 1 388 ? 7.797 -6.777 2.347 1.00 96.00 388 ALA A CA 1
ATOM 3089 C C . ALA A 1 388 ? 6.887 -5.548 2.592 1.00 96.00 388 ALA A C 1
ATOM 3091 O O . ALA A 1 388 ? 5.685 -5.691 2.824 1.00 96.00 388 ALA A O 1
ATOM 3092 N N . GLY A 1 389 ? 7.424 -4.334 2.496 1.00 95.94 389 GLY A N 1
ATOM 3093 C CA . GLY A 1 389 ? 6.634 -3.115 2.378 1.00 95.94 389 GLY A CA 1
ATOM 3094 C C . GLY A 1 389 ? 7.484 -1.905 2.012 1.00 95.94 389 GLY A C 1
ATOM 3095 O O . GLY A 1 389 ? 8.666 -2.017 1.671 1.00 95.94 389 GLY A O 1
ATOM 3096 N N . TYR A 1 390 ? 6.875 -0.727 2.072 1.00 96.44 390 TYR A N 1
ATOM 3097 C CA . TYR A 1 390 ? 7.515 0.498 1.627 1.00 96.44 390 TYR A CA 1
ATOM 3098 C C . TYR A 1 390 ? 8.542 0.991 2.649 1.00 96.44 390 TYR A C 1
ATOM 3100 O O . TYR A 1 390 ? 8.227 1.342 3.792 1.00 96.44 390 TYR A O 1
ATOM 3108 N N . CYS A 1 391 ? 9.806 0.996 2.237 1.00 96.62 391 CYS A N 1
ATOM 3109 C CA . CYS A 1 391 ? 10.925 1.512 3.007 1.00 96.62 391 CYS A CA 1
ATOM 3110 C C . CYS A 1 391 ? 12.011 2.062 2.074 1.00 96.62 391 CYS A C 1
ATOM 3112 O O . CYS A 1 391 ? 11.959 1.870 0.854 1.00 96.62 391 CYS A O 1
ATOM 3114 N N . TYR A 1 392 ? 13.018 2.713 2.664 1.00 96.31 392 TYR A N 1
ATOM 3115 C CA . TYR A 1 392 ? 14.174 3.252 1.949 1.00 96.31 392 TYR A CA 1
ATOM 3116 C C . TYR A 1 392 ? 15.452 2.483 2.303 1.00 96.31 392 TYR A C 1
ATOM 3118 O O . TYR A 1 392 ? 16.132 2.843 3.273 1.00 96.31 392 TYR A O 1
ATOM 3126 N N . PRO A 1 393 ? 15.820 1.449 1.519 1.00 95.56 393 PRO A N 1
ATOM 3127 C CA . PRO A 1 393 ? 16.989 0.614 1.804 1.00 95.56 393 PRO A CA 1
ATOM 3128 C C . PRO A 1 393 ? 18.274 1.442 1.930 1.00 95.56 393 PRO A C 1
ATOM 3130 O O . PRO A 1 393 ? 19.106 1.191 2.802 1.00 95.56 393 PRO A O 1
ATOM 3133 N N . PHE A 1 394 ? 18.390 2.478 1.096 1.00 95.31 394 PHE A N 1
ATOM 3134 C CA . PHE A 1 394 ? 19.558 3.352 0.985 1.00 95.31 394 PHE A CA 1
ATOM 3135 C C . PHE A 1 394 ? 19.486 4.628 1.837 1.00 95.31 394 PHE A C 1
ATOM 3137 O O . PHE A 1 394 ? 20.469 5.356 1.930 1.00 95.31 394 PHE A O 1
ATOM 3144 N N . LEU A 1 395 ? 18.366 4.890 2.525 1.00 93.38 395 LEU A N 1
ATOM 3145 C CA . LEU A 1 395 ? 18.200 6.068 3.396 1.00 93.38 395 LEU A CA 1
ATOM 3146 C C . LEU A 1 395 ? 18.108 5.681 4.879 1.00 93.38 395 LEU A C 1
ATOM 3148 O O . LEU A 1 395 ? 17.359 6.263 5.664 1.00 93.38 395 LEU A O 1
ATOM 3152 N N . GLY A 1 396 ? 18.924 4.703 5.277 1.00 94.50 396 GLY A N 1
ATOM 3153 C CA . GLY A 1 396 ? 19.152 4.377 6.683 1.00 94.50 396 GLY A CA 1
ATOM 3154 C C . GLY A 1 396 ? 18.129 3.431 7.307 1.00 94.50 396 GLY A C 1
ATOM 3155 O O . GLY A 1 396 ? 17.968 3.472 8.529 1.00 94.50 396 GLY A O 1
ATOM 3156 N N . TYR A 1 397 ? 17.475 2.567 6.524 1.00 98.00 397 TYR A N 1
ATOM 3157 C CA . TYR A 1 397 ? 16.619 1.512 7.074 1.00 98.00 397 TYR A CA 1
ATOM 3158 C C . TYR A 1 397 ? 17.361 0.684 8.140 1.00 98.00 397 TYR A C 1
ATOM 3160 O O . TYR A 1 397 ? 18.490 0.230 7.926 1.00 98.00 397 TYR A O 1
ATOM 3168 N N . GLY A 1 398 ? 16.753 0.555 9.319 1.00 98.44 398 GLY A N 1
ATOM 3169 C CA . GLY A 1 398 ? 17.300 -0.150 10.479 1.00 98.44 398 GLY A CA 1
ATOM 3170 C C . GLY A 1 398 ? 18.487 0.529 11.179 1.00 98.44 398 GLY A C 1
ATOM 3171 O O . GLY A 1 398 ? 19.014 -0.024 12.140 1.00 98.44 398 GLY A O 1
ATOM 3172 N N . SER A 1 399 ? 18.942 1.708 10.741 1.00 98.38 399 SER A N 1
ATOM 3173 C CA . SER A 1 399 ? 20.187 2.329 11.239 1.00 98.38 399 SER A CA 1
ATOM 3174 C C . SER A 1 399 ? 20.178 2.751 12.716 1.00 98.38 399 SER A C 1
ATOM 3176 O O . SER A 1 399 ? 21.250 2.888 13.303 1.00 98.38 399 SER A O 1
ATOM 3178 N N . LEU A 1 400 ? 19.001 2.943 13.317 1.00 98.44 400 LEU A N 1
ATOM 3179 C CA . LEU A 1 400 ? 18.811 3.304 14.728 1.00 98.44 400 LEU A CA 1
ATOM 3180 C C . LEU A 1 400 ? 18.286 2.134 15.575 1.00 98.44 400 LEU A C 1
ATOM 3182 O O . LEU A 1 400 ? 17.868 2.334 16.717 1.00 98.44 400 LEU A O 1
ATOM 3186 N N . THR A 1 401 ? 18.303 0.919 15.028 1.00 98.44 401 THR A N 1
ATOM 3187 C CA . THR A 1 401 ? 18.010 -0.301 15.789 1.00 98.44 401 THR A CA 1
ATOM 3188 C C . THR A 1 401 ? 19.221 -0.727 16.630 1.00 98.44 401 THR A C 1
ATOM 3190 O O . THR A 1 401 ? 20.351 -0.338 16.320 1.00 98.44 401 THR A O 1
ATOM 3193 N N . PRO A 1 402 ? 19.029 -1.520 17.702 1.00 97.88 402 PRO A N 1
ATOM 3194 C CA . PRO A 1 402 ? 20.139 -2.069 18.482 1.00 97.88 402 PRO A CA 1
ATOM 3195 C C . PRO A 1 402 ? 21.144 -2.895 17.663 1.00 97.88 402 PRO A C 1
ATOM 3197 O O . PRO A 1 402 ? 22.324 -2.917 18.012 1.00 97.88 402 PRO A O 1
ATOM 3200 N N . ASP A 1 403 ? 20.692 -3.558 16.592 1.00 98.19 403 ASP A N 1
ATOM 3201 C CA . ASP A 1 403 ? 21.530 -4.340 15.675 1.00 98.19 403 ASP A CA 1
ATOM 3202 C C . ASP A 1 403 ? 21.138 -4.081 14.200 1.00 98.19 403 ASP A C 1
ATOM 3204 O O . ASP A 1 403 ? 20.359 -4.841 13.610 1.00 98.19 403 ASP A O 1
ATOM 3208 N N . PRO A 1 404 ? 21.687 -3.020 13.569 1.00 98.38 404 PRO A N 1
ATOM 3209 C CA . PRO A 1 404 ? 21.335 -2.635 12.199 1.00 98.38 404 PRO A CA 1
ATOM 3210 C C . PRO A 1 404 ? 21.644 -3.694 11.137 1.00 98.38 404 PRO A C 1
ATOM 3212 O O . PRO A 1 404 ? 20.994 -3.741 10.089 1.00 98.38 404 PRO A O 1
ATOM 3215 N N . ASP A 1 405 ? 22.661 -4.526 11.369 1.00 98.31 405 ASP A N 1
ATOM 3216 C CA . ASP A 1 405 ? 23.036 -5.597 10.448 1.00 98.31 405 ASP A CA 1
ATOM 3217 C C . ASP A 1 405 ? 22.005 -6.724 10.504 1.00 98.31 405 ASP A C 1
ATOM 3219 O O . ASP A 1 405 ? 21.544 -7.186 9.456 1.00 98.31 405 ASP A O 1
ATOM 3223 N N . ARG A 1 406 ? 21.582 -7.123 11.710 1.00 98.25 406 ARG A N 1
ATOM 3224 C CA . ARG A 1 406 ? 20.519 -8.114 11.889 1.00 98.25 406 ARG A CA 1
ATOM 3225 C C . ARG A 1 406 ? 19.177 -7.609 11.368 1.00 98.25 406 ARG A C 1
ATOM 3227 O O . ARG A 1 406 ? 18.522 -8.357 10.647 1.00 98.25 406 ARG A O 1
ATOM 3234 N N . CYS A 1 407 ? 18.789 -6.369 11.675 1.00 98.56 407 CYS A N 1
ATOM 3235 C CA . CYS A 1 407 ? 17.532 -5.776 11.201 1.00 98.56 407 CYS A CA 1
ATOM 3236 C C . CYS A 1 407 ? 17.421 -5.867 9.668 1.00 98.56 407 CYS A C 1
ATOM 3238 O O . CYS A 1 407 ? 16.481 -6.472 9.148 1.00 98.56 407 CYS A O 1
ATOM 3240 N N . ARG A 1 408 ? 18.433 -5.372 8.940 1.00 98.50 408 ARG A N 1
ATOM 3241 C CA . ARG A 1 408 ? 18.455 -5.400 7.467 1.00 98.50 408 ARG A CA 1
ATOM 3242 C C . ARG A 1 408 ? 18.538 -6.809 6.892 1.00 98.50 408 ARG A C 1
ATOM 3244 O O . ARG A 1 408 ? 17.824 -7.109 5.940 1.00 98.50 408 ARG A O 1
ATOM 3251 N N . SER A 1 409 ? 19.366 -7.676 7.480 1.00 98.25 409 SER A N 1
ATOM 3252 C CA . SER A 1 409 ? 19.496 -9.063 7.016 1.00 98.25 409 SER A CA 1
ATOM 3253 C C . SER A 1 409 ? 18.167 -9.804 7.134 1.00 98.25 409 SER A C 1
ATOM 3255 O O . SER A 1 409 ? 17.733 -10.413 6.167 1.00 98.25 409 SER A O 1
ATOM 3257 N N . ARG A 1 410 ? 17.470 -9.691 8.272 1.00 97.88 410 ARG A N 1
ATOM 3258 C CA . ARG A 1 410 ? 16.159 -10.329 8.455 1.00 97.88 410 ARG A CA 1
ATOM 3259 C C . ARG A 1 410 ? 15.088 -9.747 7.536 1.00 97.88 410 ARG A C 1
ATOM 3261 O O . ARG A 1 410 ? 14.236 -10.484 7.060 1.00 97.88 410 ARG A O 1
ATOM 3268 N N . TYR A 1 411 ? 15.121 -8.442 7.274 1.00 98.50 411 TYR A N 1
ATOM 3269 C CA . TYR A 1 411 ? 14.127 -7.815 6.405 1.00 98.50 411 TYR A CA 1
ATOM 3270 C C . TYR A 1 411 ? 14.246 -8.300 4.952 1.00 98.50 411 TYR A C 1
ATOM 3272 O O . TYR A 1 411 ? 13.251 -8.700 4.351 1.00 98.50 411 TYR A O 1
ATOM 3280 N N . PHE A 1 412 ? 15.455 -8.305 4.386 1.00 98.50 412 PHE A N 1
ATOM 3281 C CA . PHE A 1 412 ? 15.647 -8.684 2.984 1.00 98.50 412 PHE A CA 1
ATOM 3282 C C . PHE A 1 412 ? 15.838 -10.192 2.791 1.00 98.50 412 PHE A C 1
ATOM 3284 O O . PHE A 1 412 ? 15.117 -10.802 2.005 1.00 98.50 412 PHE A O 1
ATOM 3291 N N . LEU A 1 413 ? 16.777 -10.806 3.518 1.00 98.19 413 LEU A N 1
ATOM 3292 C CA . LEU A 1 413 ? 17.205 -12.191 3.283 1.00 98.19 413 LEU A CA 1
ATOM 3293 C C . LEU A 1 413 ? 16.228 -13.244 3.824 1.00 98.19 413 LEU A C 1
ATOM 3295 O O . LEU A 1 413 ? 16.293 -14.386 3.379 1.00 98.19 413 LEU A O 1
ATOM 3299 N N . GLU A 1 414 ? 15.357 -12.874 4.767 1.00 96.12 414 GLU A N 1
ATOM 3300 C CA . GLU A 1 414 ? 14.312 -13.752 5.314 1.00 96.12 414 GLU A CA 1
ATOM 3301 C C . GLU A 1 414 ? 12.936 -13.243 4.867 1.00 96.12 414 GLU A C 1
ATOM 3303 O O . GLU A 1 414 ? 12.361 -13.747 3.911 1.00 96.12 414 GLU A O 1
ATOM 3308 N N . MET A 1 415 ? 12.438 -12.174 5.491 1.00 96.81 415 MET A N 1
ATOM 3309 C CA . MET A 1 415 ? 11.052 -11.723 5.357 1.00 96.81 415 MET A CA 1
ATOM 3310 C C . MET A 1 415 ? 10.644 -11.412 3.912 1.00 96.81 415 MET A C 1
ATOM 3312 O O . MET A 1 415 ? 9.605 -11.885 3.451 1.00 96.81 415 MET A O 1
ATOM 3316 N N . THR A 1 416 ? 11.452 -10.632 3.189 1.00 98.06 416 THR A N 1
ATOM 3317 C CA . THR A 1 416 ? 11.172 -10.294 1.788 1.00 98.06 416 THR A CA 1
ATOM 3318 C C . THR A 1 416 ? 11.368 -11.508 0.882 1.00 98.06 416 THR A C 1
ATOM 3320 O O . THR A 1 416 ? 10.481 -11.808 0.087 1.00 98.06 416 THR A O 1
ATOM 3323 N N . ALA A 1 417 ? 12.485 -12.231 1.010 1.00 97.88 417 ALA A N 1
ATOM 3324 C CA . ALA A 1 417 ? 12.780 -13.394 0.170 1.00 97.88 417 ALA A CA 1
ATOM 3325 C C . ALA A 1 417 ? 11.724 -14.508 0.307 1.00 97.88 417 ALA A C 1
ATOM 3327 O O . ALA A 1 417 ? 11.263 -15.050 -0.700 1.00 97.88 417 ALA A O 1
ATOM 3328 N N . ASP A 1 418 ? 11.290 -14.812 1.531 1.00 96.69 418 ASP A N 1
ATOM 3329 C CA . ASP A 1 418 ? 10.282 -15.839 1.797 1.00 96.69 418 ASP A CA 1
ATOM 3330 C C . ASP A 1 418 ? 8.919 -15.443 1.219 1.00 96.69 418 ASP A C 1
ATOM 3332 O O . ASP A 1 418 ? 8.274 -16.245 0.543 1.00 96.69 418 ASP A O 1
ATOM 3336 N N . ASN A 1 419 ? 8.504 -14.184 1.389 1.00 97.00 419 ASN A N 1
ATOM 3337 C CA . ASN A 1 419 ? 7.242 -13.699 0.833 1.00 97.00 419 ASN A CA 1
ATOM 3338 C C . ASN A 1 419 ? 7.260 -13.596 -0.699 1.00 97.00 419 ASN A C 1
ATOM 3340 O O . ASN A 1 419 ? 6.268 -13.931 -1.346 1.00 97.00 419 ASN A O 1
ATOM 3344 N N . MET A 1 420 ? 8.386 -13.198 -1.298 1.00 97.75 420 MET A N 1
ATOM 3345 C CA . MET A 1 420 ? 8.570 -13.238 -2.751 1.00 97.75 420 MET A CA 1
ATOM 3346 C C . MET A 1 420 ? 8.424 -14.662 -3.287 1.00 97.75 420 MET A C 1
ATOM 3348 O O . MET A 1 420 ? 7.693 -14.891 -4.249 1.00 97.75 420 MET A O 1
ATOM 3352 N N . LYS A 1 421 ? 9.049 -15.636 -2.619 1.00 96.62 421 LYS A N 1
ATOM 3353 C CA . LYS A 1 421 ? 8.952 -17.049 -2.987 1.00 96.62 421 LYS A CA 1
ATOM 3354 C C . LYS A 1 421 ? 7.514 -17.569 -2.930 1.00 96.62 421 LYS A C 1
ATOM 3356 O O . LYS A 1 421 ? 7.118 -18.310 -3.824 1.00 96.62 421 LYS A O 1
ATOM 3361 N N . MET A 1 422 ? 6.731 -17.180 -1.921 1.00 95.50 422 MET A N 1
ATOM 3362 C CA . MET A 1 422 ? 5.320 -17.585 -1.810 1.00 95.50 422 MET A CA 1
ATOM 3363 C C . MET A 1 422 ? 4.454 -17.088 -2.970 1.00 95.50 422 MET A C 1
ATOM 3365 O O . MET A 1 422 ? 3.424 -17.693 -3.259 1.00 95.50 422 MET A O 1
ATOM 3369 N N . LEU A 1 423 ? 4.867 -16.006 -3.628 1.00 96.56 423 LEU A N 1
ATOM 3370 C CA . LEU A 1 423 ? 4.164 -15.398 -4.754 1.00 96.56 423 LEU A CA 1
ATOM 3371 C C . LEU A 1 423 ? 4.808 -15.719 -6.110 1.00 96.56 423 LEU A C 1
ATOM 3373 O O . LEU A 1 423 ? 4.378 -15.190 -7.127 1.00 96.56 423 LEU A O 1
ATOM 3377 N N . ASP A 1 424 ? 5.831 -16.577 -6.145 1.00 97.50 424 ASP A N 1
ATOM 3378 C CA . ASP A 1 424 ? 6.622 -16.829 -7.354 1.00 97.50 424 ASP A CA 1
ATOM 3379 C C . ASP A 1 424 ? 7.142 -15.518 -7.987 1.00 97.50 424 ASP A C 1
ATOM 3381 O O . ASP A 1 424 ? 7.041 -15.277 -9.194 1.00 97.50 424 ASP A O 1
ATOM 3385 N N . LEU A 1 425 ? 7.674 -14.633 -7.139 1.00 97.94 425 LEU A N 1
ATOM 3386 C CA . LEU A 1 425 ? 8.359 -13.401 -7.523 1.00 97.94 425 LEU A CA 1
ATOM 3387 C C . LEU A 1 425 ? 9.870 -13.615 -7.427 1.00 97.94 425 LEU A C 1
ATOM 3389 O O . LEU A 1 425 ? 10.383 -14.062 -6.404 1.00 97.94 425 LEU A O 1
ATOM 3393 N N . ASP A 1 426 ? 10.596 -13.239 -8.472 1.00 97.38 426 ASP A N 1
ATOM 3394 C CA . ASP A 1 426 ? 12.058 -13.340 -8.560 1.00 97.38 426 ASP A CA 1
ATOM 3395 C C . ASP A 1 426 ? 12.717 -11.994 -8.904 1.00 97.38 426 ASP A C 1
ATOM 3397 O O . ASP A 1 426 ? 13.925 -11.916 -9.118 1.00 97.38 426 ASP A O 1
ATOM 3401 N N . MET A 1 427 ? 11.942 -10.911 -8.920 1.00 98.44 427 MET A N 1
ATOM 3402 C CA . MET A 1 427 ? 12.423 -9.558 -9.186 1.00 98.44 427 MET A CA 1
ATOM 3403 C C . MET A 1 427 ? 11.943 -8.597 -8.104 1.00 98.44 427 MET A C 1
ATOM 3405 O O . MET A 1 427 ? 10.782 -8.661 -7.694 1.00 98.44 427 MET A O 1
ATOM 3409 N N . LEU A 1 428 ? 12.835 -7.719 -7.645 1.00 98.56 428 LEU A N 1
ATOM 3410 C CA . LEU A 1 428 ? 12.587 -6.793 -6.540 1.00 98.56 428 LEU A CA 1
ATOM 3411 C C . LEU A 1 428 ? 12.743 -5.339 -6.985 1.00 98.56 428 LEU A C 1
ATOM 3413 O O . LEU A 1 428 ? 13.836 -4.905 -7.340 1.00 98.56 428 LEU A O 1
ATOM 3417 N N . GLY A 1 429 ? 11.659 -4.577 -6.893 1.00 97.81 429 GLY A N 1
ATOM 3418 C CA . GLY A 1 429 ? 11.667 -3.123 -6.916 1.00 97.81 429 GLY A CA 1
ATOM 3419 C C . GLY A 1 429 ? 12.309 -2.557 -5.659 1.00 97.81 429 GLY A C 1
ATOM 3420 O O . GLY A 1 429 ? 12.000 -3.001 -4.555 1.00 97.81 429 GLY A O 1
ATOM 3421 N N . ILE A 1 430 ? 13.168 -1.549 -5.805 1.00 95.75 430 ILE A N 1
ATOM 3422 C CA . ILE A 1 430 ? 13.662 -0.772 -4.669 1.00 95.75 430 ILE A CA 1
ATOM 3423 C C . ILE A 1 430 ? 13.541 0.730 -4.907 1.00 95.75 430 ILE A C 1
ATOM 3425 O O . ILE A 1 430 ? 13.841 1.245 -5.987 1.00 95.75 430 ILE A O 1
ATOM 3429 N N . TYR A 1 431 ? 13.146 1.436 -3.852 1.00 93.50 431 TYR A N 1
ATOM 3430 C CA . TYR A 1 431 ? 13.252 2.882 -3.786 1.00 93.50 431 TYR A CA 1
ATOM 3431 C C . TYR A 1 431 ? 14.725 3.295 -3.718 1.00 93.50 431 TYR A C 1
ATOM 3433 O O . TYR A 1 431 ? 15.522 2.714 -2.974 1.00 93.50 431 TYR A O 1
ATOM 3441 N N . THR A 1 432 ? 15.074 4.337 -4.464 1.00 89.69 432 THR A N 1
ATOM 3442 C CA . THR A 1 432 ? 16.427 4.897 -4.539 1.00 89.69 432 THR A CA 1
ATOM 3443 C C . THR A 1 432 ? 16.391 6.396 -4.299 1.00 89.69 432 THR A C 1
ATOM 3445 O O . THR A 1 432 ? 15.329 6.992 -4.169 1.00 89.69 432 THR A O 1
ATOM 3448 N N . HIS A 1 433 ? 17.554 7.039 -4.277 1.00 85.19 433 HIS A N 1
ATOM 3449 C CA . HIS A 1 433 ? 17.622 8.495 -4.197 1.00 85.19 433 HIS A CA 1
ATOM 3450 C C . HIS A 1 433 ? 16.826 9.163 -5.334 1.00 85.19 433 HIS A C 1
ATOM 3452 O O . HIS A 1 433 ? 16.857 8.651 -6.455 1.00 85.19 433 HIS A O 1
ATOM 3458 N N . PRO A 1 434 ? 16.149 10.298 -5.078 1.00 77.50 434 PRO A N 1
ATOM 3459 C CA . PRO A 1 434 ? 15.357 10.978 -6.099 1.00 77.50 434 PRO A CA 1
ATOM 3460 C C . PRO A 1 434 ? 16.212 11.637 -7.191 1.00 77.50 434 PRO A C 1
ATOM 3462 O O . PRO A 1 434 ? 15.761 11.734 -8.322 1.00 77.50 434 PRO A O 1
ATOM 3465 N N . ASP A 1 435 ? 17.445 12.060 -6.905 1.00 82.44 435 ASP A N 1
ATOM 3466 C CA . ASP A 1 435 ? 18.189 12.923 -7.842 1.00 82.44 435 ASP A CA 1
ATOM 3467 C C . ASP A 1 435 ? 19.586 12.416 -8.213 1.00 82.44 435 ASP A C 1
ATOM 3469 O O . ASP A 1 435 ? 20.270 13.048 -9.014 1.00 82.44 435 ASP A O 1
ATOM 3473 N N . ILE A 1 436 ? 20.035 11.293 -7.649 1.00 89.44 436 ILE A N 1
ATOM 3474 C CA . ILE A 1 436 ? 21.400 10.789 -7.860 1.00 89.44 436 ILE A CA 1
ATOM 3475 C C . ILE A 1 436 ? 21.405 9.313 -8.251 1.00 89.44 436 ILE A C 1
ATOM 3477 O O . ILE A 1 436 ? 20.535 8.538 -7.843 1.00 89.44 436 ILE A O 1
ATOM 3481 N N . ALA A 1 437 ? 22.404 8.917 -9.042 1.00 92.25 437 ALA A N 1
ATOM 3482 C CA . ALA A 1 437 ? 22.703 7.508 -9.267 1.00 92.25 437 ALA A CA 1
ATOM 3483 C C . ALA A 1 437 ? 23.168 6.824 -7.974 1.00 92.25 437 ALA A C 1
ATOM 3485 O O . ALA A 1 437 ? 23.535 7.476 -6.993 1.00 92.25 437 ALA A O 1
ATOM 3486 N N . TRP A 1 438 ? 23.192 5.488 -7.986 1.00 94.56 438 TRP A N 1
ATOM 3487 C CA . TRP A 1 438 ? 23.708 4.724 -6.855 1.00 94.56 438 TRP A CA 1
ATOM 3488 C C . TRP A 1 438 ? 25.144 5.129 -6.533 1.00 94.56 438 TRP A C 1
ATOM 3490 O O . TRP A 1 438 ? 26.037 5.116 -7.389 1.00 94.56 438 TRP A O 1
ATOM 3500 N N . THR A 1 439 ? 25.378 5.412 -5.262 1.00 94.44 439 THR A N 1
ATOM 3501 C CA . THR A 1 439 ? 26.700 5.636 -4.689 1.00 94.44 439 THR A CA 1
ATOM 3502 C C . THR A 1 439 ? 27.437 4.307 -4.474 1.00 94.44 439 THR A C 1
ATOM 3504 O O . THR A 1 439 ? 26.907 3.213 -4.696 1.00 94.44 439 THR A O 1
ATOM 3507 N N . GLN A 1 440 ? 28.701 4.369 -4.048 1.00 95.25 440 GLN A N 1
ATOM 3508 C CA . GLN A 1 440 ? 29.424 3.163 -3.628 1.00 95.25 440 GLN A CA 1
ATOM 3509 C C . GLN A 1 440 ? 28.821 2.548 -2.354 1.00 95.25 440 GLN A C 1
ATOM 3511 O O . GLN A 1 440 ? 28.876 1.332 -2.182 1.00 95.25 440 GLN A O 1
ATOM 3516 N N . GLU A 1 441 ? 28.248 3.373 -1.475 1.00 95.81 441 GLU A N 1
ATOM 3517 C CA . GLU A 1 441 ? 27.603 2.928 -0.236 1.00 95.81 441 GLU A CA 1
ATOM 3518 C C . GLU A 1 441 ? 26.308 2.166 -0.543 1.00 95.81 441 GLU A C 1
ATOM 3520 O O . GLU A 1 441 ? 26.096 1.085 0.005 1.00 95.81 441 GLU A O 1
ATOM 3525 N N . ASP A 1 442 ? 25.507 2.650 -1.497 1.00 96.06 442 ASP A N 1
ATOM 3526 C CA . ASP A 1 442 ? 24.291 1.960 -1.953 1.00 96.06 442 ASP A CA 1
ATOM 3527 C C . ASP A 1 442 ? 24.616 0.566 -2.501 1.00 96.06 442 ASP A C 1
ATOM 3529 O O . ASP A 1 442 ? 23.977 -0.421 -2.133 1.00 96.06 442 ASP A O 1
ATOM 3533 N N . ARG A 1 443 ? 25.681 0.459 -3.311 1.00 96.00 443 ARG A N 1
ATOM 3534 C CA . ARG A 1 443 ? 26.167 -0.832 -3.824 1.00 96.00 443 ARG A CA 1
ATOM 3535 C C . ARG A 1 443 ? 26.573 -1.777 -2.698 1.00 96.00 443 ARG A C 1
ATOM 3537 O O . ARG A 1 443 ? 26.189 -2.937 -2.727 1.00 96.00 443 ARG A O 1
ATOM 3544 N N . GLN A 1 444 ? 27.275 -1.290 -1.675 1.00 97.00 444 GLN A N 1
ATOM 3545 C CA . GLN A 1 444 ? 27.656 -2.119 -0.524 1.00 97.00 444 GLN A CA 1
ATOM 3546 C C . GLN A 1 444 ? 26.439 -2.595 0.282 1.00 97.00 444 GLN A C 1
ATOM 3548 O O . GLN A 1 444 ? 26.429 -3.723 0.779 1.00 97.00 444 GLN A O 1
ATOM 3553 N N . ILE A 1 445 ? 25.406 -1.757 0.418 1.00 97.25 445 ILE A N 1
ATOM 3554 C CA . ILE A 1 445 ? 24.139 -2.149 1.051 1.00 97.25 445 ILE A CA 1
ATOM 3555 C C . ILE A 1 445 ? 23.464 -3.245 0.217 1.00 97.25 445 ILE A C 1
ATOM 3557 O O . ILE A 1 445 ? 23.068 -4.272 0.773 1.00 97.25 445 ILE A O 1
ATOM 3561 N N . ALA A 1 446 ? 23.372 -3.064 -1.102 1.00 97.94 446 ALA A N 1
ATOM 3562 C CA . ALA A 1 446 ? 22.768 -4.042 -1.999 1.00 97.94 446 ALA A CA 1
ATOM 3563 C C . ALA A 1 446 ? 23.531 -5.379 -2.000 1.00 97.94 446 ALA A C 1
ATOM 3565 O O . ALA A 1 446 ? 22.919 -6.428 -1.807 1.00 97.94 446 ALA A O 1
ATOM 3566 N N . GLU A 1 447 ? 24.862 -5.350 -2.108 1.00 97.88 447 GLU A N 1
ATOM 3567 C CA . GLU A 1 447 ? 25.736 -6.530 -2.047 1.00 97.88 447 GLU A CA 1
ATOM 3568 C C . GLU A 1 447 ? 25.582 -7.313 -0.742 1.00 97.88 447 GLU A C 1
ATOM 3570 O O . GLU A 1 447 ? 25.627 -8.543 -0.746 1.00 97.88 447 GLU A O 1
ATOM 3575 N N . LYS A 1 448 ? 25.404 -6.612 0.382 1.00 98.00 448 LYS A N 1
ATOM 3576 C CA . LYS A 1 448 ? 25.329 -7.249 1.697 1.00 98.00 448 LYS A CA 1
ATOM 3577 C C . LYS A 1 448 ? 23.944 -7.809 2.013 1.00 98.00 448 LYS A C 1
ATOM 3579 O O . LYS A 1 448 ? 23.868 -8.865 2.637 1.00 98.00 448 LYS A O 1
ATOM 3584 N N . TYR A 1 449 ? 22.871 -7.114 1.633 1.00 98.06 449 TYR A N 1
ATOM 3585 C CA . TYR A 1 449 ? 21.522 -7.444 2.111 1.00 98.06 449 TYR A CA 1
ATOM 3586 C C . TYR A 1 449 ? 20.523 -7.817 1.019 1.00 98.06 449 TYR A C 1
ATOM 3588 O O . TYR A 1 449 ? 19.555 -8.491 1.339 1.00 98.06 449 TYR A O 1
ATOM 3596 N N . ILE A 1 450 ? 20.723 -7.404 -0.234 1.00 98.19 450 ILE A N 1
ATOM 3597 C CA . ILE A 1 450 ? 19.722 -7.569 -1.301 1.00 98.19 450 ILE A CA 1
ATOM 3598 C C . ILE A 1 450 ? 20.150 -8.657 -2.286 1.00 98.19 450 ILE A C 1
ATOM 3600 O O . ILE A 1 450 ? 19.448 -9.644 -2.456 1.00 98.19 450 ILE A O 1
ATOM 3604 N N . PHE A 1 451 ? 21.325 -8.534 -2.903 1.00 98.25 451 PHE A N 1
ATOM 3605 C CA . PHE A 1 451 ? 21.808 -9.518 -3.881 1.00 98.25 451 PHE A CA 1
ATOM 3606 C C . PHE A 1 451 ? 21.912 -10.957 -3.341 1.00 98.25 451 PHE A C 1
ATOM 3608 O O . PHE A 1 451 ? 21.697 -11.881 -4.122 1.00 98.25 451 PHE A O 1
ATOM 3615 N N . PRO A 1 452 ? 22.187 -11.199 -2.042 1.00 98.00 452 PRO A N 1
ATOM 3616 C CA . PRO A 1 452 ? 22.198 -12.556 -1.497 1.00 98.00 452 PRO A CA 1
ATOM 3617 C C . PRO A 1 452 ? 20.808 -13.165 -1.249 1.00 98.00 452 PRO A C 1
ATOM 3619 O O . PRO A 1 452 ? 20.737 -14.296 -0.763 1.00 98.00 452 PRO A O 1
ATOM 3622 N N . MET A 1 453 ? 19.712 -12.444 -1.518 1.00 97.81 453 MET A N 1
ATOM 3623 C CA . MET A 1 453 ? 18.354 -12.961 -1.338 1.00 97.81 453 MET A CA 1
ATOM 3624 C C . MET A 1 453 ? 18.134 -14.229 -2.166 1.00 97.81 453 MET A C 1
ATOM 3626 O O . MET A 1 453 ? 18.388 -14.274 -3.371 1.00 97.81 453 MET A O 1
ATOM 3630 N N . SER A 1 454 ? 17.616 -15.270 -1.517 1.00 95.88 454 SER A N 1
ATOM 3631 C CA . SER A 1 454 ? 17.312 -16.536 -2.183 1.00 95.88 454 SER A CA 1
ATOM 3632 C C . SER A 1 454 ? 16.246 -16.339 -3.264 1.00 95.88 454 SER A C 1
ATOM 3634 O O . SER A 1 454 ? 15.181 -15.793 -2.991 1.00 95.88 454 SER A O 1
ATOM 3636 N N . GLY A 1 455 ? 16.523 -16.802 -4.486 1.00 94.94 455 GLY A N 1
ATOM 3637 C CA . GLY A 1 455 ? 15.587 -16.730 -5.613 1.00 94.94 455 GLY A CA 1
ATOM 3638 C C . GLY A 1 455 ? 15.543 -15.387 -6.350 1.00 94.94 455 GLY A C 1
ATOM 3639 O O . GLY A 1 455 ? 14.877 -15.307 -7.378 1.00 94.94 455 GLY A O 1
ATOM 3640 N N . LEU A 1 456 ? 16.270 -14.362 -5.892 1.00 98.38 456 LEU A N 1
ATOM 3641 C CA . LEU A 1 456 ? 16.345 -13.077 -6.586 1.00 98.38 456 LEU A CA 1
ATOM 3642 C C . LEU A 1 456 ? 17.131 -13.210 -7.901 1.00 98.38 456 LEU A C 1
ATOM 3644 O O . LEU A 1 456 ? 18.275 -13.663 -7.912 1.00 98.38 456 LEU A O 1
ATOM 3648 N N . ARG A 1 457 ? 16.527 -12.777 -9.009 1.00 97.69 457 ARG A N 1
ATOM 3649 C CA . ARG A 1 457 ? 17.151 -12.666 -10.334 1.00 97.69 457 ARG A CA 1
ATOM 3650 C C . ARG A 1 457 ? 17.516 -11.238 -10.695 1.00 97.69 457 ARG A C 1
ATOM 3652 O O . ARG A 1 457 ? 18.599 -11.025 -11.240 1.00 97.69 457 ARG A O 1
ATOM 3659 N N . SER A 1 458 ? 16.643 -10.279 -10.392 1.00 98.44 458 SER A N 1
ATOM 3660 C CA . SER A 1 458 ? 16.833 -8.890 -10.819 1.00 98.44 458 SER A CA 1
ATOM 3661 C C . SER A 1 458 ? 16.363 -7.878 -9.785 1.00 98.44 458 SER A C 1
ATOM 3663 O O . SER A 1 458 ? 15.348 -8.072 -9.119 1.00 98.44 458 SER A O 1
ATOM 3665 N N . VAL A 1 459 ? 17.075 -6.758 -9.705 1.00 98.50 459 VAL A N 1
ATOM 3666 C CA . VAL A 1 459 ? 16.650 -5.558 -8.986 1.00 98.50 459 VAL A CA 1
ATOM 3667 C C . VAL A 1 459 ? 16.148 -4.521 -9.988 1.00 98.50 459 VAL A C 1
ATOM 3669 O O . VAL A 1 459 ? 16.876 -4.125 -10.898 1.00 98.50 459 VAL A O 1
ATOM 3672 N N . VAL A 1 460 ? 14.914 -4.063 -9.789 1.00 97.38 460 VAL A N 1
ATOM 3673 C CA . VAL A 1 460 ? 14.291 -2.937 -10.492 1.00 97.38 460 VAL A CA 1
ATOM 3674 C C . VAL A 1 460 ? 14.531 -1.686 -9.660 1.00 97.38 460 VAL A C 1
ATOM 3676 O O . VAL A 1 460 ? 14.042 -1.557 -8.540 1.00 97.38 460 VAL A O 1
ATOM 3679 N N . SER A 1 461 ? 15.343 -0.778 -10.175 1.00 94.94 461 SER A N 1
ATOM 3680 C CA . SER A 1 461 ? 15.937 0.288 -9.382 1.00 94.94 461 SER A CA 1
ATOM 3681 C C . SER A 1 461 ? 15.366 1.657 -9.733 1.00 94.94 461 SER A C 1
ATOM 3683 O O . SER A 1 461 ? 15.529 2.141 -10.858 1.00 94.94 461 SER A O 1
ATOM 3685 N N . GLY A 1 462 ? 14.758 2.290 -8.727 1.00 89.56 462 GLY A N 1
ATOM 3686 C CA . GLY A 1 462 ? 14.257 3.657 -8.785 1.00 89.56 462 GLY A CA 1
ATOM 3687 C C . GLY A 1 462 ? 12.844 3.771 -9.349 1.00 89.56 462 GLY A C 1
ATOM 3688 O O . GLY A 1 462 ? 12.432 3.020 -10.232 1.00 89.56 462 GLY A O 1
ATOM 3689 N N . MET A 1 463 ? 12.094 4.746 -8.834 1.00 87.38 463 MET A N 1
ATOM 3690 C CA . MET A 1 463 ? 10.758 5.066 -9.343 1.00 87.38 463 MET A CA 1
ATOM 3691 C C . MET A 1 463 ? 10.833 5.893 -10.622 1.00 87.38 463 MET A C 1
ATOM 3693 O O . MET A 1 463 ? 10.008 5.702 -11.498 1.00 87.38 463 MET A O 1
ATOM 3697 N N . HIS A 1 464 ? 11.849 6.736 -10.796 1.00 88.31 464 HIS A N 1
ATOM 3698 C CA . HIS A 1 464 ? 12.066 7.551 -11.995 1.00 88.31 464 HIS A CA 1
ATOM 3699 C C . HIS A 1 464 ? 13.533 7.606 -12.395 1.00 88.31 464 HIS A C 1
ATOM 3701 O O . HIS A 1 464 ? 14.423 7.191 -11.653 1.00 88.31 464 HIS A O 1
ATOM 3707 N N . ARG A 1 465 ? 13.773 8.166 -13.581 1.00 91.75 465 ARG A N 1
ATOM 3708 C CA . ARG A 1 465 ? 15.104 8.450 -14.099 1.00 91.75 465 ARG A CA 1
ATOM 3709 C C . ARG A 1 465 ? 15.869 9.398 -13.183 1.00 91.75 465 ARG A C 1
ATOM 3711 O O . ARG A 1 465 ? 15.486 10.555 -13.026 1.00 91.75 465 ARG A O 1
ATOM 3718 N N . THR A 1 466 ? 17.022 8.946 -12.707 1.00 89.75 466 THR A N 1
ATOM 3719 C CA . THR A 1 466 ? 18.036 9.811 -12.092 1.00 89.75 466 THR A CA 1
ATOM 3720 C C . THR A 1 466 ? 19.102 10.195 -13.130 1.00 89.75 466 THR A C 1
ATOM 3722 O O . THR A 1 466 ? 18.794 10.836 -14.138 1.00 89.75 466 THR A O 1
ATOM 3725 N N . GLU A 1 467 ? 20.354 9.782 -12.945 1.00 90.88 467 GLU A N 1
ATOM 3726 C CA . GLU A 1 467 ? 21.463 10.051 -13.875 1.00 90.88 467 GLU A CA 1
ATOM 3727 C C . GLU A 1 467 ? 21.623 8.955 -14.951 1.00 90.88 467 GLU A C 1
ATOM 3729 O O . GLU A 1 467 ? 22.571 8.983 -15.739 1.00 90.88 467 GLU A O 1
ATOM 3734 N N . TYR A 1 468 ? 20.710 7.978 -14.986 1.00 94.69 468 TYR A N 1
ATOM 3735 C CA . TYR A 1 468 ? 20.778 6.830 -15.888 1.00 94.69 468 TYR A CA 1
ATOM 3736 C C . TYR A 1 468 ? 20.158 7.096 -17.269 1.00 94.69 468 TYR A C 1
ATOM 3738 O O . TYR A 1 468 ? 19.134 7.768 -17.407 1.00 94.69 468 TYR A O 1
ATOM 3746 N N . THR A 1 469 ? 20.775 6.502 -18.288 1.00 96.75 469 THR A N 1
ATOM 3747 C CA . THR A 1 469 ? 20.287 6.339 -19.665 1.00 96.75 469 THR A CA 1
ATOM 3748 C C . THR A 1 469 ? 20.365 4.859 -20.042 1.00 96.75 469 THR A C 1
ATOM 3750 O O . THR A 1 469 ? 21.007 4.064 -19.353 1.00 96.75 469 THR A O 1
ATOM 3753 N N . ALA A 1 470 ? 19.757 4.447 -21.155 1.00 97.12 470 ALA A N 1
ATOM 3754 C CA . ALA A 1 470 ? 19.818 3.048 -21.589 1.00 97.12 470 ALA A CA 1
ATOM 3755 C C . ALA A 1 470 ? 21.256 2.526 -21.794 1.00 97.12 470 ALA A C 1
ATOM 3757 O O . ALA A 1 470 ? 21.488 1.320 -21.692 1.00 97.12 470 ALA A O 1
ATOM 3758 N N . GLY A 1 471 ? 22.225 3.410 -22.053 1.00 96.38 471 GLY A N 1
ATOM 3759 C CA . GLY A 1 471 ? 23.641 3.073 -22.190 1.00 96.38 471 GLY A CA 1
ATOM 3760 C C . GLY A 1 471 ? 24.357 2.690 -20.887 1.00 96.38 471 GLY A C 1
ATOM 3761 O O . GLY A 1 471 ? 25.388 2.020 -20.951 1.00 96.38 471 GLY A O 1
ATOM 3762 N N . ASN A 1 472 ? 23.843 3.081 -19.714 1.00 95.88 472 ASN A N 1
ATOM 3763 C CA . ASN A 1 472 ? 24.482 2.816 -18.414 1.00 95.88 472 ASN A CA 1
ATOM 3764 C C . ASN A 1 472 ? 23.529 2.285 -17.323 1.00 95.88 472 ASN A C 1
ATOM 3766 O O . ASN A 1 472 ? 23.959 2.087 -16.189 1.00 95.88 472 ASN A O 1
ATOM 3770 N N . ALA A 1 473 ? 22.258 2.048 -17.651 1.00 96.88 473 ALA A N 1
ATOM 3771 C CA . ALA A 1 473 ? 21.216 1.656 -16.704 1.00 96.88 473 ALA A CA 1
ATOM 3772 C C . ALA A 1 473 ? 21.259 0.187 -16.255 1.00 96.88 473 ALA A C 1
ATOM 3774 O O . ALA A 1 473 ? 20.394 -0.218 -15.485 1.00 96.88 473 ALA A O 1
ATOM 3775 N N . HIS A 1 474 ? 22.209 -0.626 -16.724 1.00 97.19 474 HIS A N 1
ATOM 3776 C CA . HIS A 1 474 ? 22.168 -2.074 -16.503 1.00 97.19 474 HIS A CA 1
ATOM 3777 C C . HIS A 1 474 ? 23.515 -2.626 -16.045 1.00 97.19 474 HIS A C 1
ATOM 3779 O O . HIS A 1 474 ? 24.533 -2.414 -16.705 1.00 97.19 474 HIS A O 1
ATOM 3785 N N . GLU A 1 475 ? 23.515 -3.383 -14.950 1.00 95.62 475 GLU A N 1
ATOM 3786 C CA . GLU A 1 475 ? 24.710 -4.028 -14.393 1.00 95.62 475 GLU A CA 1
ATOM 3787 C C . GLU A 1 475 ? 24.420 -5.462 -13.916 1.00 95.62 475 GLU A C 1
ATOM 3789 O O . GLU A 1 475 ? 23.274 -5.834 -13.671 1.00 95.62 475 GLU A O 1
ATOM 3794 N N . LEU A 1 476 ? 25.463 -6.300 -13.841 1.00 95.75 476 LEU A N 1
ATOM 3795 C CA . LEU A 1 476 ? 25.379 -7.692 -13.382 1.00 95.75 476 LEU A CA 1
ATOM 3796 C C . LEU A 1 476 ? 26.299 -7.897 -12.174 1.00 95.75 476 LEU A C 1
ATOM 3798 O O . LEU A 1 476 ? 27.511 -7.702 -12.285 1.00 95.75 476 LEU A O 1
ATOM 3802 N N . HIS A 1 477 ? 25.732 -8.359 -11.062 1.00 93.44 477 HIS A N 1
ATOM 3803 C CA . HIS A 1 477 ? 26.422 -8.663 -9.808 1.00 93.44 477 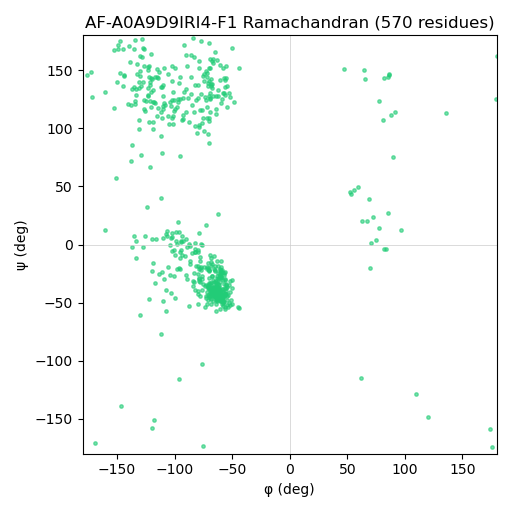HIS A CA 1
ATOM 3804 C C . HIS A 1 477 ? 26.265 -10.141 -9.464 1.00 93.44 477 HIS A C 1
ATOM 3806 O O . HIS A 1 477 ? 25.237 -10.584 -8.953 1.00 93.44 477 HIS A O 1
ATOM 3812 N N . GLY A 1 478 ? 27.295 -10.932 -9.774 1.00 90.50 478 GLY A N 1
ATOM 3813 C CA . GLY A 1 478 ? 27.178 -12.389 -9.732 1.00 90.50 478 GLY A CA 1
ATOM 3814 C C . GLY A 1 478 ? 26.114 -12.854 -10.727 1.00 90.50 478 GLY A C 1
ATOM 3815 O O . GLY A 1 478 ? 26.274 -12.644 -11.928 1.00 90.50 478 GLY A O 1
ATOM 3816 N N . ASP A 1 479 ? 25.029 -13.434 -10.216 1.00 91.75 479 ASP A N 1
ATOM 3817 C CA . ASP A 1 479 ? 23.882 -13.871 -11.018 1.00 91.75 479 ASP A CA 1
ATOM 3818 C C . ASP A 1 479 ? 22.694 -12.893 -10.965 1.00 91.75 479 ASP A C 1
ATOM 3820 O O . ASP A 1 479 ? 21.728 -13.080 -11.706 1.00 91.75 479 ASP A O 1
ATOM 3824 N N . VAL A 1 480 ? 22.764 -11.829 -10.157 1.00 97.94 480 VAL A N 1
ATOM 3825 C CA . VAL A 1 480 ? 21.690 -10.835 -10.010 1.00 97.94 480 VAL A CA 1
ATOM 3826 C C . VAL A 1 480 ? 21.941 -9.650 -10.937 1.00 97.94 480 VAL A C 1
ATOM 3828 O O . VAL A 1 480 ? 23.007 -9.038 -10.895 1.00 97.94 480 VAL A O 1
ATOM 3831 N N . SER A 1 481 ? 20.971 -9.315 -11.784 1.00 98.25 481 SER A N 1
ATOM 3832 C CA . SER A 1 481 ? 21.017 -8.103 -12.607 1.00 98.25 481 SER A CA 1
ATOM 3833 C C . SER A 1 481 ? 20.406 -6.919 -11.867 1.00 98.25 481 SER A C 1
ATOM 3835 O O . SER A 1 481 ? 19.549 -7.076 -10.998 1.00 98.25 481 SER A O 1
ATOM 3837 N N . VAL A 1 482 ? 20.843 -5.716 -12.210 1.00 98.12 482 VAL A N 1
ATOM 3838 C CA . VAL A 1 482 ? 20.224 -4.467 -11.770 1.00 98.12 482 VAL A CA 1
ATOM 3839 C C . VAL A 1 482 ? 19.842 -3.693 -13.016 1.00 98.12 482 VAL A C 1
ATOM 3841 O O . VAL A 1 482 ? 20.683 -3.476 -13.889 1.00 98.12 482 VAL A O 1
ATOM 3844 N N . HIS A 1 483 ? 18.582 -3.283 -13.080 1.00 98.00 483 HIS A N 1
ATOM 3845 C CA . HIS A 1 483 ? 18.034 -2.450 -14.140 1.00 98.00 483 HIS A CA 1
ATOM 3846 C C . HIS A 1 483 ? 17.547 -1.145 -13.515 1.00 98.00 483 HIS A C 1
ATOM 3848 O O . HIS A 1 483 ? 16.730 -1.162 -12.596 1.00 98.00 483 HIS A O 1
ATOM 3854 N N . HIS A 1 484 ? 18.063 -0.014 -13.983 1.00 96.94 484 HIS A N 1
ATOM 3855 C CA . HIS A 1 484 ? 17.695 1.323 -13.525 1.00 96.94 484 HIS A CA 1
ATOM 3856 C C . HIS A 1 484 ? 16.647 1.940 -14.442 1.00 96.94 484 HIS A C 1
ATOM 3858 O O . HIS A 1 484 ? 16.704 1.788 -15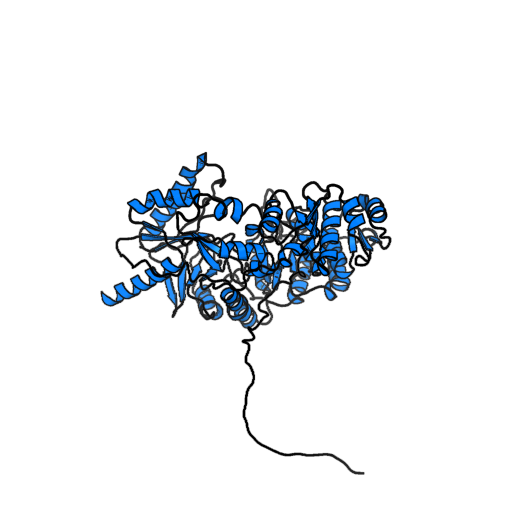.664 1.00 96.94 484 HIS A O 1
ATOM 3864 N N . ASN A 1 485 ? 15.662 2.612 -13.851 1.00 95.12 485 ASN A N 1
ATOM 3865 C CA . ASN A 1 485 ? 14.623 3.265 -14.627 1.00 95.12 485 ASN A CA 1
ATOM 3866 C C . ASN A 1 485 ? 15.201 4.449 -15.418 1.00 95.12 485 ASN A C 1
ATOM 3868 O O . ASN A 1 485 ? 16.021 5.214 -14.904 1.00 95.12 485 ASN A O 1
ATOM 3872 N N . VAL A 1 486 ? 14.770 4.599 -16.671 1.00 95.62 486 VAL A N 1
ATOM 3873 C CA . VAL A 1 486 ? 15.256 5.642 -17.585 1.00 95.62 486 VAL A CA 1
ATOM 3874 C C . VAL A 1 486 ? 14.180 6.643 -17.996 1.00 95.62 486 VAL A C 1
ATOM 3876 O O . VAL A 1 486 ? 14.469 7.527 -18.795 1.00 95.62 486 VAL A O 1
ATOM 3879 N N . THR A 1 487 ? 12.961 6.562 -17.456 1.00 95.81 487 THR A N 1
ATOM 3880 C CA . THR A 1 487 ? 11.902 7.560 -17.696 1.00 95.81 487 THR A CA 1
ATOM 3881 C C . THR A 1 487 ? 11.537 8.343 -16.443 1.00 95.81 487 THR A C 1
ATOM 3883 O O . THR A 1 487 ? 11.599 7.839 -15.320 1.00 95.81 487 THR A O 1
ATOM 3886 N N . PHE A 1 488 ? 11.141 9.598 -16.632 1.00 93.38 488 PHE A N 1
ATOM 3887 C CA . PHE A 1 488 ? 10.631 10.474 -15.584 1.00 93.38 488 PHE A CA 1
ATOM 3888 C C . PHE A 1 488 ? 9.128 10.735 -15.786 1.00 93.38 488 PHE A C 1
ATOM 3890 O O . PHE A 1 488 ? 8.671 10.989 -16.907 1.00 93.38 488 PHE A O 1
ATOM 3897 N N . TRP A 1 489 ? 8.331 10.670 -14.715 1.00 89.12 489 TRP A N 1
ATOM 3898 C CA . TRP A 1 489 ? 6.888 10.921 -14.812 1.00 89.12 489 TRP A CA 1
ATOM 3899 C C . TRP A 1 489 ? 6.585 12.392 -15.114 1.00 89.12 489 TRP A C 1
ATOM 3901 O O . TRP A 1 489 ? 7.322 13.299 -14.744 1.00 89.12 489 TRP A O 1
ATOM 3911 N N . SER A 1 490 ? 5.462 12.659 -15.774 1.00 88.69 490 SER A N 1
ATOM 3912 C CA . SER A 1 490 ? 5.047 14.042 -16.020 1.00 88.69 490 SER A CA 1
ATOM 3913 C C . SER A 1 490 ? 4.576 14.720 -14.732 1.00 88.69 490 SER A C 1
ATOM 3915 O O . SER A 1 490 ? 3.832 14.124 -13.956 1.00 88.69 490 SER A O 1
ATOM 3917 N N . MET A 1 491 ? 4.958 15.986 -14.547 1.00 86.94 491 MET A N 1
ATOM 3918 C CA . MET A 1 491 ? 4.394 16.866 -13.512 1.00 86.94 491 MET A CA 1
ATOM 3919 C C . MET A 1 491 ? 3.068 17.511 -13.956 1.00 86.94 491 MET A C 1
ATOM 3921 O O . MET A 1 491 ? 2.421 18.202 -13.169 1.00 86.94 491 MET A O 1
ATOM 3925 N N . GLU A 1 492 ? 2.664 17.329 -15.218 1.00 88.56 492 GLU A N 1
ATOM 3926 C CA . GLU A 1 492 ? 1.335 17.715 -15.692 1.00 88.56 492 GLU A CA 1
ATOM 3927 C C . GLU A 1 492 ? 0.283 16.729 -15.183 1.00 88.56 492 GLU A C 1
ATOM 3929 O O . GLU A 1 492 ? 0.544 15.535 -15.082 1.00 88.56 492 GLU A O 1
ATOM 3934 N N . ASN A 1 493 ? -0.929 17.211 -14.910 1.00 86.44 493 ASN A N 1
ATOM 3935 C CA . ASN A 1 493 ? -2.024 16.350 -14.477 1.00 86.44 493 ASN A CA 1
ATOM 3936 C C . ASN A 1 493 ? -2.668 15.652 -15.684 1.00 86.44 493 ASN A C 1
ATOM 3938 O O . ASN A 1 493 ? -3.533 16.230 -16.350 1.00 86.44 493 ASN A O 1
ATOM 3942 N N . PHE A 1 494 ? -2.253 14.415 -15.963 1.00 90.00 494 PHE A N 1
ATOM 3943 C CA . PHE A 1 494 ? -2.841 13.607 -17.027 1.00 90.00 494 PHE A CA 1
ATOM 3944 C C . PHE A 1 494 ? -3.923 12.678 -16.489 1.00 90.00 494 PHE A C 1
ATOM 3946 O O . PHE A 1 494 ? -3.713 11.472 -16.388 1.00 90.00 494 PHE A O 1
ATOM 3953 N N . VAL A 1 495 ? -5.100 13.230 -16.195 1.00 90.38 495 VAL A N 1
ATOM 3954 C CA . VAL A 1 495 ? -6.252 12.454 -15.711 1.00 90.38 495 VAL A CA 1
ATOM 3955 C C . VAL A 1 495 ? -6.476 11.215 -16.593 1.00 90.38 495 VAL A C 1
ATOM 3957 O O . VAL A 1 495 ? -6.567 11.312 -17.818 1.00 90.38 495 VAL A O 1
ATOM 3960 N N . TRP A 1 496 ? -6.463 10.031 -15.983 1.00 87.75 496 TRP A N 1
ATOM 3961 C CA . TRP A 1 496 ? -6.357 8.744 -16.682 1.00 87.75 496 TRP A CA 1
ATOM 3962 C C . TRP A 1 496 ? -7.539 8.433 -17.625 1.00 87.75 496 TRP A C 1
ATOM 3964 O O . TRP A 1 496 ? -7.346 7.816 -18.678 1.00 87.75 496 TRP A O 1
ATOM 3974 N N . ASP A 1 497 ? -8.747 8.878 -17.277 1.00 89.06 497 ASP A N 1
ATOM 3975 C CA . ASP A 1 497 ? -9.995 8.632 -18.010 1.00 89.06 497 ASP A CA 1
ATOM 3976 C C . ASP A 1 497 ? -10.350 9.739 -19.019 1.00 89.06 497 ASP A C 1
ATOM 3978 O O . ASP A 1 497 ? -11.233 9.551 -19.859 1.00 89.06 497 ASP A O 1
ATOM 3982 N N . ASP A 1 498 ? -9.633 10.867 -19.013 1.00 94.25 498 ASP A N 1
ATOM 3983 C CA . ASP A 1 498 ? -9.806 11.921 -20.014 1.00 94.25 498 ASP A CA 1
ATOM 3984 C C . ASP A 1 498 ? -9.098 11.546 -21.324 1.00 94.25 498 ASP A C 1
ATOM 3986 O O . ASP A 1 498 ? -7.885 11.697 -21.489 1.00 94.25 498 ASP A O 1
ATOM 3990 N N . MET A 1 499 ? -9.878 11.078 -22.298 1.00 95.44 499 MET A N 1
ATOM 3991 C CA . MET A 1 499 ? -9.346 10.695 -23.607 1.00 95.44 499 MET A CA 1
ATOM 3992 C C . MET A 1 499 ? -8.832 11.884 -24.440 1.00 95.44 499 MET A C 1
ATOM 3994 O O . MET A 1 499 ? -8.063 11.709 -25.383 1.00 95.44 499 MET A O 1
ATOM 3998 N N . SER A 1 500 ? -9.229 13.122 -24.123 1.00 96.31 500 SER A N 1
ATOM 3999 C CA . SER A 1 500 ? -8.828 14.302 -24.907 1.00 96.31 500 SER A CA 1
ATOM 4000 C C . SER A 1 500 ? -7.349 14.674 -24.740 1.00 96.31 500 SER A C 1
ATOM 4002 O O . SER A 1 500 ? -6.796 15.416 -25.557 1.00 96.31 500 SER A O 1
ATOM 4004 N N . ILE A 1 501 ? -6.700 14.143 -23.702 1.00 96.25 501 ILE A N 1
ATOM 4005 C CA . ILE A 1 501 ? -5.295 14.395 -23.361 1.00 96.25 501 ILE A CA 1
ATOM 4006 C C . ILE A 1 501 ? -4.387 13.182 -23.597 1.00 96.25 501 ILE A C 1
ATOM 4008 O O . ILE A 1 501 ? -3.200 13.244 -23.288 1.00 96.25 501 ILE A O 1
ATOM 4012 N N . ASP A 1 502 ? -4.909 12.102 -24.177 1.00 97.31 502 ASP A N 1
ATOM 4013 C CA . ASP A 1 502 ? -4.145 10.874 -24.414 1.00 97.31 502 ASP A CA 1
ATOM 4014 C C . ASP A 1 502 ? -2.906 11.093 -25.255 1.00 97.31 502 ASP A C 1
ATOM 4016 O O . ASP A 1 502 ? -1.822 10.667 -24.877 1.00 97.31 502 ASP A O 1
ATOM 4020 N N . GLU A 1 503 ? -3.069 11.802 -26.369 1.00 97.69 503 GLU A N 1
ATOM 4021 C CA . GLU A 1 503 ? -1.977 12.128 -27.278 1.00 97.69 503 GLU A CA 1
ATOM 4022 C C . GLU A 1 503 ? -0.848 12.842 -26.529 1.00 97.69 503 GLU A C 1
ATOM 4024 O O . GLU A 1 503 ? 0.304 12.459 -26.667 1.00 97.69 503 GLU A O 1
ATOM 4029 N N . LYS A 1 504 ? -1.174 13.792 -25.643 1.00 97.06 504 LYS A N 1
ATOM 4030 C CA . LYS A 1 504 ? -0.174 14.527 -24.854 1.00 97.06 504 LYS A CA 1
ATOM 4031 C C . LYS A 1 504 ? 0.540 13.642 -23.836 1.00 97.06 504 LYS A C 1
ATOM 4033 O O . LYS A 1 504 ? 1.749 13.766 -23.661 1.00 97.06 504 LYS A O 1
ATOM 4038 N N . ALA A 1 505 ? -0.202 12.767 -23.159 1.00 97.12 505 ALA A N 1
ATOM 4039 C CA . ALA A 1 505 ? 0.386 11.819 -22.222 1.00 97.12 505 ALA A CA 1
ATOM 4040 C C . ALA A 1 505 ? 1.324 10.850 -22.958 1.00 97.12 505 ALA A C 1
ATOM 4042 O O . ALA A 1 505 ? 2.466 10.657 -22.552 1.00 97.12 505 ALA A O 1
ATOM 4043 N N . VAL A 1 506 ? 0.880 10.293 -24.087 1.00 98.12 506 VAL A N 1
ATOM 4044 C CA . VAL A 1 506 ? 1.697 9.397 -24.914 1.00 98.12 506 VAL A CA 1
ATOM 4045 C C . VAL A 1 506 ? 2.930 10.123 -25.452 1.00 98.12 506 VAL A C 1
ATOM 4047 O O . VAL A 1 506 ? 4.020 9.572 -25.345 1.00 98.12 506 VAL A O 1
ATOM 4050 N N . ASP A 1 507 ? 2.794 11.364 -25.928 1.00 98.19 507 ASP A N 1
ATOM 4051 C CA . ASP A 1 507 ? 3.917 12.187 -26.393 1.00 98.19 507 ASP A CA 1
ATOM 4052 C C . ASP A 1 507 ? 4.985 12.357 -25.300 1.00 98.19 507 ASP A C 1
ATOM 4054 O O . ASP A 1 507 ? 6.178 12.269 -25.586 1.00 98.19 507 ASP A O 1
ATOM 4058 N N . HIS A 1 508 ? 4.588 12.576 -24.039 1.00 98.00 508 HIS A N 1
ATOM 4059 C CA . HIS A 1 508 ? 5.534 12.692 -22.920 1.00 98.00 508 HIS A CA 1
ATOM 4060 C C . HIS A 1 508 ? 6.353 11.411 -22.736 1.00 98.00 508 HIS A C 1
ATOM 4062 O O . HIS A 1 508 ? 7.583 11.456 -22.758 1.00 98.00 508 HIS A O 1
ATOM 4068 N N . LEU A 1 509 ? 5.686 10.263 -22.576 1.00 97.94 509 LEU A N 1
ATOM 4069 C CA . LEU A 1 509 ? 6.378 8.992 -22.337 1.00 97.94 509 LEU A CA 1
ATOM 4070 C C . LEU A 1 509 ? 7.199 8.545 -23.556 1.00 97.94 509 LEU A C 1
ATOM 4072 O O . LEU A 1 509 ? 8.309 8.036 -23.401 1.00 97.94 509 LEU A O 1
ATOM 4076 N N . GLU A 1 510 ? 6.695 8.785 -24.767 1.00 98.56 510 GLU A N 1
ATOM 4077 C CA . GLU A 1 510 ? 7.417 8.546 -26.017 1.00 98.56 510 GLU A CA 1
ATOM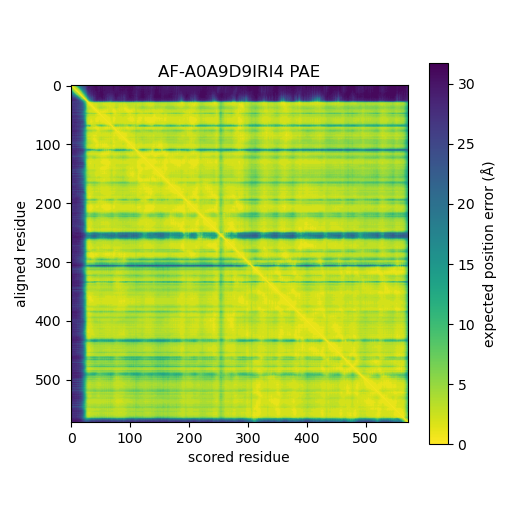 4078 C C . GLU A 1 510 ? 8.713 9.367 -26.079 1.00 98.56 510 GLU A C 1
ATOM 4080 O O . GLU A 1 510 ? 9.775 8.829 -26.406 1.00 98.56 510 GLU A O 1
ATOM 4085 N N . ASN A 1 511 ? 8.649 10.652 -25.714 1.00 98.31 511 ASN A N 1
ATOM 4086 C CA . ASN A 1 511 ? 9.811 11.535 -25.684 1.00 98.31 511 ASN A CA 1
ATOM 4087 C C . ASN A 1 511 ? 10.848 11.094 -24.646 1.00 98.31 511 ASN A C 1
ATOM 4089 O O . ASN A 1 511 ? 12.040 11.097 -24.961 1.00 98.31 511 ASN A O 1
ATOM 4093 N N . GLU A 1 512 ? 10.426 10.675 -23.449 1.00 97.81 512 GLU A N 1
ATOM 4094 C CA . GLU A 1 512 ? 11.335 10.128 -22.432 1.00 97.81 512 GLU A CA 1
ATOM 4095 C C . GLU A 1 512 ? 12.054 8.873 -22.953 1.00 97.81 512 GLU A C 1
ATOM 4097 O O . GLU A 1 512 ? 13.285 8.801 -22.918 1.00 97.81 512 GLU A O 1
ATOM 4102 N N . ILE A 1 513 ? 11.306 7.924 -23.531 1.00 98.44 513 ILE A N 1
ATOM 4103 C CA . ILE A 1 513 ? 11.847 6.680 -24.104 1.00 98.44 513 ILE A CA 1
ATOM 4104 C C . ILE A 1 513 ? 12.828 6.967 -25.244 1.00 98.44 513 ILE A C 1
ATOM 4106 O O . ILE A 1 513 ? 13.908 6.377 -25.296 1.00 98.44 513 ILE A O 1
ATOM 4110 N N . LYS A 1 514 ? 12.485 7.869 -26.170 1.00 98.38 514 LYS A N 1
ATOM 4111 C CA . LYS A 1 514 ? 13.353 8.209 -27.308 1.00 98.38 514 LYS A CA 1
ATOM 4112 C C . LYS A 1 514 ? 14.609 8.952 -26.867 1.00 98.38 514 LYS A C 1
ATOM 4114 O O . LYS A 1 514 ? 15.688 8.664 -27.379 1.00 98.38 514 LYS A O 1
ATOM 4119 N N . THR A 1 515 ? 14.483 9.879 -25.921 1.00 98.12 515 THR A N 1
ATOM 4120 C CA . THR A 1 515 ? 15.592 10.735 -25.479 1.00 98.12 515 THR A CA 1
ATOM 4121 C C . THR A 1 515 ? 16.584 9.958 -24.625 1.00 98.12 515 THR A C 1
ATOM 4123 O O . THR A 1 515 ? 17.771 9.913 -24.944 1.00 98.12 515 THR A O 1
ATOM 4126 N N . TYR A 1 516 ? 16.104 9.308 -23.565 1.00 97.62 516 TYR A N 1
ATOM 4127 C CA . TYR A 1 516 ? 16.960 8.634 -22.584 1.00 97.62 516 TYR A CA 1
ATOM 4128 C C . TYR A 1 516 ? 17.218 7.164 -22.920 1.00 97.62 516 TYR A C 1
ATOM 4130 O O . TYR A 1 516 ? 18.107 6.541 -22.343 1.00 97.62 516 TYR A O 1
ATOM 4138 N N . GLY A 1 517 ? 16.498 6.626 -23.906 1.00 97.56 517 GLY A N 1
ATOM 4139 C CA . GLY A 1 517 ? 16.764 5.327 -24.512 1.00 97.56 517 GLY A CA 1
ATOM 4140 C C . GLY A 1 517 ? 17.628 5.373 -25.774 1.00 97.56 517 GLY A C 1
ATOM 4141 O O . GLY A 1 517 ? 17.830 4.333 -26.402 1.00 97.56 517 GLY A O 1
ATOM 4142 N N . ALA A 1 518 ? 18.112 6.543 -26.207 1.00 97.50 518 ALA A N 1
ATOM 4143 C CA . ALA A 1 518 ? 18.801 6.694 -27.492 1.00 97.50 518 ALA A CA 1
ATOM 4144 C C . ALA A 1 518 ? 20.085 5.851 -27.595 1.00 97.50 518 ALA A C 1
ATOM 4146 O O . ALA A 1 518 ? 20.341 5.241 -28.637 1.00 97.50 518 ALA A O 1
ATOM 4147 N N . ASP A 1 519 ? 20.855 5.782 -26.511 1.00 97.25 519 ASP A N 1
ATOM 4148 C CA . ASP A 1 519 ? 22.217 5.243 -26.443 1.00 97.25 519 ASP A CA 1
ATOM 4149 C C . ASP A 1 519 ? 22.310 3.752 -26.070 1.00 97.25 519 ASP A C 1
ATOM 4151 O O . ASP A 1 519 ? 23.414 3.216 -25.981 1.00 97.25 519 ASP A O 1
ATOM 4155 N N . GLY A 1 520 ? 21.178 3.061 -25.901 1.00 96.25 520 GLY A N 1
ATOM 4156 C CA . GLY A 1 520 ? 21.139 1.632 -25.585 1.00 96.25 520 GLY A CA 1
ATOM 4157 C C . GLY A 1 520 ? 19.969 0.887 -26.231 1.00 96.25 520 GLY A C 1
ATOM 4158 O O . GLY A 1 520 ? 19.038 1.488 -26.770 1.00 96.25 520 GLY A O 1
ATOM 4159 N N . ASN A 1 521 ? 20.022 -0.446 -26.185 1.00 97.62 521 ASN A N 1
ATOM 4160 C CA . ASN A 1 521 ? 18.965 -1.317 -26.720 1.00 97.62 521 ASN A CA 1
ATOM 4161 C C . ASN A 1 521 ? 17.949 -1.760 -25.663 1.00 97.62 521 ASN A C 1
ATOM 4163 O O . ASN A 1 521 ? 16.973 -2.405 -26.018 1.00 97.62 521 ASN A O 1
ATOM 4167 N N . PHE A 1 522 ? 18.169 -1.445 -24.388 1.00 98.56 522 PHE A N 1
ATOM 4168 C CA . PHE A 1 522 ? 17.349 -1.915 -23.275 1.00 98.56 522 PHE A CA 1
ATOM 4169 C C . PHE A 1 522 ? 16.872 -0.716 -22.463 1.00 98.56 522 PHE A C 1
ATOM 4171 O O . PHE A 1 522 ? 17.676 0.005 -21.875 1.00 98.56 522 PHE A O 1
ATOM 4178 N N . ILE A 1 523 ? 15.563 -0.491 -22.465 1.00 98.56 523 ILE A N 1
ATOM 4179 C CA . ILE A 1 523 ? 14.898 0.684 -21.906 1.00 98.56 523 ILE A CA 1
ATOM 4180 C C . ILE A 1 523 ? 13.893 0.200 -20.860 1.00 98.56 523 ILE A C 1
ATOM 4182 O O . ILE A 1 523 ? 12.842 -0.337 -21.204 1.00 98.56 523 ILE A O 1
ATOM 4186 N N . MET A 1 524 ? 14.210 0.377 -19.579 1.00 97.38 524 MET A N 1
ATOM 4187 C CA . MET A 1 524 ? 13.243 0.132 -18.512 1.00 97.38 524 MET A CA 1
ATOM 4188 C C . MET A 1 524 ? 12.485 1.429 -18.238 1.00 97.38 524 MET A C 1
ATOM 4190 O O . MET A 1 524 ? 13.089 2.415 -17.824 1.00 97.38 524 MET A O 1
ATOM 4194 N N . ALA A 1 525 ? 11.187 1.431 -18.523 1.00 97.25 525 ALA A N 1
ATOM 4195 C CA . ALA A 1 525 ? 10.350 2.618 -18.538 1.00 97.25 525 ALA A CA 1
ATOM 4196 C C . ALA A 1 525 ? 9.233 2.493 -17.500 1.00 97.25 525 ALA A C 1
ATOM 4198 O O . ALA A 1 525 ? 8.252 1.777 -17.715 1.00 97.25 525 ALA A O 1
ATOM 4199 N N . MET A 1 526 ? 9.354 3.209 -16.382 1.00 95.94 526 MET A N 1
ATOM 4200 C CA . MET A 1 526 ? 8.209 3.383 -15.489 1.00 95.94 526 MET A CA 1
ATOM 4201 C C . MET A 1 526 ? 7.178 4.303 -16.131 1.00 95.94 526 MET A C 1
ATOM 4203 O O . MET A 1 526 ? 7.519 5.348 -16.698 1.00 95.94 526 MET A O 1
ATOM 4207 N N . PHE A 1 527 ? 5.914 3.912 -16.016 1.00 95.56 527 PHE A N 1
ATOM 4208 C CA . PHE A 1 527 ? 4.779 4.773 -16.309 1.00 95.56 527 PHE A CA 1
ATOM 4209 C C . PHE A 1 527 ? 4.037 5.086 -15.013 1.00 95.56 527 PHE A C 1
ATOM 4211 O O . PHE A 1 527 ? 3.774 4.200 -14.207 1.00 95.56 527 PHE A O 1
ATOM 4218 N N . TYR A 1 528 ? 3.664 6.352 -14.825 1.00 94.62 528 TYR A N 1
ATOM 4219 C CA . TYR A 1 528 ? 2.909 6.746 -13.642 1.00 94.62 528 TYR A CA 1
ATOM 4220 C C . TYR A 1 528 ? 1.482 6.209 -13.754 1.00 94.62 528 TYR A C 1
ATOM 4222 O O . TYR A 1 528 ? 0.702 6.685 -14.575 1.00 94.62 528 TYR A O 1
ATOM 4230 N N . SER A 1 529 ? 1.128 5.212 -12.957 1.00 94.56 529 SER A N 1
ATOM 4231 C CA . SER A 1 529 ? -0.132 4.458 -13.037 1.00 94.56 529 SER A CA 1
ATOM 4232 C C . SER A 1 529 ? -1.394 5.287 -12.776 1.00 94.56 529 SER A C 1
ATOM 4234 O O . SER A 1 529 ? -2.506 4.864 -13.091 1.00 94.56 529 SER A O 1
ATOM 4236 N N . TRP A 1 530 ? -1.233 6.493 -12.234 1.00 92.12 530 TRP A N 1
ATOM 4237 C CA . TRP A 1 530 ? -2.295 7.489 -12.097 1.00 92.12 530 TRP A CA 1
ATOM 4238 C C . TRP A 1 530 ? -2.539 8.287 -13.384 1.00 92.12 530 TRP A C 1
ATOM 4240 O O . TRP A 1 530 ? -3.594 8.901 -13.532 1.00 92.12 530 TRP A O 1
ATOM 4250 N N . HIS A 1 531 ? -1.577 8.277 -14.311 1.00 93.56 531 HIS A N 1
ATOM 4251 C CA . HIS A 1 531 ? -1.645 8.929 -15.618 1.00 93.56 531 HIS A CA 1
ATOM 4252 C C . HIS A 1 531 ? -1.761 7.944 -16.780 1.00 93.56 531 HIS A C 1
ATOM 4254 O O . HIS A 1 531 ? -2.310 8.292 -17.816 1.00 93.56 531 HIS A O 1
ATOM 4260 N N . TYR A 1 532 ? -1.231 6.734 -16.680 1.00 95.38 532 TYR A N 1
ATOM 4261 C CA . TYR A 1 532 ? -1.223 5.787 -17.793 1.00 95.38 532 TYR A CA 1
ATOM 4262 C C . TYR A 1 532 ? -2.029 4.558 -17.429 1.00 95.38 532 TYR A C 1
ATOM 4264 O O . TYR A 1 532 ? -1.987 4.132 -16.286 1.00 95.38 532 TYR A O 1
ATOM 4272 N N . GLY A 1 533 ? -2.719 3.999 -18.417 1.00 95.62 533 GLY A N 1
ATOM 4273 C CA . GLY A 1 533 ? -3.350 2.682 -18.388 1.00 95.62 533 GLY A CA 1
ATOM 4274 C C . GLY A 1 533 ? -3.040 1.930 -19.687 1.00 95.62 533 GLY A C 1
ATOM 4275 O O . GLY A 1 533 ? -2.439 2.530 -20.594 1.00 95.62 533 GLY A O 1
ATOM 4276 N N . PRO A 1 534 ? -3.458 0.660 -19.837 1.00 98.06 534 PRO A N 1
ATOM 4277 C CA . PRO A 1 534 ? -3.177 -0.151 -21.017 1.00 98.06 534 PRO A CA 1
ATOM 4278 C C . PRO A 1 534 ? -3.570 0.523 -22.325 1.00 98.06 534 PRO A C 1
ATOM 4280 O O . PRO A 1 534 ? -2.833 0.414 -23.297 1.00 98.06 534 PRO A O 1
ATOM 4283 N N . ARG A 1 535 ? -4.650 1.308 -22.340 1.00 97.94 535 ARG A N 1
ATOM 4284 C CA . ARG A 1 535 ? -5.054 2.119 -23.491 1.00 97.94 535 ARG A CA 1
ATOM 4285 C C . ARG A 1 535 ? -3.966 3.090 -23.971 1.00 97.94 535 ARG A C 1
ATOM 4287 O O . ARG A 1 535 ? -3.581 3.061 -25.139 1.00 97.94 535 ARG A O 1
ATOM 4294 N N . ARG A 1 536 ? -3.421 3.929 -23.080 1.00 98.00 536 ARG A N 1
ATOM 4295 C CA . ARG A 1 536 ? -2.338 4.881 -23.423 1.00 98.00 536 ARG A CA 1
ATOM 4296 C C . ARG A 1 536 ? -1.035 4.145 -23.753 1.00 98.00 536 ARG A C 1
ATOM 4298 O O . ARG A 1 536 ? -0.325 4.528 -24.679 1.00 98.00 536 ARG A O 1
ATOM 4305 N N . LEU A 1 537 ? -0.735 3.059 -23.043 1.00 98.50 537 LEU A N 1
ATOM 4306 C CA . LEU A 1 537 ? 0.462 2.249 -23.295 1.00 98.50 537 LEU A CA 1
ATOM 4307 C C . LEU A 1 537 ? 0.381 1.487 -24.630 1.00 98.50 537 LEU A C 1
ATOM 4309 O O . LEU A 1 537 ? 1.385 1.337 -25.324 1.00 98.50 537 LEU A O 1
ATOM 4313 N N . ASN A 1 538 ? -0.814 1.064 -25.042 1.00 98.62 538 ASN A N 1
ATOM 4314 C CA . ASN A 1 538 ? -1.043 0.455 -26.345 1.00 98.62 538 ASN A CA 1
ATOM 4315 C C . ASN A 1 538 ? -0.865 1.476 -27.481 1.00 98.62 538 ASN A C 1
ATOM 4317 O O . ASN A 1 538 ? -0.230 1.156 -28.482 1.00 98.62 538 ASN A O 1
ATOM 4321 N N . MET A 1 539 ? -1.344 2.715 -27.310 1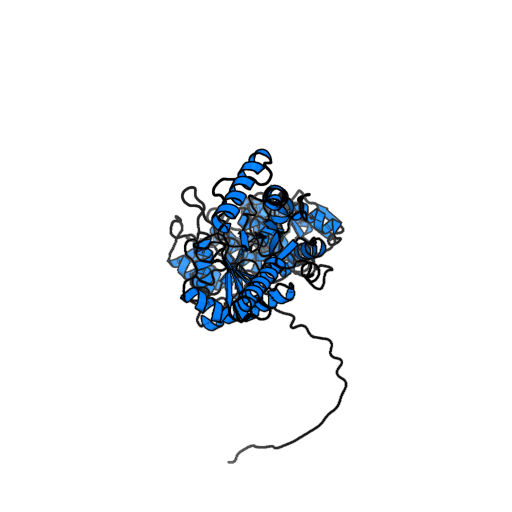.00 98.69 539 MET A N 1
ATOM 4322 C CA . MET A 1 539 ? -1.079 3.800 -28.268 1.00 98.69 539 MET A CA 1
ATOM 4323 C C . MET A 1 539 ? 0.426 4.049 -28.438 1.00 98.69 539 MET A C 1
ATOM 4325 O O . MET A 1 539 ? 0.913 4.170 -29.560 1.00 98.69 539 MET A O 1
ATOM 4329 N N . LEU A 1 540 ? 1.179 4.079 -27.333 1.00 98.62 540 LEU A N 1
ATOM 4330 C CA . LEU A 1 540 ? 2.638 4.203 -27.358 1.00 98.62 540 LEU A CA 1
ATOM 4331 C C . LEU A 1 540 ? 3.294 3.054 -28.144 1.00 98.62 540 LEU A C 1
ATOM 4333 O O . LEU A 1 540 ? 4.164 3.292 -28.985 1.00 98.62 540 LEU A O 1
ATOM 4337 N N . ARG A 1 541 ? 2.854 1.813 -27.905 1.00 98.62 541 ARG A N 1
ATOM 4338 C CA . ARG A 1 541 ? 3.322 0.628 -28.636 1.00 98.62 541 ARG A CA 1
ATOM 4339 C C . ARG A 1 541 ? 3.090 0.757 -30.140 1.00 98.62 541 ARG A C 1
ATOM 4341 O O . ARG A 1 541 ? 4.026 0.572 -30.913 1.00 98.62 541 ARG A O 1
ATOM 4348 N N . GLU A 1 542 ? 1.875 1.117 -30.552 1.00 98.69 542 GLU A N 1
ATOM 4349 C CA . GLU A 1 542 ? 1.498 1.261 -31.966 1.00 98.69 542 GLU A CA 1
ATOM 4350 C C . GLU A 1 542 ? 2.346 2.308 -32.708 1.00 98.69 542 GLU A C 1
ATOM 4352 O O . GLU A 1 542 ? 2.575 2.177 -33.913 1.00 98.69 542 GLU A O 1
ATOM 4357 N N . ARG A 1 543 ? 2.858 3.320 -31.993 1.00 98.56 543 ARG A N 1
ATOM 4358 C CA . ARG A 1 543 ? 3.772 4.331 -32.543 1.00 98.56 543 ARG A CA 1
ATOM 4359 C C . ARG A 1 543 ? 5.215 3.848 -32.648 1.00 98.56 543 ARG A C 1
ATOM 4361 O O . ARG A 1 543 ? 5.869 4.115 -33.652 1.00 98.56 543 ARG A O 1
ATOM 4368 N N . LEU A 1 544 ? 5.714 3.147 -31.628 1.00 98.69 544 LEU A N 1
ATOM 4369 C CA . LEU A 1 544 ? 7.135 2.804 -31.516 1.00 98.69 544 LEU A CA 1
ATOM 4370 C C . LEU A 1 544 ? 7.515 1.473 -32.185 1.00 98.69 544 LEU A C 1
ATOM 4372 O O . LEU A 1 544 ? 8.636 1.341 -32.679 1.00 98.69 544 LEU A O 1
ATOM 4376 N N . GLU A 1 545 ? 6.619 0.487 -32.264 1.00 98.38 545 GLU A N 1
ATOM 4377 C CA . GLU A 1 545 ? 6.919 -0.795 -32.927 1.00 98.38 545 GLU A CA 1
ATOM 4378 C C . GLU A 1 545 ? 7.362 -0.645 -34.401 1.00 98.38 545 GLU A C 1
ATOM 4380 O O . GLU A 1 545 ? 8.357 -1.276 -34.786 1.00 98.38 545 GLU A O 1
ATOM 4385 N N . PRO A 1 546 ? 6.731 0.216 -35.235 1.00 98.56 546 PRO A N 1
ATOM 4386 C CA . PRO A 1 546 ? 7.199 0.489 -36.598 1.00 98.56 546 PRO A CA 1
ATOM 4387 C C . PRO A 1 546 ? 8.628 1.047 -36.679 1.00 98.56 546 PRO A C 1
ATOM 4389 O O . PRO A 1 546 ? 9.286 0.890 -37.708 1.00 98.56 546 PRO A O 1
ATOM 4392 N N . GLU A 1 547 ? 9.120 1.674 -35.608 1.00 98.12 547 GLU A N 1
ATOM 4393 C CA . GLU A 1 547 ? 10.476 2.226 -35.506 1.00 98.12 547 GLU A CA 1
ATOM 4394 C C . GLU A 1 547 ? 11.513 1.196 -35.016 1.00 98.12 547 GLU A C 1
ATOM 4396 O O . GLU A 1 547 ? 12.697 1.509 -34.911 1.00 98.12 547 GLU A O 1
ATOM 4401 N N . GLY A 1 548 ? 11.101 -0.050 -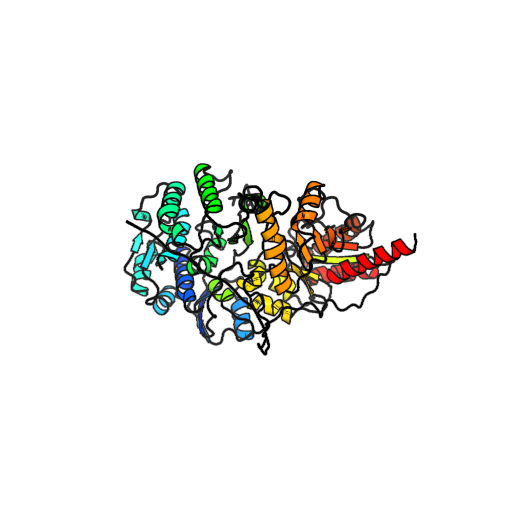34.752 1.00 98.00 548 GLY A N 1
ATOM 4402 C CA . GLY A 1 548 ? 11.993 -1.130 -34.318 1.00 98.00 548 GLY A CA 1
ATOM 4403 C C . GLY A 1 548 ? 12.050 -1.350 -32.806 1.00 98.00 548 GLY A C 1
ATOM 4404 O O . GLY A 1 548 ? 12.917 -2.097 -32.341 1.00 98.00 548 GLY A O 1
ATOM 4405 N N . TYR A 1 549 ? 11.133 -0.748 -32.048 1.00 98.69 549 TYR A N 1
ATOM 4406 C CA . TYR A 1 549 ? 10.952 -1.055 -30.632 1.00 98.69 549 TYR A CA 1
ATOM 4407 C C . TYR A 1 549 ? 10.162 -2.360 -30.448 1.00 98.69 549 TYR A C 1
ATOM 4409 O O . TYR A 1 549 ? 9.357 -2.738 -31.298 1.00 98.69 549 TYR A O 1
ATOM 4417 N N . VAL A 1 550 ? 10.407 -3.056 -29.341 1.00 98.38 550 VAL A N 1
ATOM 4418 C CA . VAL A 1 550 ? 9.718 -4.288 -28.943 1.00 98.38 550 VAL A CA 1
ATOM 4419 C C . VAL A 1 550 ? 9.361 -4.168 -27.467 1.00 98.38 550 VAL A C 1
ATOM 4421 O O . VAL A 1 550 ? 10.244 -3.993 -26.630 1.00 98.38 550 VAL A O 1
ATOM 4424 N N . PHE A 1 551 ? 8.073 -4.248 -27.148 1.00 98.38 551 PHE A N 1
ATOM 4425 C CA . PHE A 1 551 ? 7.591 -4.197 -25.770 1.00 98.38 551 PHE A CA 1
ATOM 4426 C C . PHE A 1 551 ? 7.571 -5.606 -25.194 1.00 98.38 551 PHE A C 1
ATOM 4428 O O . PHE A 1 551 ? 6.994 -6.509 -25.797 1.00 98.38 551 PHE A O 1
ATOM 4435 N N . VAL A 1 552 ? 8.218 -5.785 -24.049 1.00 97.94 552 VAL A N 1
ATOM 4436 C CA . VAL A 1 552 ? 8.401 -7.085 -23.401 1.00 97.94 552 VAL A CA 1
ATOM 4437 C C . VAL A 1 552 ? 8.065 -6.985 -21.920 1.00 97.94 552 VAL A C 1
ATOM 4439 O O . VAL A 1 552 ? 8.140 -5.909 -21.320 1.00 97.94 552 VAL A O 1
ATOM 4442 N N . THR A 1 553 ? 7.687 -8.110 -21.324 1.00 97.50 553 THR A N 1
ATOM 4443 C CA . THR A 1 553 ? 7.587 -8.222 -19.871 1.00 97.50 553 THR A CA 1
ATOM 4444 C C . THR A 1 553 ? 8.978 -8.107 -19.247 1.00 97.50 553 THR A C 1
ATOM 4446 O O . THR A 1 553 ? 10.005 -8.266 -19.913 1.00 97.50 553 THR A O 1
ATOM 4449 N N . LEU A 1 554 ? 9.032 -7.778 -17.959 1.00 97.06 554 LEU A N 1
ATOM 4450 C CA . LEU A 1 554 ? 10.291 -7.520 -17.267 1.00 97.06 554 LEU A CA 1
ATOM 4451 C C . LEU A 1 554 ? 11.203 -8.761 -17.196 1.00 97.06 554 LEU A C 1
ATOM 4453 O O . LEU A 1 554 ? 12.425 -8.627 -17.249 1.00 97.06 554 LEU A O 1
ATOM 4457 N N . ASP A 1 555 ? 10.638 -9.966 -17.136 1.00 96.56 555 ASP A N 1
ATOM 4458 C CA . ASP A 1 555 ? 11.401 -11.216 -17.203 1.00 96.56 555 ASP A CA 1
ATOM 4459 C C . ASP A 1 555 ? 12.041 -11.453 -18.571 1.00 96.56 555 ASP A C 1
ATOM 4461 O O . ASP A 1 555 ? 13.225 -11.794 -18.649 1.00 96.56 555 ASP A O 1
ATOM 4465 N N . ASP A 1 556 ? 11.303 -11.202 -19.651 1.00 96.94 556 ASP A N 1
ATOM 4466 C CA . ASP A 1 556 ? 11.850 -11.244 -21.003 1.00 96.94 556 ASP A CA 1
ATOM 4467 C C . ASP A 1 556 ? 12.919 -10.171 -21.206 1.00 96.94 556 ASP A C 1
ATOM 4469 O O . ASP A 1 556 ? 13.952 -10.433 -21.824 1.00 96.94 556 ASP A O 1
ATOM 4473 N N . PHE A 1 557 ? 12.716 -8.981 -20.640 1.00 97.94 557 PHE A N 1
ATOM 4474 C CA . PHE A 1 557 ? 13.692 -7.900 -20.674 1.00 97.94 557 PHE A CA 1
ATOM 4475 C C . PHE A 1 557 ? 15.039 -8.309 -20.063 1.00 97.94 557 PHE A C 1
ATOM 4477 O O . PHE A 1 557 ? 16.070 -8.183 -20.730 1.00 97.94 557 PHE A O 1
ATOM 4484 N N . ASP A 1 558 ? 15.042 -8.834 -18.831 1.00 97.62 558 ASP A N 1
ATOM 4485 C CA . ASP A 1 558 ? 16.263 -9.312 -18.165 1.00 97.62 558 ASP A CA 1
ATOM 4486 C C . ASP A 1 558 ? 16.922 -10.449 -18.958 1.00 97.62 558 ASP A C 1
ATOM 4488 O O . ASP A 1 558 ? 18.130 -10.434 -19.219 1.00 97.62 558 ASP A O 1
ATOM 4492 N N . ARG A 1 559 ? 16.124 -11.423 -19.406 1.00 96.06 559 ARG A N 1
ATOM 4493 C CA . ARG A 1 559 ? 16.605 -12.574 -20.177 1.00 96.06 559 ARG A CA 1
ATOM 4494 C C . ARG A 1 559 ? 17.303 -12.138 -21.468 1.00 96.06 559 ARG A C 1
ATOM 4496 O O . ARG A 1 559 ? 18.442 -12.544 -21.714 1.00 96.06 559 ARG A O 1
ATOM 4503 N N . LEU A 1 560 ? 16.659 -11.285 -22.264 1.00 97.19 560 LEU A N 1
ATOM 4504 C CA . LEU A 1 560 ? 17.201 -10.750 -23.517 1.00 97.19 560 LEU A CA 1
ATOM 4505 C C . LEU A 1 560 ? 18.450 -9.892 -23.269 1.00 97.19 560 LEU A C 1
ATOM 4507 O O . LEU A 1 560 ? 19.423 -9.977 -24.024 1.00 97.19 560 LEU A O 1
ATOM 4511 N N . TRP A 1 561 ? 18.474 -9.117 -22.181 1.00 97.31 561 TRP A N 1
ATOM 4512 C CA . TRP A 1 561 ? 19.654 -8.345 -21.795 1.00 97.31 561 TRP A CA 1
ATOM 4513 C C . TRP A 1 561 ? 20.842 -9.250 -21.458 1.00 97.31 561 TRP A C 1
ATOM 4515 O O . TRP A 1 561 ? 21.957 -9.036 -21.942 1.00 97.31 561 TRP A O 1
ATOM 4525 N N . ARG A 1 562 ? 20.626 -10.326 -20.697 1.00 95.81 562 ARG A N 1
ATOM 4526 C CA . ARG A 1 562 ? 21.679 -11.312 -20.397 1.00 95.81 562 ARG A CA 1
ATOM 4527 C C . ARG A 1 562 ? 22.199 -11.992 -21.663 1.00 95.81 562 ARG A C 1
ATOM 4529 O O . ARG A 1 562 ? 23.415 -12.152 -21.810 1.00 95.81 562 ARG A O 1
ATOM 4536 N N . GLN A 1 563 ? 21.319 -12.335 -22.607 1.00 94.88 563 GLN A N 1
ATOM 4537 C CA . GLN A 1 563 ? 21.716 -12.877 -23.913 1.00 94.88 56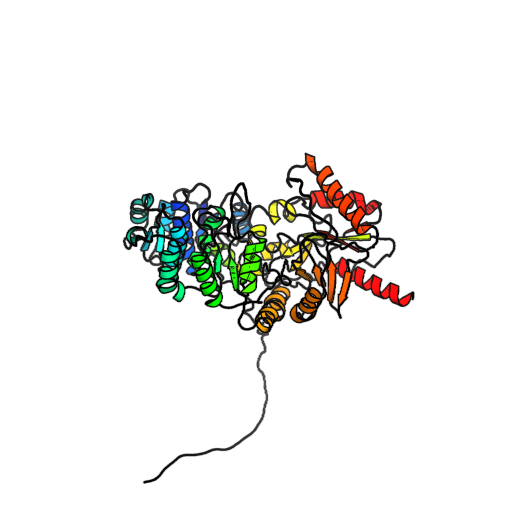3 GLN A CA 1
ATOM 4538 C C . GLN A 1 563 ? 22.623 -11.904 -24.692 1.00 94.88 563 GLN A C 1
ATOM 4540 O O . GLN A 1 563 ? 23.635 -12.325 -25.272 1.00 94.88 563 GLN A O 1
ATOM 4545 N N . SER A 1 564 ? 22.340 -10.594 -24.658 1.00 94.75 564 SER A N 1
ATOM 4546 C CA . SER A 1 564 ? 23.183 -9.595 -25.331 1.00 94.75 564 SER A CA 1
ATOM 4547 C C . SER A 1 564 ? 24.589 -9.500 -24.727 1.00 94.75 564 SER A C 1
ATOM 4549 O O . SER A 1 564 ? 25.565 -9.274 -25.451 1.00 94.75 564 SER A O 1
ATOM 4551 N N . GLN A 1 565 ? 24.733 -9.731 -23.416 1.00 91.81 565 GLN A N 1
ATOM 4552 C CA . GLN A 1 565 ? 26.045 -9.737 -22.752 1.00 91.81 565 GLN A CA 1
ATOM 4553 C C . GLN A 1 565 ? 26.921 -10.925 -23.185 1.00 91.81 565 GLN A C 1
ATOM 4555 O O . GLN A 1 565 ? 28.141 -10.787 -23.310 1.00 91.81 565 GLN A O 1
ATOM 4560 N N . ILE A 1 566 ? 26.322 -12.090 -23.451 1.00 85.94 566 ILE A N 1
ATOM 4561 C CA . ILE A 1 566 ? 27.043 -13.286 -23.926 1.00 85.94 566 ILE A CA 1
ATOM 4562 C C . ILE A 1 566 ? 27.510 -13.096 -25.377 1.00 85.94 566 ILE A C 1
ATOM 4564 O O . ILE A 1 566 ? 28.660 -13.389 -25.719 1.00 85.94 566 ILE A O 1
ATOM 4568 N N . THR A 1 567 ? 26.634 -12.556 -26.224 1.00 73.06 567 THR A N 1
ATOM 4569 C CA . THR A 1 567 ? 26.913 -12.306 -27.649 1.00 73.06 567 THR A CA 1
ATOM 4570 C C . THR A 1 567 ? 28.049 -11.294 -27.838 1.00 73.06 567 THR A C 1
ATOM 4572 O O . THR A 1 567 ? 28.915 -11.460 -28.699 1.00 73.06 567 THR A O 1
ATOM 4575 N N . THR A 1 568 ? 28.118 -10.282 -26.971 1.00 67.75 568 THR A N 1
ATOM 4576 C CA . THR A 1 568 ? 29.196 -9.283 -26.995 1.00 67.75 568 THR A CA 1
ATOM 4577 C C . THR A 1 568 ? 30.553 -9.900 -26.630 1.00 67.75 568 THR A C 1
ATOM 4579 O O . THR A 1 568 ? 31.543 -9.637 -27.307 1.00 67.75 568 THR A O 1
ATOM 4582 N N . LYS A 1 569 ? 30.601 -10.792 -25.627 1.00 62.34 569 LYS A N 1
ATOM 4583 C CA . LYS A 1 569 ? 31.838 -11.468 -25.178 1.00 62.34 569 LYS A CA 1
ATOM 4584 C C . LYS A 1 569 ? 32.399 -12.496 -26.164 1.00 62.34 569 LYS A C 1
ATOM 4586 O O . LYS A 1 569 ? 33.574 -12.824 -26.082 1.00 62.34 569 LYS A O 1
ATOM 4591 N N . THR A 1 570 ? 31.576 -13.044 -27.055 1.00 56.19 570 THR A N 1
ATOM 4592 C CA . THR A 1 570 ? 32.023 -14.004 -28.087 1.00 56.19 570 THR A CA 1
ATOM 4593 C C . THR A 1 570 ? 32.526 -13.321 -29.361 1.00 56.19 570 THR A C 1
ATOM 4595 O O . THR A 1 570 ? 33.182 -13.962 -30.180 1.00 56.19 570 THR A O 1
ATOM 4598 N N . SER A 1 571 ? 32.241 -12.025 -29.509 1.00 47.47 571 SER A N 1
ATOM 4599 C CA . SER A 1 571 ? 32.631 -11.199 -30.659 1.00 47.47 571 SER A CA 1
ATOM 4600 C C . SER A 1 571 ? 33.875 -10.331 -30.395 1.00 47.47 571 SER A C 1
ATOM 4602 O O . SER A 1 571 ? 34.396 -9.724 -31.332 1.00 47.47 571 SER A O 1
ATOM 4604 N N . SER A 1 572 ? 34.337 -10.267 -29.139 1.00 44.28 572 SER A N 1
ATOM 4605 C CA . SER A 1 572 ? 35.576 -9.620 -28.670 1.00 44.28 572 SER A CA 1
ATOM 4606 C C . SER A 1 572 ? 36.678 -10.642 -28.433 1.00 44.28 572 SER A C 1
ATOM 4608 O O . SER A 1 572 ? 37.837 -10.364 -28.809 1.00 44.28 572 SER A O 1
#

Organism: NCBI:txid2840761

Secondary structure (DSSP, 8-state):
-------------------------------S--PSPEEEEEEEEE-SSS-HHHHHHHHHHHHHHTTTSEEEEEE-TTTTHHHHHHHHTTS--EEEEES-HHHHHHHH--TT--EEEE--TTSTTHHHHHHHHHHHHTEEEE-TTTHHHHHHHH----EEETTTT---SHHHHHHHHHHHTGGGS-TT-EEE--TT-HHHHTTHHHHHHTT--EE----TTSTT--HHHHHHHHHHHHHS-SSEEEEE---EETTTTEESS-HHHHHHHHHHTTEEEE---S---HHHHTT---S------TTTT-------TT-EEEEEEE-SSTT-GGGGTSSSHIIIIIT-TTTTSS-EEEEE-TTHHHH-HHHHHHHHHH--TTEEEEEPTTSSSB--TTTTTTTTSS-HHHHHHIIIIIIIHHHHHHTT--EEEE---SSS---HHHHHHIIIIITTSTT--EEEE-SS-SS--TTTSEEEETTEEEEE------SS---TT-GGGHHHHHHHHHHHHHHHTTT-SEEEEE--TTT--HHHHHHHHHHHGGGTEEEE-HHHHHHHHHHHHHHHHHH-

Mean predicted aligned error: 6.33 Å

Radius of gyration: 26.02 Å; Cα contacts (8 Å, |Δi|>4): 1160; chains: 1; bounding box: 66×74×95 Å

Solvent-accessible surface area (backbone atoms only — not comparable to full-atom values): 29880 Å² total; per-residue (Å²): 133,87,84,86,85,92,82,92,85,91,86,87,89,82,91,88,87,88,79,87,80,71,86,78,70,85,86,75,68,74,68,60,83,58,36,40,63,37,41,40,59,29,43,33,36,70,47,65,88,44,54,72,40,57,33,43,28,53,31,27,44,34,6,53,50,14,63,84,33,12,30,50,44,57,40,36,89,59,34,48,66,53,57,55,49,34,40,76,71,61,57,32,80,47,78,48,80,42,92,48,67,57,59,47,42,37,76,66,53,52,92,78,52,67,24,37,28,28,39,31,85,93,44,44,67,33,48,36,52,33,45,39,47,21,23,67,61,31,18,29,29,34,35,69,91,46,43,67,59,50,27,68,39,43,67,50,79,48,73,48,54,52,61,80,69,62,64,89,47,66,53,58,45,47,54,52,37,59,75,73,47,53,82,74,36,38,60,61,38,38,29,40,37,60,54,94,38,69,45,46,53,49,32,38,14,34,35,19,45,59,20,29,47,49,44,68,62,62,12,92,86,39,92,81,42,46,75,72,44,53,51,51,54,50,51,51,49,69,75,28,66,65,73,24,41,32,36,27,67,45,40,63,46,84,95,87,67,47,65,20,29,31,49,73,54,30,36,35,56,45,8,19,42,21,27,25,33,34,37,44,40,76,38,46,34,41,29,28,36,19,5,39,79,50,87,71,86,75,53,73,49,68,78,52,71,58,89,82,81,77,75,53,92,87,39,32,42,33,23,39,33,34,48,88,55,18,26,24,58,24,34,69,55,32,68,39,41,42,71,40,36,72,67,31,90,39,50,60,74,44,30,33,22,40,22,39,32,54,52,28,67,35,47,29,23,45,60,49,43,48,54,68,73,69,52,47,80,25,48,37,71,30,29,4,25,39,37,62,28,29,36,33,76,76,62,42,40,8,63,71,37,101,48,36,68,60,47,40,36,45,42,34,48,41,49,20,25,51,38,28,55,64,52,48,29,37,34,40,27,34,47,57,66,81,76,47,61,85,49,75,64,45,50,52,51,37,62,70,29,49,65,71,18,64,71,54,42,35,35,40,37,33,68,40,34,43,74,41,28,25,64,68,23,65,51,75,57,90,82,27,36,37,43,36,20,28,15,66,70,75,91,65,90,47,58,62,84,49,72,91,49,41,67,61,52,33,50,51,56,51,48,32,48,55,64,32,25,63,72,31,47,52,32,40,33,43,48,50,64,74,48,41,30,32,57,47,52,35,54,44,45,71,64,38,42,84,76,39,38,44,70,29,30,54,66,56,44,54,54,36,51,54,48,50,57,55,58,54,65,76,76,106